Protein AF-A0AA44J9U3-F1 (afdb_monomer)

Solvent-accessible surface area (backbone atoms only — not comparable to full-atom values): 18452 Å² total; per-residue (Å²): 132,52,73,67,55,52,51,51,56,47,57,76,75,46,57,73,68,46,51,52,48,46,53,50,27,54,52,51,27,52,49,43,47,53,50,21,61,77,66,68,45,56,66,68,60,28,49,52,52,28,50,50,41,46,53,50,30,52,51,51,41,51,50,48,61,61,62,44,81,81,44,60,76,63,56,49,51,51,53,52,51,52,49,53,50,51,52,49,40,51,52,35,1,54,78,53,11,39,53,58,71,48,11,52,50,49,21,67,74,69,70,37,40,61,26,33,71,48,32,77,46,79,40,75,71,46,74,41,53,62,92,41,78,42,51,59,86,76,50,60,65,73,36,48,44,78,78,61,66,92,49,70,51,53,32,33,50,54,23,25,48,23,33,32,40,39,31,32,12,37,38,35,45,63,71,64,41,75,49,41,43,26,21,21,30,42,35,23,50,64,7,36,36,34,31,40,26,11,33,38,39,39,38,26,29,30,40,39,16,50,66,9,35,39,28,9,47,98,63,35,78,55,48,30,95,65,51,54,17,54,35,10,27,37,40,36,41,38,33,59,52,48,75,44,60,35,32,38,37,37,20,32,6,15,13,9,8,61,19,52,60,18,48,67,18,51,65,20,50,66,18,54,61,16,51,55,21,43,46,54,98,88,44,58,75,35,60,29,27,54,11,34,54,12,37,53,13,34,54,13,28,58,17,32,46,14,21,37,13,3,28,17,9,36,41,37,39,35,33,33,77,88,64,65,57,74,79,25,47,49,75,43,34,48,38,8,47,31,7,51,39,10,51,40,4,48,32,3,49,32,3,47,31,4,49,32,5,49,51,34,86,71,21,74,65,69,18,50,62,19,50,62,18,52,61,19,51,60,23,48,63,28,49,63,20,51,58,26,51,71,32,47,81,45,83,44,73,46,132

Organism: Agrobacterium tumefaciens (NCBI:txid358)

Mean predicted aligned error: 7.99 Å

Structure (mmCIF, N/CA/C/O backbone):
data_AF-A0AA44J9U3-F1
#
_entry.id   AF-A0AA44J9U3-F1
#
loop_
_atom_site.group_PDB
_atom_site.id
_atom_site.type_symbol
_atom_site.label_atom_id
_atom_site.label_alt_id
_atom_site.label_comp_id
_atom_site.label_asym_id
_atom_site.label_entity_id
_atom_site.label_seq_id
_atom_site.pdbx_PDB_ins_code
_atom_site.Cartn_x
_atom_site.Cartn_y
_atom_site.Cartn_z
_atom_site.occupancy
_atom_site.B_iso_or_equiv
_atom_site.auth_seq_id
_atom_site.auth_comp_id
_atom_site.auth_asym_id
_atom_site.auth_atom_id
_atom_site.pdbx_PDB_model_num
ATOM 1 N N . MET A 1 1 ? -39.711 -25.354 42.442 1.00 54.66 1 MET A N 1
ATOM 2 C CA . MET A 1 1 ? -39.939 -23.942 42.798 1.00 54.66 1 MET A CA 1
ATOM 3 C C . MET A 1 1 ? -39.458 -23.103 41.628 1.00 54.66 1 MET A C 1
ATOM 5 O O . MET A 1 1 ? -38.280 -23.180 41.296 1.00 54.66 1 MET A O 1
ATOM 9 N N . GLY A 1 2 ? -40.366 -22.432 40.921 1.00 75.88 2 GLY A N 1
ATOM 10 C CA . GLY A 1 2 ? -40.002 -21.621 39.749 1.00 75.88 2 GLY A CA 1
ATOM 11 C C . GLY A 1 2 ? -39.239 -20.352 40.150 1.00 75.88 2 GLY A C 1
ATOM 12 O O . GLY A 1 2 ? -39.380 -19.892 41.281 1.00 75.88 2 GLY A O 1
ATOM 13 N N . LEU A 1 3 ? -38.468 -19.752 39.231 1.00 57.06 3 LEU A N 1
ATOM 14 C CA . LEU A 1 3 ? -37.749 -18.483 39.465 1.00 57.06 3 LEU A CA 1
ATOM 15 C C . LEU A 1 3 ? -38.681 -17.406 40.053 1.00 57.06 3 LEU A C 1
ATOM 17 O O . LEU A 1 3 ? -38.303 -16.697 40.979 1.00 57.06 3 LEU A O 1
ATOM 21 N N . LEU A 1 4 ? -39.924 -17.341 39.564 1.00 64.69 4 LEU A N 1
ATOM 22 C CA . LEU A 1 4 ? -40.960 -16.432 40.059 1.00 64.69 4 LEU A CA 1
ATOM 23 C C . LEU A 1 4 ? -41.364 -16.710 41.514 1.00 64.69 4 LEU A C 1
ATOM 25 O O . LEU A 1 4 ? -41.483 -15.767 42.288 1.00 64.69 4 LEU A O 1
ATOM 29 N N . GLU A 1 5 ? -41.524 -17.971 41.923 1.00 73.44 5 GLU A N 1
ATOM 30 C CA . GLU A 1 5 ? -41.829 -18.321 43.320 1.00 73.44 5 GLU A CA 1
ATOM 31 C C . GLU A 1 5 ? -40.649 -18.029 44.248 1.00 73.44 5 GLU A C 1
ATOM 33 O O . GLU A 1 5 ? -40.848 -17.531 45.355 1.00 73.44 5 GLU A O 1
ATOM 38 N N . PHE A 1 6 ? -39.421 -18.291 43.791 1.00 66.75 6 PHE A N 1
ATOM 39 C CA . PHE A 1 6 ? -38.210 -17.969 44.543 1.00 66.75 6 PHE A CA 1
ATOM 40 C C . PHE A 1 6 ? -38.047 -16.454 44.719 1.00 66.75 6 PHE A C 1
ATOM 42 O O . PHE A 1 6 ? -37.776 -15.991 45.826 1.00 66.75 6 PHE A O 1
ATOM 49 N N . LEU A 1 7 ? -38.284 -15.673 43.660 1.00 66.19 7 LEU A N 1
ATOM 50 C CA . LEU A 1 7 ? -38.269 -14.212 43.712 1.00 66.19 7 LEU A CA 1
ATOM 51 C C . LEU A 1 7 ? -39.360 -13.672 44.638 1.00 66.19 7 LEU A C 1
ATOM 53 O O . LEU A 1 7 ? -39.079 -12.777 45.426 1.00 66.19 7 LEU A O 1
ATOM 57 N N . ASN A 1 8 ? -40.571 -14.233 44.602 1.00 73.88 8 ASN A N 1
ATOM 58 C CA . ASN A 1 8 ? -41.678 -13.781 45.446 1.00 73.88 8 ASN A CA 1
ATOM 59 C C . ASN A 1 8 ? -41.427 -14.107 46.934 1.00 73.88 8 ASN A C 1
ATOM 61 O O . ASN A 1 8 ? -41.630 -13.267 47.815 1.00 73.88 8 ASN A O 1
ATOM 65 N N . LEU A 1 9 ? -40.891 -15.301 47.221 1.00 69.06 9 LEU A N 1
ATOM 66 C CA . LEU A 1 9 ? -40.482 -15.698 48.569 1.00 69.06 9 LEU A CA 1
ATOM 67 C C . LEU A 1 9 ? -39.342 -14.811 49.087 1.00 69.06 9 LEU A C 1
ATOM 69 O O . LEU A 1 9 ? -39.418 -14.321 50.215 1.00 69.06 9 LEU A O 1
ATOM 73 N N . ALA A 1 10 ? -38.327 -14.556 48.256 1.00 63.97 10 ALA A N 1
ATOM 74 C CA . ALA A 1 10 ? -37.240 -13.642 48.580 1.00 63.97 10 ALA A CA 1
ATOM 75 C C . ALA A 1 10 ? -37.783 -12.233 48.860 1.00 63.97 10 ALA A C 1
ATOM 77 O O . ALA A 1 10 ? -37.483 -11.660 49.902 1.00 63.97 10 ALA A O 1
ATOM 78 N N . TYR A 1 11 ? -38.667 -11.706 48.011 1.00 72.12 11 TYR A N 1
ATOM 79 C CA . TYR A 1 11 ? -39.210 -10.354 48.156 1.00 72.12 11 TYR A CA 1
ATOM 80 C C . TYR A 1 11 ? -39.986 -10.159 49.468 1.00 72.12 11 TYR A C 1
ATOM 82 O O . TYR A 1 11 ? -39.879 -9.110 50.099 1.00 72.12 11 TYR A O 1
ATOM 90 N N . SER A 1 12 ? -40.713 -11.183 49.929 1.00 77.25 12 SER A N 1
ATOM 91 C CA . SER A 1 12 ? -41.481 -11.113 51.182 1.00 77.25 12 SER A CA 1
ATOM 92 C C . SER A 1 12 ? -40.627 -11.081 52.458 1.00 77.25 12 SER A C 1
ATOM 94 O O . SER A 1 12 ? -41.085 -10.593 53.492 1.00 77.25 12 SER A O 1
ATOM 96 N N . LYS A 1 13 ? -39.393 -11.599 52.412 1.00 77.62 13 LYS A N 1
ATOM 97 C CA . LYS A 1 13 ? -38.513 -11.742 53.590 1.00 77.62 13 LYS A CA 1
ATOM 98 C C . LYS A 1 13 ? -37.361 -10.744 53.620 1.00 77.62 13 LYS A C 1
ATOM 100 O O . LYS A 1 13 ? -36.641 -10.660 54.614 1.00 77.62 13 LYS A O 1
ATOM 105 N N . VAL A 1 14 ? -37.171 -10.010 52.534 1.00 76.56 14 VAL A N 1
ATOM 106 C CA . VAL A 1 14 ? -36.018 -9.149 52.318 1.00 76.56 14 VAL A CA 1
ATOM 107 C C . VAL A 1 14 ? -36.337 -7.713 52.775 1.00 76.56 14 VAL A C 1
ATOM 109 O O . VAL A 1 14 ? -37.422 -7.201 52.491 1.00 76.56 14 VAL A O 1
ATOM 112 N N . PRO A 1 15 ? -35.426 -7.027 53.497 1.00 80.38 15 PRO A N 1
ATOM 113 C CA . PRO A 1 15 ? -35.620 -5.629 53.877 1.00 80.38 15 PRO A CA 1
ATOM 114 C C . PRO A 1 15 ? -35.931 -4.760 52.652 1.00 80.38 15 PRO A C 1
ATOM 116 O O . PRO A 1 15 ? -35.311 -4.935 51.603 1.00 80.38 15 PRO A O 1
ATOM 119 N N . ARG A 1 16 ? -36.837 -3.775 52.781 1.00 80.88 16 ARG A N 1
ATOM 120 C CA . ARG A 1 16 ? -37.235 -2.883 51.665 1.00 80.88 16 ARG A CA 1
ATOM 121 C C . ARG A 1 16 ? -36.038 -2.310 50.888 1.00 80.88 16 ARG A C 1
ATOM 123 O O . ARG A 1 16 ? -36.114 -2.176 49.675 1.00 80.88 16 ARG A O 1
ATOM 130 N N . GLN A 1 17 ? -34.937 -2.010 51.576 1.00 76.75 17 GLN A N 1
ATOM 131 C CA . GLN A 1 17 ? -33.695 -1.493 50.983 1.00 76.75 17 GLN A CA 1
ATOM 132 C C . GLN A 1 17 ? -33.060 -2.481 49.995 1.00 76.75 17 GLN A C 1
ATOM 134 O O . GLN A 1 17 ? -32.714 -2.114 48.877 1.00 76.75 17 GLN A O 1
ATOM 139 N N . THR A 1 18 ? -32.969 -3.749 50.381 1.00 78.69 18 THR A N 1
ATOM 140 C CA . THR A 1 18 ? -32.434 -4.818 49.539 1.00 78.69 18 THR A CA 1
ATOM 141 C C . THR A 1 18 ? -33.360 -5.093 48.344 1.00 78.69 18 THR A C 1
ATOM 143 O O . THR A 1 18 ? -32.880 -5.358 47.247 1.00 78.69 18 THR A O 1
ATOM 146 N N . GLY A 1 19 ? -34.681 -4.937 48.513 1.00 80.75 19 GLY A N 1
ATOM 147 C CA . GLY A 1 19 ? -35.638 -4.975 47.400 1.00 80.75 19 GLY A CA 1
ATOM 148 C C . GLY A 1 19 ? -35.376 -3.890 46.346 1.00 80.75 19 GLY A C 1
ATOM 149 O O . GLY A 1 19 ? -35.364 -4.184 45.153 1.00 80.75 19 GLY A O 1
ATOM 150 N N . VAL A 1 20 ? -35.084 -2.655 46.777 1.00 80.94 20 VAL A N 1
ATOM 151 C CA . VAL A 1 20 ? -34.717 -1.547 45.873 1.00 80.94 20 VAL A CA 1
ATOM 152 C C . VAL A 1 20 ? -33.390 -1.822 45.159 1.00 80.94 20 VAL A C 1
ATOM 154 O O . VAL A 1 20 ? -33.296 -1.602 43.953 1.00 80.94 20 VAL A O 1
ATOM 157 N N . ALA A 1 21 ? -32.380 -2.341 45.863 1.00 79.50 21 ALA A N 1
ATOM 158 C CA . ALA A 1 21 ? -31.084 -2.676 45.265 1.00 79.50 21 ALA A CA 1
ATOM 159 C C . ALA A 1 21 ? -31.200 -3.771 44.186 1.00 79.50 21 ALA A C 1
ATOM 161 O O . ALA A 1 21 ? -30.622 -3.646 43.103 1.00 79.50 21 ALA A O 1
ATOM 162 N N . LEU A 1 22 ? -31.994 -4.815 44.445 1.00 82.56 22 LEU A N 1
ATOM 163 C CA . LEU A 1 22 ? -32.263 -5.881 43.478 1.00 82.56 22 LEU A CA 1
ATOM 164 C C . LEU A 1 22 ? -33.037 -5.364 42.260 1.00 82.56 22 LEU A C 1
ATOM 166 O O . LEU A 1 22 ? -32.645 -5.650 41.130 1.00 82.56 22 LEU A O 1
ATOM 170 N N . ALA A 1 23 ? -34.084 -4.560 42.469 1.00 84.50 23 ALA A N 1
ATOM 171 C CA . ALA A 1 23 ? -34.835 -3.948 41.374 1.00 84.50 23 ALA A CA 1
ATOM 172 C C . ALA A 1 23 ? -33.939 -3.050 40.501 1.00 84.50 23 ALA A C 1
ATOM 174 O O . ALA A 1 23 ? -33.975 -3.149 39.275 1.00 84.50 23 ALA A O 1
ATOM 175 N N . GLY A 1 24 ? -33.081 -2.237 41.127 1.00 84.69 24 GLY A N 1
ATOM 176 C CA . GLY A 1 24 ? -32.087 -1.425 40.424 1.00 84.69 24 GLY A CA 1
ATOM 177 C C . GLY A 1 24 ? -31.119 -2.278 39.604 1.00 84.69 24 GLY A C 1
ATOM 178 O O . GLY A 1 24 ? -30.890 -1.986 38.436 1.00 84.69 24 GLY A O 1
ATOM 179 N N . THR A 1 25 ? -30.615 -3.376 40.173 1.00 87.06 25 THR A N 1
ATOM 180 C CA . THR A 1 25 ? -29.715 -4.311 39.474 1.00 87.06 25 THR A CA 1
ATOM 181 C C . THR A 1 25 ? -30.362 -4.885 38.212 1.00 87.06 25 THR A C 1
ATOM 183 O O . THR A 1 25 ? -29.739 -4.893 37.153 1.00 87.06 25 THR A O 1
ATOM 186 N N . VAL A 1 26 ? -31.617 -5.339 38.300 1.00 88.31 26 VAL A N 1
ATOM 187 C CA . VAL A 1 26 ? -32.352 -5.871 37.139 1.00 88.31 26 VAL A CA 1
ATOM 188 C C . VAL A 1 26 ? -32.551 -4.787 36.081 1.00 88.31 26 VAL A C 1
ATOM 190 O O . VAL A 1 26 ? -32.356 -5.044 34.895 1.00 88.31 26 VAL A O 1
ATOM 193 N N . LEU A 1 27 ? -32.883 -3.563 36.494 1.00 89.81 27 LEU A N 1
ATOM 194 C CA . LEU A 1 27 ? -33.051 -2.440 35.575 1.00 89.81 27 LEU A CA 1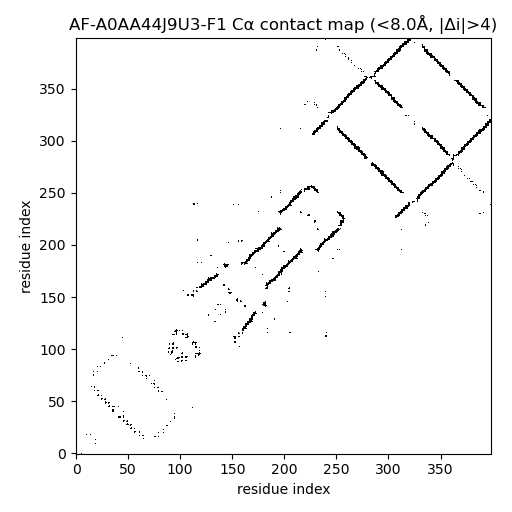
ATOM 195 C C . LEU A 1 27 ? -31.738 -2.083 34.862 1.00 89.81 27 LEU A C 1
ATOM 197 O O . LEU A 1 27 ? -31.741 -1.866 33.653 1.00 89.81 27 LEU A O 1
ATOM 201 N N . PHE A 1 28 ? -30.607 -2.106 35.570 1.00 88.19 28 PHE A N 1
ATOM 202 C CA . PHE A 1 28 ? -29.281 -1.918 34.978 1.00 88.19 28 PHE A CA 1
ATOM 203 C C . PHE A 1 28 ? -28.878 -3.056 34.036 1.00 88.19 28 PHE A C 1
ATOM 205 O O . PHE A 1 28 ? -28.300 -2.794 32.986 1.00 88.19 28 PHE A O 1
ATOM 212 N N . ALA A 1 29 ? -29.209 -4.303 34.371 1.00 90.50 29 ALA A N 1
ATOM 213 C CA . ALA A 1 29 ? -28.995 -5.449 33.494 1.00 90.50 29 ALA A CA 1
ATOM 214 C C . ALA A 1 29 ? -29.793 -5.308 32.184 1.00 90.50 29 ALA A C 1
ATOM 216 O O . ALA A 1 29 ? -29.244 -5.501 31.101 1.00 90.50 29 ALA A O 1
ATOM 217 N N . LEU A 1 30 ? -31.062 -4.895 32.261 1.00 90.94 30 LEU A N 1
ATOM 218 C CA . LEU A 1 30 ? -31.878 -4.609 31.078 1.00 90.94 30 LEU A CA 1
ATOM 219 C C . LEU A 1 30 ? -31.319 -3.430 30.272 1.00 90.94 30 LEU A C 1
ATOM 221 O O . LEU A 1 30 ? -31.232 -3.519 29.051 1.00 90.94 30 LEU A O 1
ATOM 225 N N . ALA A 1 31 ? -30.888 -2.357 30.939 1.00 90.00 31 ALA A N 1
ATOM 226 C CA . ALA A 1 31 ? -30.267 -1.213 30.276 1.00 90.00 31 ALA A CA 1
ATOM 227 C C . ALA A 1 31 ? -28.973 -1.608 29.550 1.00 90.00 31 ALA A C 1
ATOM 229 O O . ALA A 1 31 ? -28.784 -1.220 28.403 1.00 90.00 31 ALA A O 1
ATOM 230 N N . ALA A 1 32 ? -28.114 -2.419 30.171 1.00 89.00 32 ALA A N 1
ATOM 231 C CA . ALA A 1 32 ? -26.898 -2.935 29.546 1.00 89.00 32 ALA A CA 1
ATOM 232 C C . ALA A 1 32 ? -27.206 -3.825 28.331 1.00 89.00 32 ALA A C 1
ATOM 234 O O . ALA A 1 32 ? -26.499 -3.754 27.329 1.00 89.00 32 ALA A O 1
ATOM 235 N N . LEU A 1 33 ? -28.278 -4.620 28.389 1.00 91.69 33 LEU A N 1
ATOM 236 C CA . LEU A 1 33 ? -28.720 -5.442 27.264 1.00 91.69 33 LEU A CA 1
ATOM 237 C C . LEU A 1 33 ? -29.211 -4.583 26.090 1.00 91.69 33 LEU A C 1
ATOM 239 O O . LEU A 1 33 ? -28.798 -4.801 24.954 1.00 91.69 33 LEU A O 1
ATOM 243 N N . VAL A 1 34 ? -30.033 -3.566 26.370 1.00 91.25 34 VAL A N 1
ATOM 244 C CA . VAL A 1 34 ? -30.517 -2.611 25.359 1.00 91.25 34 VAL A CA 1
ATOM 245 C C . VAL A 1 34 ? -29.361 -1.806 24.767 1.00 91.25 34 VAL A C 1
ATOM 247 O O . VAL A 1 34 ? -29.277 -1.668 23.552 1.00 91.25 34 VAL A O 1
ATOM 250 N N . LEU A 1 35 ? -28.442 -1.306 25.596 1.00 88.38 35 LEU A N 1
ATOM 251 C CA . LEU A 1 35 ? -27.273 -0.561 25.130 1.00 88.38 35 LEU A CA 1
ATOM 252 C C . LEU A 1 35 ? -26.326 -1.436 24.309 1.00 88.38 35 LEU A C 1
ATOM 254 O O . LEU A 1 35 ? -25.807 -0.966 23.304 1.00 88.38 35 LEU A O 1
ATOM 258 N N . GLY A 1 36 ? -26.128 -2.696 24.703 1.00 86.75 36 GLY A N 1
ATOM 259 C CA . GLY A 1 36 ? -25.328 -3.649 23.936 1.00 86.75 36 GLY A CA 1
ATOM 260 C C . GLY A 1 36 ? -25.904 -3.888 22.550 1.00 86.75 36 GLY A C 1
ATOM 261 O O . GLY A 1 36 ? -25.154 -3.894 21.583 1.00 86.75 36 GLY A O 1
ATOM 262 N N . TRP A 1 37 ? -27.231 -3.976 22.452 1.00 89.19 37 TRP A N 1
ATOM 263 C CA . TRP A 1 37 ? -27.920 -4.091 21.172 1.00 89.19 37 TRP A CA 1
ATOM 264 C C . TRP A 1 37 ? -27.830 -2.810 20.330 1.00 89.19 37 TRP A C 1
ATOM 266 O O . TRP A 1 37 ? -27.527 -2.883 19.150 1.00 89.19 37 TRP A O 1
ATOM 276 N N . ILE A 1 38 ? -28.020 -1.627 20.929 1.00 87.12 38 ILE A N 1
ATOM 277 C CA . ILE A 1 38 ? -27.928 -0.335 20.217 1.00 87.12 38 ILE A CA 1
ATOM 278 C C . ILE A 1 38 ? -26.508 -0.056 19.704 1.00 87.12 38 ILE A C 1
ATOM 280 O O . ILE A 1 38 ? -26.338 0.621 18.694 1.00 87.12 38 ILE A O 1
ATOM 284 N N . LYS A 1 39 ? -25.486 -0.514 20.430 1.00 82.25 39 LYS A N 1
ATOM 285 C CA . LYS A 1 39 ? -24.071 -0.292 20.104 1.00 82.25 39 LYS A CA 1
ATOM 286 C C . LYS A 1 39 ? -23.454 -1.416 19.269 1.00 82.25 39 LYS A C 1
ATOM 288 O O . LYS A 1 39 ? -22.245 -1.381 19.070 1.00 82.25 39 LYS A O 1
ATOM 293 N N . ASP A 1 40 ? -24.254 -2.394 18.836 1.00 81.88 40 ASP A N 1
ATOM 294 C CA . ASP A 1 40 ? -23.801 -3.598 18.127 1.00 81.88 40 ASP A CA 1
ATOM 295 C C . ASP A 1 40 ? -22.631 -4.312 18.824 1.00 81.88 40 ASP A C 1
ATOM 297 O O . ASP A 1 40 ? -21.745 -4.900 18.201 1.00 81.88 40 ASP A O 1
ATOM 301 N N . TYR A 1 41 ? -22.625 -4.302 20.159 1.00 81.56 41 TYR A N 1
ATOM 302 C CA . TYR A 1 41 ? -21.669 -5.117 20.888 1.00 81.56 41 TYR A CA 1
ATOM 303 C C . TYR A 1 41 ? -22.010 -6.591 20.702 1.00 81.56 41 TYR A C 1
ATOM 305 O O . TYR A 1 41 ? -23.165 -7.009 20.809 1.00 81.56 41 TYR A O 1
ATOM 313 N N . GLY A 1 42 ? -20.977 -7.398 20.447 1.00 81.44 42 GLY A N 1
ATOM 314 C CA . GLY A 1 42 ? -21.133 -8.838 20.314 1.00 81.44 42 GLY A CA 1
ATOM 315 C C . GLY A 1 42 ? -21.877 -9.413 21.520 1.00 81.44 42 GLY A C 1
ATOM 316 O O . GLY A 1 42 ? -21.540 -9.112 22.669 1.00 81.44 42 GLY A O 1
ATOM 317 N N . LEU A 1 43 ? -22.867 -10.274 21.254 1.00 86.00 43 LEU A N 1
ATOM 318 C CA . LEU A 1 43 ? -23.755 -10.860 22.267 1.00 86.00 43 LEU A CA 1
ATOM 319 C C . LEU A 1 43 ? -22.984 -11.425 23.474 1.00 86.00 43 LEU A C 1
ATOM 321 O O . LEU A 1 43 ? -23.441 -11.307 24.608 1.00 86.00 43 LEU A O 1
ATOM 325 N N . GLY A 1 44 ? -21.795 -11.993 23.241 1.00 85.81 44 GLY A N 1
ATOM 326 C CA . GLY A 1 44 ? -20.913 -12.497 24.294 1.00 85.81 44 GLY A CA 1
ATOM 327 C C . GLY A 1 44 ? -20.484 -11.428 25.306 1.00 85.81 44 GLY A C 1
ATOM 328 O O . GLY A 1 44 ? -20.615 -11.653 26.508 1.00 85.81 44 GLY A O 1
ATOM 329 N N . LEU A 1 45 ? -20.038 -10.252 24.845 1.00 84.12 45 LEU A N 1
ATOM 330 C CA . LEU A 1 45 ? -19.638 -9.148 25.725 1.00 84.12 45 LEU A CA 1
ATOM 331 C C . LEU A 1 45 ? -20.851 -8.582 26.468 1.00 84.12 45 LEU A C 1
ATOM 333 O O . LEU A 1 45 ? -20.797 -8.390 27.682 1.00 84.12 45 LEU A O 1
ATOM 337 N N . THR A 1 46 ? -21.964 -8.363 25.762 1.00 87.88 46 THR A N 1
ATOM 338 C CA . THR A 1 46 ? -23.198 -7.854 26.374 1.00 87.88 46 THR A CA 1
ATOM 339 C C . THR A 1 46 ? -23.693 -8.786 27.476 1.00 87.88 46 THR A C 1
ATOM 341 O O . THR A 1 46 ? -23.967 -8.330 28.586 1.00 87.88 46 THR A O 1
ATOM 344 N N . LEU A 1 47 ? -23.750 -10.096 27.217 1.00 89.75 47 LEU A N 1
ATOM 345 C CA . LEU A 1 47 ? -24.149 -11.082 28.220 1.00 89.75 47 LEU A CA 1
ATOM 346 C C . LEU A 1 47 ? -23.162 -11.144 29.388 1.00 89.75 47 LEU A C 1
ATOM 348 O O . LEU A 1 47 ? -23.606 -11.206 30.532 1.00 89.75 47 LEU A O 1
ATOM 352 N N . ALA A 1 48 ? -21.852 -11.077 29.138 1.00 84.88 48 ALA A N 1
ATOM 353 C CA . ALA A 1 48 ? -20.850 -11.054 30.202 1.00 84.88 48 ALA A CA 1
ATOM 354 C C . ALA A 1 48 ? -21.044 -9.851 31.143 1.00 84.88 48 ALA A C 1
ATOM 356 O O . ALA A 1 48 ? -21.027 -10.015 32.363 1.00 84.88 48 ALA A O 1
ATOM 357 N N . VAL A 1 49 ? -21.312 -8.662 30.591 1.00 86.44 49 VAL A N 1
ATOM 358 C CA . VAL A 1 49 ? -21.598 -7.445 31.369 1.00 86.44 49 VAL A CA 1
ATOM 359 C C . VAL A 1 49 ? -22.908 -7.583 32.149 1.00 86.44 49 VAL A C 1
ATOM 361 O O . VAL A 1 49 ? -22.943 -7.286 33.341 1.00 86.44 49 VAL A O 1
ATOM 364 N N . VAL A 1 50 ? -23.972 -8.088 31.519 1.00 89.75 50 VAL A N 1
ATOM 365 C CA . VAL A 1 50 ? -25.268 -8.338 32.175 1.00 89.75 50 VAL A CA 1
ATOM 366 C C . VAL A 1 50 ? -25.120 -9.316 33.345 1.00 89.75 50 VAL A C 1
ATOM 368 O O . VAL A 1 50 ? -25.607 -9.046 34.443 1.00 89.75 50 VAL A O 1
ATOM 371 N N . ILE A 1 51 ? -24.408 -10.426 33.142 1.00 88.62 51 ILE A N 1
ATOM 372 C CA . ILE A 1 51 ? -24.135 -11.423 34.183 1.00 88.62 51 ILE A CA 1
ATOM 373 C C . ILE A 1 51 ? -23.310 -10.800 35.313 1.00 88.62 51 ILE A C 1
ATOM 375 O O . ILE A 1 51 ? -23.648 -10.990 36.482 1.00 88.62 51 ILE A O 1
ATOM 379 N N . ALA A 1 52 ? -22.277 -10.017 34.992 1.00 85.44 52 ALA A N 1
ATOM 380 C CA . ALA A 1 52 ? -21.467 -9.328 35.992 1.00 85.44 52 ALA A CA 1
ATOM 381 C C . ALA A 1 52 ? -22.306 -8.359 36.842 1.00 85.44 52 ALA A C 1
ATOM 383 O O . ALA A 1 52 ? -22.185 -8.371 38.066 1.00 85.44 52 ALA A O 1
ATOM 384 N N . ILE A 1 53 ? -23.205 -7.582 36.223 1.00 87.38 53 ILE A N 1
ATOM 385 C CA . ILE A 1 53 ? -24.141 -6.689 36.927 1.00 87.38 53 ILE A CA 1
ATOM 386 C C . ILE A 1 53 ? -25.029 -7.490 37.885 1.00 87.38 53 ILE A C 1
ATOM 388 O O . ILE A 1 53 ? -25.149 -7.125 39.053 1.00 87.38 53 ILE A O 1
ATOM 392 N N . LEU A 1 54 ? -25.614 -8.600 37.422 1.00 88.62 54 LEU A N 1
ATOM 393 C CA . LEU A 1 54 ? -26.487 -9.445 38.241 1.00 88.62 54 LEU A CA 1
ATOM 394 C C . LEU A 1 54 ? -25.739 -10.070 39.427 1.00 88.62 54 LEU A C 1
ATOM 396 O O . LEU A 1 54 ? -26.229 -10.008 40.554 1.00 88.62 54 LEU A O 1
ATOM 400 N N . ILE A 1 55 ? -24.542 -10.624 39.200 1.00 86.31 55 ILE A N 1
ATOM 401 C CA . ILE A 1 55 ? -23.708 -11.210 40.259 1.00 86.31 55 ILE A CA 1
ATOM 402 C C . ILE A 1 55 ? -23.328 -10.140 41.283 1.00 86.31 55 ILE A C 1
ATOM 404 O O . ILE A 1 55 ? -23.538 -10.339 42.481 1.00 86.31 55 ILE A O 1
ATOM 408 N N . LEU A 1 56 ? -22.817 -8.992 40.827 1.00 83.88 56 LEU A N 1
ATOM 409 C CA . LEU A 1 56 ? -22.454 -7.885 41.708 1.00 83.88 56 LEU A CA 1
ATOM 410 C C . LEU A 1 56 ? -23.663 -7.408 42.513 1.00 83.88 56 LEU A C 1
ATOM 412 O O . LEU A 1 56 ? -23.526 -7.163 43.708 1.00 83.88 56 LEU A O 1
ATOM 416 N N . GLY A 1 57 ? -24.845 -7.317 41.898 1.00 83.50 57 GLY A N 1
ATOM 417 C CA . GLY A 1 57 ? -26.070 -6.895 42.577 1.00 83.50 57 GLY A CA 1
ATOM 418 C C . GLY A 1 57 ? -26.527 -7.855 43.664 1.00 83.50 57 GLY A C 1
ATOM 419 O O . GLY A 1 57 ? -26.906 -7.418 44.753 1.00 83.50 57 GLY A O 1
ATOM 420 N N . VAL A 1 58 ? -26.431 -9.164 43.414 1.00 84.31 58 VAL A N 1
ATOM 421 C CA . VAL A 1 58 ? -26.731 -10.197 44.415 1.00 84.31 58 VAL A CA 1
ATOM 422 C C . VAL A 1 58 ? -25.725 -10.147 45.565 1.00 84.31 58 VAL A C 1
ATOM 424 O O . VAL A 1 58 ? -26.129 -10.135 46.729 1.00 84.31 58 VAL A O 1
ATOM 427 N N . VAL A 1 59 ? -24.426 -10.056 45.264 1.00 83.19 59 VAL A N 1
ATOM 428 C CA . VAL A 1 59 ? -23.365 -9.975 46.282 1.00 83.19 59 VAL A CA 1
ATOM 429 C C . VAL A 1 59 ? -23.497 -8.695 47.107 1.00 83.19 59 VAL A C 1
ATOM 431 O O . VAL A 1 59 ? -23.496 -8.760 48.335 1.00 83.19 59 VAL A O 1
ATOM 434 N N . GLY A 1 60 ? -23.685 -7.541 46.463 1.00 79.75 60 GLY A N 1
ATOM 435 C CA . GLY A 1 60 ? -23.882 -6.254 47.133 1.00 79.75 60 GLY A CA 1
ATOM 436 C C . GLY A 1 60 ? -25.104 -6.265 48.053 1.00 79.75 60 GLY A C 1
ATOM 437 O O . GLY A 1 60 ? -25.025 -5.827 49.201 1.00 79.75 60 GLY A O 1
ATOM 438 N N . SER A 1 61 ? -26.204 -6.866 47.595 1.00 79.56 61 SER A N 1
ATOM 439 C CA . SER A 1 61 ? -27.426 -7.061 48.385 1.00 79.56 61 SER A CA 1
ATOM 440 C C . SER A 1 61 ? -27.203 -7.973 49.599 1.00 79.56 61 SER A C 1
ATOM 442 O O . SER A 1 61 ? -27.686 -7.683 50.699 1.00 79.56 61 SER A O 1
ATOM 444 N N . ALA A 1 62 ? -26.443 -9.059 49.437 1.00 81.06 62 ALA A N 1
ATOM 445 C CA . ALA A 1 62 ? -26.105 -9.970 50.527 1.00 81.06 62 ALA A CA 1
ATOM 446 C C . ALA A 1 62 ? -25.205 -9.295 51.576 1.00 81.06 62 ALA A C 1
ATOM 448 O O . ALA A 1 62 ? -25.506 -9.350 52.769 1.00 81.06 62 ALA A O 1
ATOM 449 N N . VAL A 1 63 ? -24.154 -8.590 51.141 1.00 78.75 63 VAL A N 1
ATOM 450 C CA . VAL A 1 63 ? -23.239 -7.848 52.024 1.00 78.75 63 VAL A CA 1
ATOM 451 C C . VAL A 1 63 ? -23.984 -6.757 52.787 1.00 78.75 63 VAL A C 1
ATOM 453 O O . VAL A 1 63 ? -23.830 -6.657 54.005 1.00 78.75 63 VAL A O 1
ATOM 456 N N . ALA A 1 64 ? -24.853 -5.997 52.113 1.00 75.50 64 ALA A N 1
ATOM 457 C CA . ALA A 1 64 ? -25.704 -5.009 52.768 1.00 75.50 64 ALA A CA 1
ATOM 458 C C . ALA A 1 64 ? -26.609 -5.660 53.823 1.00 75.50 64 ALA A C 1
ATOM 460 O O . ALA A 1 64 ? -26.799 -5.103 54.894 1.00 75.50 64 ALA A O 1
ATOM 461 N N . THR A 1 65 ? -27.120 -6.867 53.584 1.00 75.62 65 THR A N 1
ATOM 462 C CA . THR A 1 65 ? -27.967 -7.562 54.566 1.00 75.62 65 THR A CA 1
ATOM 463 C C . THR A 1 65 ? -27.168 -8.029 55.794 1.00 75.62 65 THR A C 1
ATOM 465 O O . THR A 1 65 ? -27.666 -7.968 56.918 1.00 75.62 65 THR A O 1
ATOM 468 N N . VAL A 1 66 ? -25.914 -8.458 55.609 1.00 79.12 66 VAL A N 1
ATOM 469 C CA . VAL A 1 66 ? -25.041 -8.934 56.699 1.00 79.12 66 VAL A CA 1
ATOM 470 C C . VAL A 1 66 ? -24.470 -7.778 57.528 1.00 79.12 66 VAL A C 1
ATOM 472 O O . VAL A 1 66 ? -24.503 -7.841 58.757 1.00 79.12 66 VAL A O 1
ATOM 475 N N . ALA A 1 67 ? -24.014 -6.699 56.885 1.00 70.75 67 ALA A N 1
ATOM 476 C CA . ALA A 1 67 ? -23.427 -5.530 57.552 1.00 70.75 67 ALA A CA 1
ATOM 477 C C . ALA A 1 67 ? -24.418 -4.789 58.476 1.00 70.75 67 ALA A C 1
ATOM 479 O O . ALA A 1 67 ? -24.026 -4.049 59.378 1.00 70.75 67 ALA A O 1
ATOM 480 N N . VAL A 1 68 ? -25.719 -5.006 58.280 1.00 65.69 68 VAL A N 1
ATOM 481 C CA . VAL A 1 68 ? -26.800 -4.256 58.939 1.00 65.69 68 VAL A CA 1
ATOM 482 C C . VAL A 1 68 ? -27.224 -4.844 60.281 1.00 65.69 68 VAL A C 1
ATOM 484 O O . VAL A 1 68 ? -27.963 -4.204 61.022 1.00 65.69 68 VAL A O 1
ATOM 487 N N . LYS A 1 69 ? -26.686 -6.002 60.684 1.00 71.69 69 LYS A N 1
ATOM 488 C CA . LYS A 1 69 ? -26.958 -6.549 62.024 1.00 71.69 69 LYS A CA 1
ATOM 489 C C . LYS A 1 69 ? -26.408 -5.694 63.181 1.00 71.69 69 LYS A C 1
ATOM 491 O O . LYS A 1 69 ? -26.781 -5.954 64.319 1.00 71.69 69 LYS A O 1
ATOM 496 N N . GLY A 1 70 ? -25.593 -4.665 62.914 1.00 68.38 70 GLY A N 1
ATOM 497 C CA . GLY A 1 70 ? -25.096 -3.734 63.942 1.00 68.38 70 GLY A CA 1
ATOM 498 C C . GLY A 1 70 ? -25.006 -2.258 63.538 1.00 68.38 70 GLY A C 1
ATOM 499 O O . GLY A 1 70 ? -24.796 -1.408 64.398 1.00 68.38 70 GLY A O 1
ATOM 500 N N . ALA A 1 71 ? -25.182 -1.922 62.258 1.00 64.31 71 ALA A N 1
ATOM 501 C CA . ALA A 1 71 ? -25.069 -0.553 61.770 1.00 64.31 71 ALA A CA 1
ATOM 502 C C . ALA A 1 71 ? -26.446 0.060 61.491 1.00 64.31 71 ALA A C 1
ATOM 504 O O . ALA A 1 71 ? -27.292 -0.556 60.846 1.00 64.31 71 ALA A O 1
ATOM 505 N N . GLY A 1 72 ? -26.683 1.282 61.975 1.00 81.88 72 GLY A N 1
ATOM 506 C CA . GLY A 1 72 ? -27.968 1.968 61.819 1.00 81.88 72 GLY A CA 1
ATOM 507 C C . GLY A 1 72 ? -28.418 2.119 60.357 1.00 81.88 72 GLY A C 1
ATOM 508 O O . GLY A 1 72 ? -27.606 2.076 59.434 1.00 81.88 72 GLY A O 1
ATOM 509 N N . LYS A 1 73 ? -29.723 2.371 60.151 1.00 82.12 73 LYS A N 1
ATOM 510 C CA . LYS A 1 73 ? -30.387 2.489 58.828 1.00 82.12 73 LYS A CA 1
ATOM 511 C C . LYS A 1 73 ? -29.644 3.376 57.819 1.00 82.12 73 LYS A C 1
ATOM 513 O O . LYS A 1 73 ? -29.762 3.157 56.616 1.00 82.12 73 LYS A O 1
ATOM 518 N N . PHE A 1 74 ? -28.910 4.377 58.304 1.00 84.12 74 PHE A N 1
ATOM 519 C CA . PHE A 1 74 ? -28.088 5.267 57.490 1.00 84.12 74 PHE A CA 1
ATOM 520 C C . PHE A 1 74 ? -26.970 4.523 56.742 1.00 84.12 74 PHE A C 1
ATOM 522 O O . PHE A 1 74 ? -26.815 4.729 55.540 1.00 84.12 74 PHE A O 1
ATOM 529 N N . LEU A 1 75 ? -26.241 3.614 57.405 1.00 83.44 75 LEU A N 1
ATOM 530 C CA . LEU A 1 75 ? -25.134 2.895 56.766 1.00 83.44 75 LEU A CA 1
ATOM 531 C C . LEU A 1 75 ? -25.637 1.994 55.634 1.00 83.44 75 LEU A C 1
ATOM 533 O O . LEU A 1 75 ? -25.010 1.922 54.582 1.00 83.44 75 LEU A O 1
ATOM 537 N N . THR A 1 76 ? -26.802 1.360 55.801 1.00 78.00 76 THR A N 1
ATOM 538 C CA . THR A 1 76 ? -27.409 0.535 54.745 1.00 78.00 76 THR A CA 1
ATOM 539 C C . THR A 1 76 ? -27.712 1.341 53.488 1.00 78.00 76 THR A C 1
ATOM 541 O O . THR A 1 76 ? -27.433 0.890 52.375 1.00 78.00 76 THR A O 1
ATOM 544 N N . TRP A 1 77 ? -28.279 2.538 53.657 1.00 82.38 77 TRP A N 1
ATOM 545 C CA . TRP A 1 77 ? -28.565 3.440 52.544 1.00 82.38 77 TRP A CA 1
ATOM 546 C C . TRP A 1 77 ? -27.280 3.938 51.885 1.00 82.38 77 TRP A C 1
ATOM 548 O O . TRP A 1 77 ? -27.209 3.944 50.660 1.00 82.38 77 TRP A O 1
ATOM 558 N N . ALA A 1 78 ? -26.252 4.272 52.670 1.00 86.06 78 ALA A N 1
ATOM 559 C CA . ALA A 1 78 ? -24.954 4.689 52.147 1.00 86.06 78 ALA A CA 1
ATOM 560 C C . ALA A 1 78 ? -24.280 3.585 51.312 1.00 86.06 78 ALA A C 1
ATOM 562 O O . ALA A 1 78 ? -23.831 3.852 50.200 1.00 86.06 78 ALA A O 1
ATOM 563 N N . ILE A 1 79 ? -24.276 2.336 51.796 1.00 83.00 79 ILE A N 1
ATOM 564 C CA . ILE A 1 79 ? -23.732 1.183 51.058 1.00 83.00 79 ILE A CA 1
ATOM 565 C C . ILE A 1 79 ? -24.527 0.942 49.769 1.00 83.00 79 ILE A C 1
ATOM 567 O O . ILE A 1 79 ? -23.935 0.740 48.711 1.00 83.00 79 ILE A O 1
ATOM 571 N N . SER A 1 80 ? -25.860 1.003 49.836 1.00 79.69 80 SER A N 1
ATOM 572 C CA . SER A 1 80 ? -26.719 0.802 48.661 1.00 79.69 80 SER A CA 1
ATOM 573 C C . SER A 1 80 ? -26.498 1.892 47.605 1.00 79.69 80 SER A C 1
ATOM 575 O O . SER A 1 80 ? -26.386 1.589 46.420 1.00 79.69 80 SER A O 1
ATOM 577 N N . ALA A 1 81 ? -26.383 3.154 48.028 1.00 84.62 81 ALA A N 1
ATOM 578 C CA . ALA A 1 81 ? -26.106 4.280 47.140 1.00 84.62 81 ALA A CA 1
ATOM 579 C C . ALA A 1 81 ? -24.715 4.174 46.498 1.00 84.62 81 ALA A C 1
ATOM 581 O O . ALA A 1 81 ? -24.587 4.352 45.288 1.00 84.62 81 ALA A O 1
ATOM 582 N N . LEU A 1 82 ? -23.689 3.823 47.282 1.00 87.00 82 LEU A N 1
ATOM 583 C CA . LEU A 1 82 ? -22.336 3.588 46.777 1.00 87.00 82 LEU A CA 1
ATOM 584 C C . LEU A 1 82 ? -22.319 2.460 45.740 1.00 87.00 82 LEU A C 1
ATOM 586 O O . LEU A 1 82 ? -21.684 2.586 44.699 1.00 87.00 82 LEU A O 1
ATOM 590 N N . PHE A 1 83 ? -23.049 1.377 46.000 1.00 84.38 83 PHE A N 1
ATOM 591 C CA . PHE A 1 83 ? -23.140 0.245 45.089 1.00 84.38 83 PHE A CA 1
ATOM 592 C C . PHE A 1 83 ? -23.793 0.623 43.750 1.00 84.38 83 PHE A C 1
ATOM 594 O O . PHE A 1 83 ? -23.249 0.320 42.688 1.00 84.38 83 PHE A O 1
ATOM 601 N N . ILE A 1 84 ? -24.917 1.348 43.789 1.00 83.88 84 ILE A N 1
ATOM 602 C CA . ILE A 1 84 ? -25.582 1.868 42.584 1.00 83.88 84 ILE A CA 1
ATOM 603 C C . ILE A 1 84 ? -24.650 2.806 41.808 1.00 83.88 84 ILE A C 1
ATOM 605 O O . ILE A 1 84 ? -24.586 2.728 40.581 1.00 83.88 84 ILE A O 1
ATOM 609 N N . LEU A 1 85 ? -23.901 3.663 42.505 1.00 89.50 85 LEU A N 1
ATOM 610 C CA . LEU A 1 85 ? -22.932 4.568 41.890 1.00 89.50 85 LEU A CA 1
ATOM 611 C C . LEU A 1 85 ? -21.811 3.796 41.178 1.00 89.50 85 LEU A C 1
ATOM 613 O O . LEU A 1 85 ? -21.501 4.108 40.032 1.00 89.50 85 LEU A O 1
ATOM 617 N N . VAL A 1 86 ? -21.247 2.761 41.810 1.00 88.62 86 VAL A N 1
ATOM 618 C CA . VAL A 1 86 ? -20.218 1.905 41.196 1.00 88.62 86 VAL A CA 1
ATOM 619 C C . VAL A 1 86 ? -20.765 1.174 39.970 1.00 88.62 86 VAL A C 1
ATOM 621 O O . VAL A 1 86 ? -20.122 1.200 38.926 1.00 88.62 86 VAL A O 1
ATOM 624 N N . LEU A 1 87 ? -21.964 0.585 40.049 1.00 86.19 87 LEU A N 1
ATOM 625 C CA . LEU A 1 87 ? -22.609 -0.050 38.892 1.00 86.19 87 LEU A CA 1
ATOM 626 C C . LEU A 1 87 ? -22.830 0.939 37.746 1.00 86.19 87 LEU A C 1
ATOM 628 O O . LEU A 1 87 ? -22.538 0.620 36.595 1.00 86.19 87 LEU A O 1
ATOM 632 N N . THR A 1 88 ? -23.310 2.141 38.069 1.00 88.44 88 THR A N 1
ATOM 633 C CA . THR A 1 88 ? -23.512 3.207 37.084 1.00 88.44 88 THR A CA 1
ATOM 634 C C . THR A 1 88 ? -22.189 3.550 36.413 1.00 88.44 88 THR A C 1
ATOM 636 O O . THR A 1 88 ? -22.137 3.550 35.191 1.00 88.44 88 THR A O 1
ATOM 639 N N . LEU A 1 89 ? -21.114 3.743 37.186 1.00 90.38 89 LEU A N 1
ATOM 640 C CA . LEU A 1 89 ? -19.776 4.018 36.660 1.00 90.38 89 LEU A CA 1
ATOM 641 C C . LEU A 1 89 ? -19.248 2.879 35.781 1.00 90.38 89 LEU A C 1
ATOM 643 O O . LEU A 1 89 ? -18.671 3.147 34.734 1.00 90.38 89 LEU A O 1
ATOM 647 N N . CYS A 1 90 ? -19.464 1.616 36.159 1.00 87.75 90 CYS A N 1
ATOM 648 C CA . CYS A 1 90 ? -19.072 0.470 35.338 1.00 87.75 90 CYS A CA 1
ATOM 649 C C . CYS A 1 90 ? -19.813 0.457 33.997 1.00 87.75 90 CYS A C 1
ATOM 651 O O . CYS A 1 90 ? -19.187 0.296 32.954 1.00 87.75 90 CYS A O 1
ATOM 653 N N . ILE A 1 91 ? -21.131 0.663 34.010 1.00 88.25 91 ILE A N 1
ATOM 654 C CA . ILE A 1 91 ? -21.949 0.699 32.793 1.00 88.25 91 ILE A CA 1
ATOM 655 C C . ILE A 1 91 ? -21.546 1.899 31.937 1.00 88.25 91 ILE A C 1
ATOM 657 O O . ILE A 1 91 ? -21.297 1.746 30.743 1.00 88.25 91 ILE A O 1
ATOM 661 N N . THR A 1 92 ? -21.392 3.085 32.527 1.00 89.44 92 THR A N 1
ATOM 662 C CA . THR A 1 92 ? -20.967 4.258 31.761 1.00 89.44 92 THR A CA 1
ATOM 663 C C . THR A 1 92 ? -19.572 4.069 31.166 1.00 89.44 92 THR A C 1
ATOM 665 O O . THR A 1 92 ? -19.336 4.447 30.020 1.00 89.44 92 THR A O 1
ATOM 668 N N . SER A 1 93 ? -18.664 3.409 31.890 1.00 90.56 93 SER A N 1
ATOM 669 C CA . SER A 1 93 ? -17.322 3.095 31.405 1.00 90.56 93 SER A CA 1
ATOM 670 C C . SER A 1 93 ? -17.333 2.119 30.235 1.00 90.56 93 SER A C 1
ATOM 672 O O . SER A 1 93 ? -16.591 2.332 29.283 1.00 90.56 93 SER A O 1
ATOM 674 N N . VAL A 1 94 ? -18.173 1.083 30.284 1.00 87.50 94 VAL A N 1
ATOM 675 C CA . VAL A 1 94 ? -18.280 0.081 29.213 1.00 87.50 94 VAL A CA 1
ATOM 676 C C . VAL A 1 94 ? -18.889 0.674 27.947 1.00 87.50 94 VAL A C 1
ATOM 678 O O . VAL A 1 94 ? -18.341 0.492 26.868 1.00 87.50 94 VAL A O 1
ATOM 681 N N . PHE A 1 95 ? -20.017 1.377 28.068 1.00 86.56 95 PHE A N 1
ATOM 682 C CA . PHE A 1 95 ? -20.815 1.781 26.903 1.00 86.56 95 PHE A CA 1
ATOM 683 C C . PHE A 1 95 ? -20.474 3.173 26.362 1.00 86.56 95 PHE A C 1
ATOM 685 O O . PHE A 1 95 ? -20.792 3.478 25.213 1.00 86.56 95 PHE A O 1
ATOM 692 N N . PHE A 1 96 ? -19.864 4.030 27.182 1.00 87.94 96 PHE A N 1
ATOM 693 C CA . PHE A 1 96 ? -19.580 5.425 26.831 1.00 87.94 96 PHE A CA 1
ATOM 694 C C . PHE A 1 96 ? -18.116 5.818 27.058 1.00 87.94 96 PHE A C 1
ATOM 696 O O . PHE A 1 96 ? -17.773 6.986 26.902 1.00 87.94 96 PHE A O 1
ATOM 703 N N . GLY A 1 97 ? -17.252 4.888 27.479 1.00 87.81 97 GLY A N 1
ATOM 704 C CA . GLY A 1 97 ? -15.841 5.180 27.744 1.00 87.81 97 GLY A CA 1
ATOM 705 C C . GLY A 1 97 ? -15.599 6.112 28.942 1.00 87.81 97 GLY A C 1
ATOM 706 O O . GLY A 1 97 ? -14.474 6.580 29.133 1.00 87.81 97 GLY A O 1
ATOM 707 N N . TRP A 1 98 ? -16.622 6.404 29.761 1.00 90.19 98 TRP A N 1
ATOM 708 C CA . TRP A 1 98 ? -16.536 7.378 30.854 1.00 90.19 98 TRP A CA 1
ATOM 709 C C . TRP A 1 98 ? -16.924 6.791 32.223 1.00 90.19 98 TRP A C 1
ATOM 711 O O . TRP A 1 98 ? -18.015 6.242 32.356 1.00 90.19 98 TRP A O 1
ATOM 721 N N . PRO A 1 99 ? -16.096 6.950 33.274 1.00 91.50 99 PRO A N 1
ATOM 722 C CA . PRO A 1 99 ? -14.778 7.591 33.276 1.00 91.50 99 PRO A CA 1
ATOM 723 C C . PRO A 1 99 ? -13.713 6.754 32.549 1.00 91.50 99 PRO A C 1
ATOM 725 O O . PRO A 1 99 ? -13.776 5.522 32.552 1.00 91.50 99 PRO A O 1
ATOM 728 N N . LYS A 1 100 ? -12.690 7.426 31.997 1.00 89.38 100 LYS A N 1
ATOM 729 C CA . LYS A 1 100 ? -11.593 6.806 31.226 1.00 89.38 100 LYS A CA 1
ATOM 730 C C . LYS A 1 100 ? -10.922 5.649 31.972 1.00 89.38 100 LYS A C 1
ATOM 732 O O . LYS A 1 100 ? -10.750 4.569 31.420 1.00 89.38 100 LYS A O 1
ATOM 737 N N . ASN A 1 101 ? -10.594 5.849 33.250 1.00 90.75 101 ASN A N 1
ATOM 738 C CA . ASN A 1 101 ? -9.934 4.822 34.062 1.00 90.75 101 ASN A CA 1
ATOM 739 C C . ASN A 1 101 ? -10.817 3.585 34.272 1.00 90.75 101 ASN A C 1
ATOM 741 O O . ASN A 1 101 ? -10.302 2.473 34.327 1.00 90.75 101 ASN A O 1
ATOM 745 N N . GLY A 1 102 ? -12.137 3.770 34.369 1.00 90.94 102 GLY A N 1
ATOM 746 C CA . GLY A 1 102 ? -13.067 2.651 34.459 1.00 90.94 102 GLY A CA 1
ATOM 747 C C . GLY A 1 102 ? -13.162 1.894 33.134 1.00 90.94 102 GLY A C 1
ATOM 748 O O . GLY A 1 102 ? -13.150 0.670 33.146 1.00 90.94 102 GLY A O 1
ATOM 749 N N . ALA A 1 103 ? -13.159 2.594 31.994 1.00 90.50 103 ALA A N 1
ATOM 750 C CA . ALA A 1 103 ? -13.173 1.961 30.673 1.00 90.50 103 ALA A CA 1
ATOM 751 C C . ALA A 1 103 ? -11.914 1.110 30.449 1.00 90.50 103 ALA A C 1
ATOM 753 O O . ALA A 1 103 ? -12.018 -0.056 30.080 1.00 90.50 103 ALA A O 1
ATOM 754 N N . ILE A 1 104 ? -10.739 1.654 30.786 1.00 89.88 104 ILE A N 1
ATOM 755 C CA . ILE A 1 104 ? -9.457 0.933 30.741 1.00 89.88 104 ILE A CA 1
ATOM 756 C C . ILE A 1 104 ? -9.474 -0.287 31.663 1.00 89.88 104 ILE A C 1
ATOM 758 O O . ILE A 1 104 ? -9.079 -1.380 31.258 1.00 89.88 104 ILE A O 1
ATOM 762 N N . PHE A 1 105 ? -9.951 -0.120 32.899 1.00 90.88 105 PHE A N 1
ATOM 763 C CA . PHE A 1 105 ? -10.040 -1.221 33.852 1.00 90.88 105 PHE A CA 1
ATOM 764 C C . PHE A 1 105 ? -10.927 -2.354 33.327 1.00 90.88 105 PHE A C 1
ATOM 766 O O . PHE A 1 105 ? -10.509 -3.510 33.355 1.00 90.88 105 PHE A O 1
ATOM 773 N N . ILE A 1 106 ? -12.120 -2.037 32.810 1.00 88.81 106 ILE A N 1
ATOM 774 C CA . ILE A 1 106 ? -13.027 -3.063 32.290 1.00 88.81 106 ILE A CA 1
ATOM 775 C C . ILE A 1 106 ? -12.483 -3.690 31.004 1.00 88.81 106 ILE A C 1
ATOM 777 O O . ILE A 1 106 ? -12.561 -4.908 30.871 1.00 88.81 106 ILE A O 1
ATOM 781 N N . ALA A 1 107 ? -11.875 -2.917 30.100 1.00 88.75 107 ALA A N 1
ATOM 782 C CA . ALA A 1 107 ? -11.239 -3.451 28.894 1.00 88.75 107 ALA A CA 1
ATOM 783 C C . ALA A 1 107 ? -10.163 -4.488 29.240 1.00 88.75 107 ALA A C 1
ATOM 785 O O . ALA A 1 107 ? -10.178 -5.589 28.702 1.00 88.75 107 ALA A O 1
ATOM 786 N N . ARG A 1 108 ? -9.294 -4.192 30.215 1.00 88.88 108 ARG A N 1
ATOM 787 C CA . ARG A 1 108 ? -8.272 -5.138 30.694 1.00 88.88 108 ARG A CA 1
ATOM 788 C C . ARG A 1 108 ? -8.868 -6.343 31.418 1.00 88.88 108 ARG A C 1
ATOM 790 O O . ARG A 1 108 ? -8.389 -7.455 31.237 1.00 88.88 108 ARG A O 1
ATOM 797 N N . LEU A 1 109 ? -9.906 -6.132 32.230 1.00 88.38 109 LEU A N 1
ATOM 798 C CA . LEU A 1 109 ? -10.579 -7.208 32.961 1.00 88.38 109 LEU A CA 1
ATOM 799 C C . LEU A 1 109 ? -11.280 -8.193 32.015 1.00 88.38 109 LEU A C 1
ATOM 801 O O . LEU A 1 109 ? -11.315 -9.389 32.286 1.00 88.38 109 LEU A O 1
ATOM 805 N N . THR A 1 110 ? -11.857 -7.681 30.930 1.00 85.62 110 THR A N 1
ATOM 806 C CA . THR A 1 110 ? -12.637 -8.465 29.961 1.00 85.62 110 THR A CA 1
ATOM 807 C C . THR A 1 110 ? -11.825 -8.917 28.751 1.00 85.62 110 THR A C 1
ATOM 809 O O . THR A 1 110 ? -12.292 -9.781 28.016 1.00 85.62 110 THR A O 1
ATOM 812 N N . GLY A 1 111 ? -10.634 -8.350 28.536 1.00 86.19 111 GLY A N 1
ATOM 813 C CA . GLY A 1 111 ? -9.866 -8.523 27.302 1.00 86.19 111 GLY A CA 1
ATOM 814 C C . GLY A 1 111 ? -10.567 -7.929 26.076 1.00 86.19 111 GLY A C 1
ATOM 815 O O . GLY A 1 111 ? -10.364 -8.421 24.975 1.00 86.19 111 GLY A O 1
ATOM 816 N N . ALA A 1 112 ? -11.437 -6.928 26.258 1.00 85.81 112 ALA A N 1
ATOM 817 C CA . ALA A 1 112 ? -12.265 -6.363 25.194 1.00 85.81 112 ALA A CA 1
ATOM 818 C C . ALA A 1 112 ? -11.750 -4.972 24.767 1.00 85.81 112 ALA A C 1
ATOM 820 O O . ALA A 1 112 ? -12.172 -3.960 25.344 1.00 85.81 112 ALA A O 1
ATOM 821 N N . PRO A 1 113 ? -10.868 -4.878 23.750 1.00 85.38 113 PRO A N 1
ATOM 822 C CA . PRO A 1 113 ? -10.300 -3.603 23.301 1.00 85.38 113 PRO A CA 1
ATOM 823 C C . PRO A 1 113 ? -11.352 -2.651 22.713 1.00 85.38 113 PRO A C 1
ATOM 825 O O . PRO A 1 113 ? -11.178 -1.437 22.786 1.00 85.38 113 PRO A O 1
ATOM 828 N N . ILE A 1 114 ? -12.483 -3.172 22.223 1.00 84.44 114 ILE A N 1
ATOM 829 C CA . ILE A 1 114 ? -13.618 -2.387 21.701 1.00 84.44 114 ILE A CA 1
ATOM 830 C C . ILE A 1 114 ? -14.164 -1.347 22.693 1.00 84.44 114 ILE A C 1
ATOM 832 O O . ILE A 1 114 ? -14.683 -0.312 22.291 1.00 84.44 114 ILE A O 1
A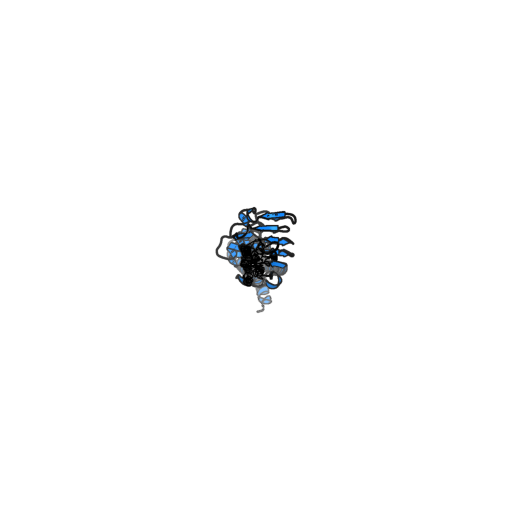TOM 836 N N . ILE A 1 115 ? -14.016 -1.561 24.004 1.00 85.81 115 ILE A N 1
ATOM 837 C CA . ILE A 1 115 ? -14.447 -0.582 25.018 1.00 85.81 115 ILE A CA 1
ATOM 838 C C . ILE A 1 115 ? -13.612 0.708 24.919 1.00 85.81 115 ILE A C 1
ATOM 840 O O . ILE A 1 115 ? -14.093 1.805 25.210 1.00 85.81 115 ILE A O 1
ATOM 844 N N . LEU A 1 116 ? -12.359 0.594 24.472 1.00 87.25 116 LEU A N 1
ATOM 845 C CA . LEU A 1 116 ? -11.405 1.698 24.398 1.00 87.25 116 LEU A CA 1
ATOM 846 C C . LEU A 1 116 ? -11.657 2.618 23.198 1.00 87.25 116 LEU A C 1
ATOM 848 O O . LEU A 1 116 ? -11.239 3.773 23.241 1.00 87.25 116 LEU A O 1
ATOM 852 N N . SER A 1 117 ? -12.375 2.164 22.163 1.00 81.88 117 SER A N 1
ATOM 853 C CA . SER A 1 117 ? -12.723 3.010 21.009 1.00 81.88 117 SER A CA 1
ATOM 854 C C . SER A 1 117 ? -13.748 4.099 21.351 1.00 81.88 117 SER A C 1
ATOM 856 O O . SER A 1 117 ? -13.835 5.107 20.655 1.00 81.88 117 SER A O 1
ATOM 858 N N . GLN A 1 118 ? -14.482 3.955 22.463 1.00 82.06 118 GLN A N 1
ATOM 859 C CA . GLN A 1 118 ? -15.430 4.970 22.942 1.00 82.06 118 GLN A CA 1
ATOM 860 C C . GLN A 1 118 ? -14.751 6.127 23.690 1.00 82.06 118 GLN A C 1
ATOM 862 O O . GLN A 1 118 ? -15.396 7.133 23.988 1.00 82.06 118 GLN A O 1
ATOM 867 N N . ILE A 1 119 ? -13.466 5.999 24.034 1.00 85.12 119 ILE A N 1
ATOM 868 C CA . ILE A 1 119 ? -12.741 7.041 24.761 1.00 85.12 119 ILE A CA 1
ATOM 869 C C . ILE A 1 119 ? -12.447 8.186 23.792 1.00 85.12 119 ILE A C 1
ATOM 871 O O . ILE A 1 119 ? -11.754 8.007 22.793 1.00 85.12 119 ILE A O 1
ATOM 875 N N . THR A 1 120 ? -12.932 9.388 24.111 1.00 82.38 120 THR A N 1
ATOM 876 C CA . THR A 1 120 ? -12.567 10.598 23.368 1.00 82.38 120 THR A CA 1
ATOM 877 C C . THR A 1 120 ? -11.043 10.772 23.392 1.00 82.38 120 THR A C 1
ATOM 879 O O . THR A 1 120 ? -10.466 10.848 24.486 1.00 82.38 120 THR A O 1
ATOM 882 N N . PRO A 1 121 ? -10.384 10.872 22.224 1.00 83.12 121 PRO A N 1
ATOM 883 C CA . PRO A 1 121 ? -8.949 11.104 22.153 1.00 83.12 121 PRO A CA 1
ATOM 884 C C . PRO A 1 121 ? -8.533 12.361 22.914 1.00 83.12 121 PRO A C 1
ATOM 886 O O . PRO A 1 121 ? -9.240 13.369 22.908 1.00 83.12 121 PRO A O 1
ATOM 889 N N . SER A 1 122 ? -7.364 12.314 23.553 1.00 80.56 122 SER A N 1
ATOM 890 C CA . SER A 1 122 ? -6.803 13.476 24.256 1.00 80.56 122 SER A CA 1
ATOM 891 C C . SER A 1 122 ? -6.228 14.533 23.315 1.00 80.56 122 SER A C 1
ATOM 893 O O . SER A 1 122 ? -6.107 15.691 23.708 1.00 80.56 122 SER A O 1
ATOM 895 N N . GLU A 1 123 ? -5.864 14.145 22.092 1.00 88.31 123 GLU A N 1
ATOM 896 C CA . GLU A 1 123 ? -5.308 15.043 21.080 1.00 88.31 123 GLU A CA 1
ATOM 897 C C . GLU A 1 123 ? -6.377 15.443 20.044 1.00 88.31 123 GLU A C 1
ATOM 899 O O . GLU A 1 123 ? -7.228 14.620 19.683 1.00 88.31 123 GLU A O 1
ATOM 904 N N . PRO A 1 124 ? -6.355 16.696 19.544 1.00 91.75 124 PRO A N 1
ATOM 905 C CA . PRO A 1 124 ? -7.298 17.154 18.530 1.00 91.75 124 PRO A CA 1
ATOM 906 C C . PRO A 1 124 ? -7.131 16.381 17.217 1.00 91.75 124 PRO A C 1
ATOM 908 O O . PRO A 1 124 ? -6.042 15.923 16.871 1.00 91.75 124 PRO A O 1
ATOM 911 N N . ALA A 1 125 ? -8.219 16.266 16.455 1.00 95.00 125 ALA A N 1
ATOM 912 C CA . ALA A 1 125 ? -8.185 15.618 15.150 1.00 95.00 125 ALA A CA 1
ATOM 913 C C . ALA A 1 125 ? -7.319 16.408 14.154 1.00 95.00 125 ALA A C 1
ATOM 915 O O . ALA A 1 125 ? -7.448 17.626 14.019 1.00 95.00 125 ALA A O 1
ATOM 916 N N . ILE A 1 126 ? -6.482 15.695 13.407 1.00 96.75 126 ILE A N 1
ATOM 917 C CA . ILE A 1 126 ? -5.672 16.233 12.314 1.00 96.75 126 ILE A CA 1
ATOM 918 C C . ILE A 1 126 ? -6.474 16.061 11.030 1.00 96.75 126 ILE A C 1
ATOM 920 O O . ILE A 1 126 ? -6.979 14.974 10.761 1.00 96.75 126 ILE A O 1
ATOM 924 N N . SER A 1 127 ? -6.611 17.122 10.237 1.00 97.00 127 SER A N 1
ATOM 925 C CA . SER A 1 127 ? -7.380 17.078 8.989 1.00 97.00 127 SER A CA 1
ATOM 926 C C . SER A 1 127 ? -6.545 17.555 7.806 1.00 97.00 127 SER A C 1
ATOM 928 O O . SER A 1 127 ? -5.961 18.638 7.842 1.00 97.00 127 SER A O 1
ATOM 930 N N . ILE A 1 128 ? -6.512 16.752 6.746 1.00 96.62 128 ILE A N 1
ATOM 931 C CA . ILE A 1 128 ? -5.826 17.042 5.487 1.00 96.62 128 ILE A CA 1
ATOM 932 C C . ILE A 1 128 ? -6.889 17.300 4.430 1.00 96.62 128 ILE A C 1
ATOM 934 O O . ILE A 1 128 ? -7.576 16.383 3.979 1.00 96.62 128 ILE A O 1
ATOM 938 N N . ALA A 1 129 ? -7.029 18.571 4.062 1.00 96.44 129 ALA A N 1
ATOM 939 C CA . ALA A 1 129 ? -7.993 19.018 3.065 1.00 96.44 129 ALA A CA 1
ATOM 940 C C . ALA A 1 129 ? -7.700 18.429 1.675 1.00 96.44 129 ALA A C 1
ATOM 942 O O . ALA A 1 129 ? -6.545 18.170 1.340 1.00 96.44 129 ALA A O 1
ATOM 943 N N . SER A 1 130 ? -8.740 18.294 0.849 1.00 94.62 130 SER A N 1
ATOM 944 C CA . SER A 1 130 ? -8.693 17.649 -0.474 1.00 94.62 130 SER A CA 1
ATOM 945 C C . SER A 1 130 ? -7.680 18.227 -1.460 1.00 94.62 130 SER A C 1
ATOM 947 O O . SER A 1 130 ? -7.137 17.501 -2.285 1.00 94.62 130 SER A O 1
ATOM 949 N N . SER A 1 131 ? -7.364 19.516 -1.352 1.00 93.31 131 SER A N 1
ATOM 950 C CA . SER A 1 131 ? -6.395 20.193 -2.218 1.00 93.31 131 SER A CA 1
ATOM 951 C C . SER A 1 131 ? -4.946 20.121 -1.731 1.00 93.31 131 SER A C 1
ATOM 953 O O . SER A 1 131 ? -4.066 20.701 -2.367 1.00 93.31 131 SER A O 1
ATOM 955 N N . ARG A 1 132 ? -4.674 19.467 -0.594 1.00 96.94 132 ARG A N 1
ATOM 956 C CA . ARG A 1 132 ? -3.334 19.427 0.001 1.00 96.94 132 ARG A CA 1
ATOM 957 C C . ARG A 1 132 ? -2.668 18.072 -0.178 1.00 96.94 132 ARG A C 1
ATOM 959 O O . ARG A 1 132 ? -3.270 17.032 0.084 1.00 96.94 132 ARG A O 1
ATOM 966 N N . THR A 1 133 ? -1.386 18.130 -0.521 1.00 97.44 133 THR A N 1
ATOM 967 C CA . THR A 1 133 ? -0.443 17.025 -0.358 1.00 97.44 133 THR A CA 1
ATOM 968 C C . THR A 1 133 ? 0.408 17.311 0.870 1.00 97.44 133 THR A C 1
ATOM 970 O O . THR A 1 133 ? 0.999 18.385 0.974 1.00 97.44 133 THR A O 1
ATOM 973 N N . VAL A 1 134 ? 0.431 16.380 1.818 1.00 97.94 134 VAL A N 1
ATOM 974 C CA . VAL A 1 134 ? 1.223 16.466 3.048 1.00 97.94 134 VAL A CA 1
ATOM 975 C C . VAL A 1 134 ? 2.117 15.243 3.107 1.00 97.94 134 VAL A C 1
ATOM 977 O O . VAL A 1 134 ? 1.654 14.119 2.914 1.00 97.94 134 VAL A O 1
ATOM 980 N N . ALA A 1 135 ? 3.401 15.447 3.370 1.00 97.75 135 ALA A N 1
ATOM 981 C CA . ALA A 1 135 ? 4.303 14.325 3.496 1.00 97.75 135 ALA A CA 1
ATOM 982 C C . ALA A 1 135 ? 4.106 13.650 4.863 1.00 97.75 135 ALA A C 1
ATOM 984 O O . ALA A 1 135 ? 3.907 14.325 5.875 1.00 97.75 135 ALA A O 1
ATOM 985 N N . ILE A 1 136 ? 4.148 12.316 4.923 1.00 97.12 136 ILE A N 1
ATOM 986 C CA . ILE A 1 136 ? 3.897 11.578 6.171 1.00 97.12 136 ILE A CA 1
ATOM 987 C C . ILE A 1 136 ? 4.875 12.007 7.265 1.00 97.12 136 ILE A C 1
ATOM 989 O O . ILE A 1 136 ? 4.480 12.080 8.423 1.00 97.12 136 ILE A O 1
ATOM 993 N N . GLN A 1 137 ? 6.123 12.327 6.920 1.00 96.38 137 GLN A N 1
ATOM 994 C CA . GLN A 1 137 ? 7.140 12.803 7.860 1.00 96.38 137 GLN A CA 1
ATOM 995 C C . GLN A 1 137 ? 6.793 14.132 8.540 1.00 96.38 137 GLN A C 1
ATOM 997 O O . GLN A 1 137 ? 7.281 14.368 9.644 1.00 96.38 137 GLN A O 1
ATOM 1002 N N . ASP A 1 138 ? 5.935 14.948 7.925 1.00 97.00 138 ASP A N 1
ATOM 1003 C CA . ASP A 1 138 ? 5.527 16.255 8.448 1.00 97.00 138 ASP A CA 1
ATOM 1004 C C . ASP A 1 138 ? 4.363 16.138 9.447 1.00 97.00 138 ASP A C 1
ATOM 1006 O O . ASP A 1 138 ? 3.969 17.119 10.079 1.00 97.00 138 ASP A O 1
ATOM 1010 N N . LEU A 1 139 ? 3.802 14.934 9.617 1.00 96.94 139 LEU A N 1
ATOM 1011 C CA . LEU A 1 139 ? 2.816 14.664 10.657 1.00 96.94 139 LEU A CA 1
ATOM 1012 C C . LEU A 1 139 ? 3.455 14.726 12.048 1.00 96.94 139 LEU A C 1
ATOM 1014 O O . LEU A 1 139 ? 4.649 14.477 12.241 1.00 96.94 139 LEU A O 1
ATOM 1018 N N . VAL A 1 140 ? 2.628 15.005 13.054 1.00 96.62 140 VAL A N 1
ATOM 1019 C CA . VAL A 1 140 ? 3.074 15.043 14.450 1.00 96.62 140 VAL A CA 1
ATOM 1020 C C . VAL A 1 140 ? 3.654 13.693 14.888 1.00 96.62 140 VAL A C 1
ATOM 1022 O O . VAL A 1 140 ? 3.210 12.620 14.473 1.00 96.62 140 VAL A O 1
ATOM 1025 N N . ASP A 1 141 ? 4.655 13.743 15.762 1.00 96.25 141 ASP A N 1
ATOM 1026 C CA . ASP A 1 141 ? 5.374 12.567 16.258 1.00 96.25 141 ASP A CA 1
ATOM 1027 C C . ASP A 1 141 ? 4.462 11.485 16.858 1.00 96.25 141 ASP A C 1
ATOM 1029 O O . ASP A 1 141 ? 4.751 10.296 16.708 1.00 96.25 141 ASP A O 1
ATOM 1033 N N . SER A 1 142 ? 3.371 11.879 17.528 1.00 95.12 142 SER A N 1
ATOM 1034 C CA . SER A 1 142 ? 2.408 10.950 18.139 1.00 95.12 142 SER A CA 1
ATOM 1035 C C . SER A 1 142 ? 1.738 10.037 17.110 1.00 95.12 142 SER A C 1
ATOM 1037 O O . SER A 1 142 ? 1.359 8.924 17.457 1.00 95.12 142 SER A O 1
ATOM 1039 N N . VAL A 1 143 ? 1.660 10.447 15.841 1.00 97.00 143 VAL A N 1
ATOM 1040 C CA . VAL A 1 143 ? 1.130 9.631 14.739 1.00 97.00 143 VAL A CA 1
ATOM 1041 C C . VAL A 1 143 ? 2.196 8.714 14.146 1.00 97.00 143 VAL A C 1
ATOM 1043 O O . VAL A 1 143 ? 1.897 7.601 13.726 1.00 97.00 143 VAL A O 1
ATOM 1046 N N . ARG A 1 144 ? 3.453 9.163 14.102 1.00 97.31 144 ARG A N 1
ATOM 1047 C CA . ARG A 1 144 ? 4.524 8.475 13.359 1.00 97.31 144 ARG A CA 1
ATOM 1048 C C . ARG A 1 144 ? 5.238 7.387 14.150 1.00 97.31 144 ARG A C 1
ATOM 1050 O O . ARG A 1 144 ? 5.911 6.535 13.571 1.00 97.31 144 ARG A O 1
ATOM 1057 N N . ARG A 1 145 ? 5.164 7.438 15.480 1.00 96.38 145 ARG A N 1
ATOM 1058 C CA . ARG A 1 145 ? 5.850 6.474 16.348 1.00 96.38 145 ARG A CA 1
ATOM 1059 C C . ARG A 1 145 ? 5.088 5.145 16.394 1.00 96.38 145 ARG A C 1
ATOM 1061 O O . ARG A 1 145 ? 3.866 5.176 16.527 1.00 96.38 145 ARG A O 1
ATOM 1068 N N . PRO A 1 146 ? 5.771 3.990 16.375 1.00 96.75 146 PRO A N 1
ATOM 1069 C CA . PRO A 1 146 ? 5.131 2.699 16.624 1.00 96.75 146 PRO A CA 1
ATOM 1070 C C . PRO A 1 146 ? 4.385 2.668 17.963 1.00 96.75 146 PRO A C 1
ATOM 1072 O O . PRO A 1 146 ? 4.741 3.400 18.891 1.00 96.75 146 PRO A O 1
ATOM 1075 N N . VAL A 1 147 ? 3.346 1.839 18.051 1.00 96.44 147 VAL A N 1
ATOM 1076 C CA . VAL A 1 147 ? 2.583 1.610 19.287 1.00 96.44 147 VAL A CA 1
ATOM 1077 C C . VAL A 1 147 ? 3.437 0.816 20.274 1.00 96.44 147 VAL A C 1
ATOM 1079 O O . VAL A 1 147 ? 4.123 -0.129 19.876 1.00 96.44 147 VAL A O 1
ATOM 1082 N N . LYS A 1 148 ? 3.432 1.196 21.553 1.00 93.81 148 LYS A N 1
ATOM 1083 C CA . LYS A 1 148 ? 4.043 0.417 22.633 1.00 93.81 148 LYS A CA 1
ATOM 1084 C C . LYS A 1 148 ? 3.025 -0.585 23.183 1.00 93.81 148 LYS A C 1
ATOM 1086 O O . LYS A 1 148 ? 1.817 -0.452 23.034 1.00 93.81 148 LYS A O 1
ATOM 1091 N N . GLY A 1 149 ? 3.534 -1.607 23.855 1.00 89.00 149 GLY A N 1
ATOM 1092 C CA . GLY A 1 149 ? 2.714 -2.691 24.386 1.00 89.00 149 GLY A CA 1
ATOM 1093 C C . GLY A 1 149 ? 2.850 -3.965 23.564 1.00 89.00 149 GLY A C 1
ATOM 1094 O O . GLY A 1 149 ? 3.093 -3.952 22.357 1.00 89.00 149 GLY A O 1
ATOM 1095 N N . THR A 1 150 ? 2.763 -5.085 24.269 1.00 88.38 150 THR A N 1
ATOM 1096 C CA . THR A 1 150 ? 2.968 -6.422 23.705 1.00 88.38 150 THR A CA 1
ATOM 1097 C C . THR A 1 150 ? 1.654 -7.119 23.393 1.00 88.38 150 THR A C 1
ATOM 1099 O O . THR A 1 150 ? 1.605 -7.915 22.460 1.00 88.38 150 THR A O 1
ATOM 1102 N N . ASP A 1 151 ? 0.603 -6.819 24.154 1.00 91.31 151 ASP A N 1
ATOM 1103 C CA . ASP A 1 151 ? -0.737 -7.370 23.988 1.00 91.31 151 ASP A CA 1
ATOM 1104 C C . ASP A 1 151 ? -1.681 -6.394 23.270 1.00 91.31 151 ASP A C 1
ATOM 1106 O O . ASP A 1 151 ? -1.432 -5.188 23.192 1.00 91.31 151 ASP A O 1
ATOM 1110 N N . GLU A 1 152 ? -2.772 -6.939 22.737 1.00 89.50 152 GLU A N 1
ATOM 1111 C CA . GLU A 1 152 ? -3.761 -6.209 21.942 1.00 89.50 152 GLU A CA 1
ATOM 1112 C C . GLU A 1 152 ? -4.452 -5.096 22.739 1.00 89.50 152 GLU A C 1
ATOM 1114 O O . GLU A 1 152 ? -4.588 -3.975 22.254 1.00 89.50 152 GLU A O 1
ATOM 1119 N N . THR A 1 153 ? -4.806 -5.359 24.001 1.00 88.56 153 THR A N 1
ATOM 1120 C CA . THR A 1 153 ? -5.519 -4.388 24.842 1.00 88.56 153 THR A CA 1
ATOM 1121 C C . THR A 1 153 ? -4.635 -3.190 25.185 1.00 88.56 153 THR A C 1
ATOM 1123 O O . THR A 1 153 ? -5.081 -2.051 25.059 1.00 88.56 153 THR A O 1
ATOM 1126 N N . SER A 1 154 ? -3.370 -3.415 25.556 1.00 92.50 154 SER A N 1
ATOM 1127 C CA . SER A 1 154 ? -2.413 -2.332 25.823 1.00 92.50 154 SER A CA 1
ATOM 1128 C C . SER A 1 154 ? -2.150 -1.473 24.583 1.00 92.50 154 SER A C 1
ATOM 1130 O O . SER A 1 154 ? -2.028 -0.252 24.689 1.00 92.50 154 SER A O 1
ATOM 1132 N N . ARG A 1 155 ? -2.093 -2.093 23.396 1.00 95.00 155 ARG A N 1
ATOM 1133 C CA . ARG A 1 155 ? -1.917 -1.370 22.128 1.00 95.00 155 ARG A CA 1
ATOM 1134 C C . ARG A 1 155 ? -3.150 -0.539 21.787 1.00 95.00 155 ARG A C 1
ATOM 1136 O O . ARG A 1 155 ? -3.009 0.646 21.494 1.00 95.00 155 ARG A O 1
ATOM 1143 N N . ALA A 1 156 ? -4.347 -1.115 21.898 1.00 92.94 156 ALA A N 1
ATOM 1144 C CA . ALA A 1 156 ? -5.605 -0.401 21.688 1.00 92.94 156 ALA A CA 1
ATOM 1145 C C . ALA A 1 156 ? -5.784 0.768 22.677 1.00 92.94 156 ALA A C 1
ATOM 1147 O O . ALA A 1 156 ? -6.274 1.840 22.306 1.00 92.94 156 ALA A O 1
ATOM 1148 N N . GLU A 1 157 ? -5.329 0.598 23.924 1.00 93.00 157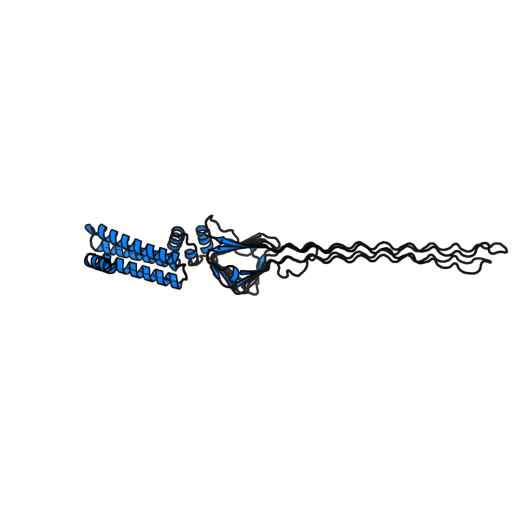 GLU A N 1
ATOM 1149 C CA . GLU A 1 157 ? -5.313 1.650 24.945 1.00 93.00 157 GLU A CA 1
ATOM 1150 C C . GLU A 1 157 ? -4.401 2.804 24.537 1.00 93.00 157 GLU A C 1
ATOM 1152 O O . GLU A 1 157 ? -4.826 3.961 24.571 1.00 93.00 157 GLU A O 1
ATOM 1157 N N . GLU A 1 158 ? -3.175 2.514 24.100 1.00 94.62 158 GLU A N 1
ATOM 1158 C CA . GLU A 1 158 ? -2.270 3.553 23.620 1.00 94.62 158 GLU A CA 1
ATOM 1159 C C . GLU A 1 158 ? -2.847 4.283 22.403 1.00 94.62 158 GLU A C 1
ATOM 1161 O O . GLU A 1 158 ? -2.832 5.514 22.366 1.00 94.62 158 GLU A O 1
ATOM 1166 N N . LEU A 1 159 ? -3.400 3.547 21.437 1.00 95.88 159 LEU A N 1
ATOM 1167 C CA . LEU A 1 159 ? -4.032 4.120 20.249 1.00 95.88 159 LEU A CA 1
ATOM 1168 C C . LEU A 1 159 ? -5.230 5.005 20.604 1.00 95.88 159 LEU A C 1
ATOM 1170 O O . LEU A 1 159 ? -5.390 6.057 19.994 1.00 95.88 159 LEU A O 1
ATOM 1174 N N . SER A 1 160 ? -6.021 4.658 21.625 1.00 93.50 160 SER A N 1
ATOM 1175 C CA . SER A 1 160 ? -7.172 5.469 22.065 1.00 93.50 160 SER A CA 1
ATOM 1176 C C . SER A 1 160 ? -6.779 6.875 22.539 1.00 93.50 160 SER A C 1
ATOM 1178 O O . SER A 1 160 ? -7.576 7.809 22.472 1.00 93.50 160 SER A O 1
ATOM 1180 N N . ALA A 1 161 ? -5.533 7.056 22.988 1.00 93.38 161 ALA A N 1
ATOM 1181 C CA . ALA A 1 161 ? -5.010 8.357 23.391 1.00 93.38 161 ALA A CA 1
ATOM 1182 C C . ALA A 1 161 ? -4.474 9.192 22.211 1.00 93.38 161 ALA A C 1
ATOM 1184 O O . ALA A 1 161 ? -4.272 10.399 22.364 1.00 93.38 161 ALA A O 1
ATOM 1185 N N . ARG A 1 162 ? -4.245 8.570 21.047 1.00 95.69 162 ARG A N 1
ATOM 1186 C CA . ARG A 1 162 ? -3.664 9.206 19.857 1.00 95.69 162 ARG A CA 1
ATOM 1187 C C . ARG A 1 162 ? -4.707 9.987 19.057 1.00 95.69 162 ARG A C 1
ATOM 1189 O O . ARG A 1 162 ? -5.898 9.669 19.118 1.00 95.69 162 ARG A O 1
ATOM 1196 N N . PRO A 1 163 ? -4.293 10.994 18.270 1.00 96.75 163 PRO A N 1
ATOM 1197 C CA . PRO A 1 163 ? -5.227 11.806 17.508 1.00 96.75 163 PRO A CA 1
ATOM 1198 C C . PRO A 1 163 ? -5.908 10.982 16.415 1.00 96.75 163 PRO A C 1
ATOM 1200 O O . PRO A 1 163 ? -5.401 9.953 15.958 1.00 96.75 163 PRO A O 1
ATOM 1203 N N . ARG A 1 164 ? -7.066 11.476 15.978 1.00 97.00 164 ARG A N 1
ATOM 1204 C CA . ARG A 1 164 ? -7.734 11.000 14.762 1.00 97.00 164 ARG A CA 1
ATOM 1205 C C . ARG A 1 164 ? -7.110 11.695 13.559 1.00 97.00 164 ARG A C 1
ATOM 1207 O O . ARG A 1 164 ? -6.781 12.879 13.651 1.00 97.00 164 ARG A O 1
ATOM 1214 N N . LEU A 1 165 ? -6.992 10.996 12.438 1.00 98.06 165 LEU A N 1
ATOM 1215 C CA . LEU A 1 165 ? -6.502 11.564 11.184 1.00 98.06 165 LEU A CA 1
ATOM 1216 C C . LEU A 1 165 ? -7.586 11.470 10.115 1.00 98.06 165 LEU A C 1
ATOM 1218 O O . LEU A 1 165 ? -7.948 10.377 9.693 1.00 98.06 165 LEU A O 1
ATOM 1222 N N . ASN A 1 166 ? -8.079 12.624 9.676 1.00 98.25 166 ASN A N 1
ATOM 1223 C CA . ASN A 1 166 ? -9.019 12.749 8.571 1.00 98.25 166 ASN A CA 1
ATOM 1224 C C . ASN A 1 166 ? -8.256 13.158 7.312 1.00 98.25 166 ASN A C 1
ATOM 1226 O O . ASN A 1 166 ? -7.623 14.215 7.275 1.00 98.25 166 ASN A O 1
ATOM 1230 N N . VAL A 1 167 ? -8.325 12.342 6.273 1.00 98.19 167 VAL A N 1
ATOM 1231 C CA . VAL A 1 167 ? -7.612 12.553 5.019 1.00 98.19 167 VAL A CA 1
ATOM 1232 C C . VAL A 1 167 ? -8.628 12.615 3.893 1.00 98.19 167 VAL A C 1
ATOM 1234 O O . VAL A 1 167 ? -9.236 11.609 3.537 1.00 98.19 167 VAL A O 1
ATOM 1237 N N . SER A 1 168 ? -8.777 13.807 3.325 1.00 98.12 168 SER A N 1
ATOM 1238 C CA . SER A 1 168 ? -9.489 14.022 2.061 1.00 98.12 168 SER A CA 1
ATOM 1239 C C . SER A 1 168 ? -8.545 14.409 0.926 1.00 98.12 168 SER A C 1
ATOM 1241 O O . SER A 1 168 ? -8.937 14.370 -0.232 1.00 98.12 168 SER A O 1
ATOM 1243 N N . GLY A 1 169 ? -7.310 14.815 1.249 1.00 97.56 169 GLY A N 1
ATOM 1244 C CA . GLY A 1 169 ? -6.246 15.114 0.286 1.00 97.56 169 GLY A CA 1
ATOM 1245 C C . GLY A 1 169 ? -5.292 13.945 0.069 1.00 97.56 169 GLY A C 1
ATOM 1246 O O . GLY A 1 169 ? -5.696 12.785 0.056 1.00 97.56 169 GLY A O 1
ATOM 1247 N N . THR A 1 170 ? -4.005 14.256 -0.088 1.00 98.25 170 THR A N 1
ATOM 1248 C CA . THR A 1 170 ? -2.946 13.266 -0.326 1.00 98.25 170 THR A CA 1
ATOM 1249 C C . THR A 1 170 ? -1.952 13.233 0.827 1.00 98.25 170 THR A C 1
ATOM 1251 O O . THR A 1 170 ? -1.387 14.259 1.198 1.00 98.25 170 THR A O 1
ATOM 1254 N N . LEU A 1 171 ? -1.704 12.044 1.362 1.00 97.81 171 LEU A N 1
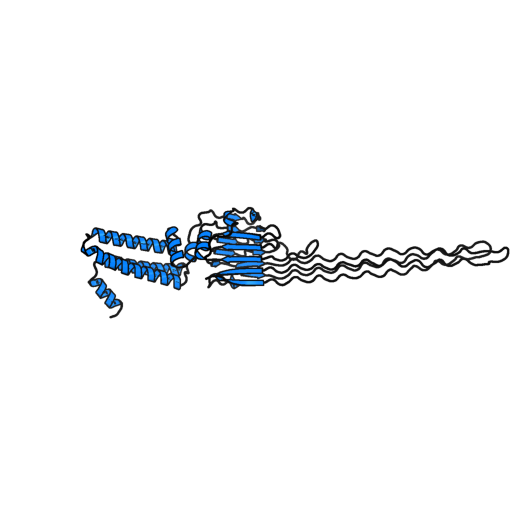ATOM 1255 C CA . LEU A 1 171 ? -0.545 11.743 2.191 1.00 97.81 171 LEU A CA 1
ATOM 1256 C C . LEU A 1 171 ? 0.517 11.066 1.342 1.00 97.81 171 LEU A C 1
ATOM 1258 O O . LEU A 1 171 ? 0.218 10.091 0.662 1.00 97.81 171 LEU A O 1
ATOM 1262 N N . GLU A 1 172 ? 1.749 11.551 1.392 1.00 97.69 172 GLU A N 1
ATOM 1263 C CA . GLU A 1 172 ? 2.825 11.025 0.553 1.00 97.69 172 GLU A CA 1
ATOM 1264 C C . GLU A 1 172 ? 4.045 10.609 1.376 1.00 97.69 172 GLU A C 1
ATOM 1266 O O . GLU A 1 172 ? 4.453 11.289 2.315 1.00 97.69 172 GLU A O 1
ATOM 1271 N N . MET A 1 173 ? 4.635 9.471 1.023 1.00 97.25 173 MET A N 1
ATOM 1272 C CA . MET A 1 173 ? 5.926 9.018 1.541 1.00 97.25 173 MET A CA 1
ATOM 1273 C C . MET A 1 173 ? 7.031 9.349 0.548 1.00 97.25 173 MET A C 1
ATOM 1275 O O . MET A 1 173 ? 6.817 9.282 -0.663 1.00 97.25 173 MET A O 1
ATOM 1279 N N . ALA A 1 174 ? 8.242 9.623 1.029 1.00 95.12 174 ALA A N 1
ATOM 1280 C CA . ALA A 1 174 ? 9.386 9.612 0.128 1.00 95.12 174 ALA A CA 1
ATOM 1281 C C . ALA A 1 174 ? 9.659 8.181 -0.380 1.00 95.12 174 ALA A C 1
ATOM 1283 O O . ALA A 1 174 ? 9.321 7.182 0.258 1.00 95.12 174 ALA A O 1
ATOM 1284 N N . ALA A 1 175 ? 10.230 8.090 -1.582 1.00 90.62 175 ALA A N 1
ATOM 1285 C CA . ALA A 1 175 ? 10.380 6.824 -2.289 1.00 90.62 175 ALA A CA 1
ATOM 1286 C C . ALA A 1 175 ? 11.265 5.826 -1.530 1.00 90.62 175 ALA A C 1
ATOM 1288 O O . ALA A 1 175 ? 12.372 6.164 -1.117 1.00 90.62 175 ALA A O 1
ATOM 1289 N N . GLY A 1 176 ? 10.789 4.582 -1.409 1.00 86.88 176 GLY A N 1
ATOM 1290 C CA . GLY A 1 176 ? 11.520 3.489 -0.758 1.00 86.88 176 GLY A CA 1
ATOM 1291 C C . GLY A 1 176 ? 11.663 3.610 0.764 1.00 86.88 176 GLY A C 1
ATOM 1292 O O . GLY A 1 176 ? 12.408 2.838 1.359 1.00 86.88 176 GLY A O 1
ATOM 1293 N N . GLU A 1 177 ? 10.982 4.560 1.409 1.00 94.81 177 GLU A N 1
ATOM 1294 C CA . GLU A 1 177 ? 11.015 4.681 2.865 1.00 94.81 177 GLU A CA 1
ATOM 1295 C C . GLU A 1 177 ? 10.093 3.678 3.562 1.00 94.81 177 GLU A C 1
ATOM 1297 O O . GLU A 1 177 ? 9.062 3.273 3.028 1.00 94.81 177 GLU A O 1
ATOM 1302 N N . SER A 1 178 ? 10.416 3.351 4.814 1.00 97.31 178 SER A N 1
ATOM 1303 C CA . SER A 1 178 ? 9.503 2.649 5.716 1.00 97.31 178 SER A CA 1
ATOM 1304 C C . SER A 1 178 ? 8.901 3.629 6.720 1.00 97.31 178 SER A C 1
ATOM 1306 O O . SER A 1 178 ? 9.629 4.345 7.414 1.00 97.31 178 SER A O 1
ATOM 1308 N N . ARG A 1 179 ? 7.571 3.676 6.827 1.00 97.69 179 ARG A N 1
ATOM 1309 C CA . ARG A 1 179 ? 6.846 4.579 7.733 1.00 97.69 179 ARG A CA 1
ATOM 1310 C C . ARG A 1 179 ? 5.789 3.835 8.540 1.00 97.69 179 ARG A C 1
ATOM 1312 O O . ARG A 1 179 ? 5.286 2.785 8.151 1.00 97.69 179 ARG A O 1
ATOM 1319 N N . THR A 1 180 ? 5.467 4.391 9.702 1.00 98.12 180 THR A N 1
ATOM 1320 C CA . THR A 1 180 ? 4.376 3.923 10.558 1.00 98.12 180 THR A CA 1
ATOM 1321 C C . THR A 1 180 ? 3.381 5.058 10.761 1.00 98.12 180 THR A C 1
ATOM 1323 O O . THR A 1 180 ? 3.782 6.201 10.967 1.00 98.12 180 THR A O 1
ATOM 1326 N N . LEU A 1 181 ? 2.096 4.734 10.694 1.00 98.31 181 LEU A N 1
ATOM 1327 C CA . LEU A 1 181 ? 0.975 5.568 11.094 1.00 98.31 181 LEU A CA 1
ATOM 1328 C C . LEU A 1 181 ? 0.238 4.824 12.196 1.00 98.31 181 LEU A C 1
ATOM 1330 O O . LEU A 1 181 ? -0.315 3.758 11.949 1.00 98.31 181 LEU A O 1
ATOM 1334 N N . ALA A 1 182 ? 0.230 5.376 13.399 1.00 98.25 182 ALA A N 1
ATOM 1335 C CA . ALA A 1 182 ? -0.490 4.812 14.523 1.00 98.25 182 ALA A CA 1
ATOM 1336 C C . ALA A 1 182 ? -1.410 5.864 15.148 1.00 98.25 182 ALA A C 1
ATOM 1338 O O . ALA A 1 182 ? -0.952 6.920 15.589 1.00 98.25 182 ALA A O 1
ATOM 1339 N N . LEU A 1 183 ? -2.717 5.597 15.113 1.00 97.56 183 LEU A N 1
ATOM 1340 C CA . LEU A 1 183 ? -3.799 6.570 15.321 1.00 97.56 183 LEU A CA 1
ATOM 1341 C C . LEU A 1 183 ? -4.963 5.937 16.092 1.00 97.56 183 LEU A C 1
ATOM 1343 O O . LEU A 1 183 ? -5.158 4.730 16.022 1.00 97.56 183 LEU A O 1
ATOM 1347 N N . SER A 1 184 ? -5.806 6.737 16.747 1.00 96.75 184 SER A N 1
ATOM 1348 C CA . SER A 1 184 ? -7.081 6.205 17.264 1.00 96.75 184 SER A CA 1
ATOM 1349 C C . SER A 1 184 ? -8.000 5.805 16.109 1.00 96.75 184 SER A C 1
ATOM 1351 O O . SER A 1 184 ? -8.433 4.660 16.009 1.00 96.75 184 SER A O 1
ATOM 1353 N N . THR A 1 185 ? -8.243 6.741 15.194 1.00 97.50 185 THR A N 1
ATOM 1354 C CA . THR A 1 185 ? -9.059 6.529 13.996 1.00 97.50 185 THR A CA 1
ATOM 1355 C C . THR A 1 185 ? -8.338 7.083 12.772 1.00 97.50 185 THR A C 1
ATOM 1357 O O . THR A 1 185 ? -7.884 8.232 12.795 1.00 97.50 185 THR A O 1
ATOM 1360 N N . LEU A 1 186 ? -8.288 6.305 11.691 1.00 98.44 186 LEU A N 1
ATOM 1361 C CA . LEU A 1 186 ? -7.946 6.802 10.357 1.00 98.44 186 LEU A CA 1
ATOM 1362 C C . LEU A 1 186 ? -9.223 6.906 9.528 1.00 98.44 186 LEU A C 1
ATOM 1364 O O . LEU A 1 186 ? -9.909 5.908 9.330 1.00 98.44 186 LEU A O 1
ATOM 1368 N N . ASN A 1 187 ? -9.515 8.107 9.040 1.00 98.38 187 ASN A N 1
ATOM 1369 C CA . ASN A 1 187 ? -10.642 8.379 8.165 1.00 98.38 187 ASN A CA 1
ATOM 1370 C C . ASN A 1 187 ? -10.144 8.802 6.776 1.00 98.38 187 ASN A C 1
ATOM 1372 O O . ASN A 1 187 ? -9.520 9.856 6.643 1.00 98.38 187 ASN A O 1
ATOM 1376 N N . LEU A 1 188 ? -10.398 7.985 5.755 1.00 98.06 188 LEU A N 1
ATOM 1377 C CA . LEU A 1 188 ? -10.036 8.239 4.359 1.00 98.06 188 LEU A CA 1
ATOM 1378 C C . LEU A 1 188 ? -11.307 8.456 3.525 1.00 98.06 188 LEU A C 1
ATOM 1380 O O . LEU A 1 188 ? -11.871 7.487 3.014 1.00 98.06 188 LEU A O 1
ATOM 1384 N N . ASN A 1 189 ? -11.720 9.719 3.382 1.00 96.25 189 ASN A N 1
ATOM 1385 C CA . ASN A 1 189 ? -12.908 10.137 2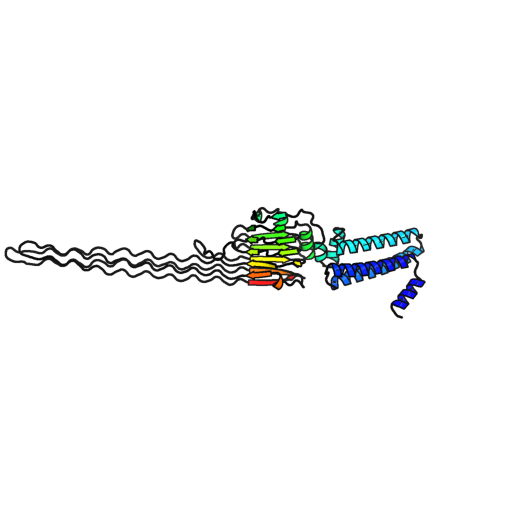.621 1.00 96.25 189 ASN A CA 1
ATOM 1386 C C . ASN A 1 189 ? -12.467 10.781 1.312 1.00 96.25 189 ASN A C 1
ATOM 1388 O O . ASN A 1 189 ? -12.019 11.932 1.330 1.00 96.25 189 ASN A O 1
ATOM 1392 N N . ASP A 1 190 ? -12.495 10.012 0.225 1.00 96.75 190 ASP A N 1
ATOM 1393 C CA . ASP A 1 190 ? -11.912 10.349 -1.084 1.00 96.75 190 ASP A CA 1
ATOM 1394 C C . ASP A 1 190 ? -10.413 10.724 -1.042 1.00 96.75 190 ASP A C 1
ATOM 1396 O O . ASP A 1 190 ? -9.820 11.122 -2.045 1.00 96.75 190 ASP A O 1
ATOM 1400 N N . GLY A 1 191 ? -9.774 10.586 0.124 1.00 97.75 191 GLY A N 1
ATOM 1401 C CA . GLY A 1 191 ? -8.361 10.851 0.326 1.00 97.75 191 GLY A CA 1
ATOM 1402 C C . GLY A 1 191 ? -7.487 9.694 -0.131 1.00 97.75 191 GLY A C 1
ATOM 1403 O O . GLY A 1 191 ? -7.926 8.545 -0.259 1.00 97.75 191 GLY A O 1
ATOM 1404 N N . GLN A 1 192 ? -6.207 9.993 -0.337 1.00 98.19 192 GLN A N 1
ATOM 1405 C CA . GLN A 1 192 ? -5.237 9.004 -0.779 1.00 98.19 192 GLN A CA 1
ATOM 1406 C C . GLN A 1 192 ? -3.946 8.999 0.037 1.00 98.19 192 GLN A C 1
ATOM 1408 O O . GLN A 1 192 ? -3.468 10.039 0.484 1.00 98.19 192 GLN A O 1
ATOM 1413 N N . ILE A 1 193 ? -3.353 7.816 0.181 1.00 98.44 193 ILE A N 1
ATOM 1414 C CA . ILE A 1 193 ? -2.002 7.612 0.704 1.00 98.44 193 ILE A CA 1
ATOM 1415 C C . ILE A 1 193 ? -1.135 7.045 -0.423 1.00 98.44 193 ILE A C 1
ATOM 1417 O O . ILE A 1 193 ? -1.467 6.008 -0.996 1.00 98.44 193 ILE A O 1
ATOM 1421 N N . VAL A 1 194 ? -0.028 7.713 -0.738 1.00 98.12 194 VAL A N 1
ATOM 1422 C CA . VAL A 1 194 ? 0.943 7.317 -1.763 1.00 98.12 194 VAL A CA 1
ATOM 1423 C C . VAL A 1 194 ? 2.228 6.848 -1.083 1.00 98.12 194 VAL A C 1
ATOM 1425 O O . VAL A 1 194 ? 2.906 7.641 -0.431 1.00 98.12 194 VAL A O 1
ATOM 1428 N N . THR A 1 195 ? 2.576 5.565 -1.227 1.00 98.00 195 THR A N 1
ATOM 1429 C CA . THR A 1 195 ? 3.741 4.983 -0.526 1.00 98.00 195 THR A CA 1
ATOM 1430 C C . THR A 1 195 ? 5.055 5.102 -1.297 1.00 98.00 195 THR A C 1
ATOM 1432 O O . THR A 1 195 ? 6.121 4.874 -0.731 1.00 98.00 195 THR A O 1
ATOM 1435 N N . ASN A 1 196 ? 5.003 5.436 -2.589 1.00 96.75 196 ASN A N 1
ATOM 1436 C CA . ASN A 1 196 ? 6.149 5.485 -3.504 1.00 96.75 196 ASN A CA 1
ATOM 1437 C C . ASN A 1 196 ? 7.017 4.208 -3.469 1.00 96.75 196 ASN A C 1
ATOM 1439 O O . ASN A 1 196 ? 8.249 4.268 -3.515 1.00 96.75 196 ASN A O 1
ATOM 1443 N N . GLY A 1 197 ? 6.355 3.047 -3.379 1.00 95.88 197 GLY A N 1
ATOM 1444 C CA . GLY A 1 197 ? 6.985 1.721 -3.293 1.00 95.88 197 GLY A CA 1
ATOM 1445 C C . GLY A 1 197 ? 7.627 1.407 -1.936 1.00 95.88 197 GLY A C 1
ATOM 1446 O O . GLY A 1 197 ? 8.315 0.399 -1.810 1.00 95.88 197 GLY A O 1
ATOM 1447 N N . GLY A 1 198 ? 7.433 2.277 -0.943 1.00 97.38 198 G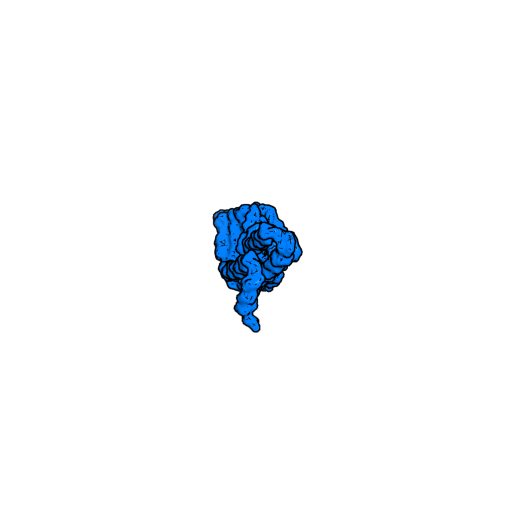LY A N 1
ATOM 1448 C CA . GLY A 1 198 ? 7.894 2.092 0.425 1.00 97.38 198 GLY A CA 1
ATOM 1449 C C . GLY A 1 198 ? 6.988 1.192 1.264 1.00 97.38 198 GLY A C 1
ATOM 1450 O O . GLY A 1 198 ? 5.880 0.823 0.857 1.00 97.38 198 GLY A O 1
ATOM 1451 N N . ASP A 1 199 ? 7.462 0.887 2.469 1.00 98.25 199 ASP A N 1
ATOM 1452 C CA . ASP A 1 199 ? 6.753 0.045 3.427 1.00 98.25 199 ASP A CA 1
ATOM 1453 C C . ASP A 1 199 ? 5.935 0.899 4.398 1.00 98.25 199 ASP A C 1
ATOM 1455 O O . ASP A 1 199 ? 6.468 1.769 5.085 1.00 98.25 199 ASP A O 1
ATOM 1459 N N . LEU A 1 200 ? 4.637 0.639 4.501 1.00 98.56 200 LEU A N 1
ATOM 1460 C CA . LEU A 1 200 ? 3.731 1.386 5.365 1.00 98.56 200 LEU A CA 1
ATOM 1461 C C . LEU A 1 200 ? 3.054 0.458 6.371 1.00 98.56 200 LEU A C 1
ATOM 1463 O O . LEU A 1 200 ? 2.306 -0.441 5.994 1.00 98.56 200 LEU A O 1
ATOM 1467 N N . LEU A 1 201 ? 3.268 0.710 7.660 1.00 98.62 201 LEU A N 1
ATOM 1468 C CA . LEU A 1 201 ? 2.473 0.127 8.738 1.00 98.62 201 LEU A CA 1
ATOM 1469 C C . LEU A 1 201 ? 1.406 1.132 9.171 1.00 98.62 201 LEU A C 1
ATOM 1471 O O . LEU A 1 201 ? 1.741 2.197 9.673 1.00 98.62 201 LEU A O 1
ATOM 1475 N N . ILE A 1 202 ? 0.136 0.786 9.009 1.00 98.69 202 ILE A N 1
ATOM 1476 C CA . ILE A 1 202 ? -1.004 1.508 9.568 1.00 98.69 202 ILE A CA 1
ATOM 1477 C C . ILE A 1 202 ? -1.526 0.685 10.737 1.00 98.69 202 ILE A C 1
ATOM 1479 O O . ILE A 1 202 ? -1.861 -0.481 10.559 1.00 98.69 202 ILE A O 1
ATOM 1483 N N . GLU A 1 203 ? -1.608 1.279 11.917 1.00 98.38 203 GLU A N 1
ATOM 1484 C CA . GLU A 1 203 ? -2.166 0.646 13.101 1.00 98.38 203 GLU A CA 1
ATOM 1485 C C . GLU A 1 203 ? -3.189 1.562 13.770 1.00 98.38 203 GLU A C 1
ATOM 1487 O O . GLU A 1 203 ? -2.865 2.661 14.214 1.00 98.38 203 GLU A O 1
ATOM 1492 N N . VAL A 1 204 ? -4.442 1.121 13.822 1.00 97.94 204 VAL A N 1
ATOM 1493 C CA . VAL A 1 204 ? -5.564 1.942 14.283 1.00 97.94 204 VAL A CA 1
ATOM 1494 C C . VAL A 1 204 ? -6.540 1.146 15.131 1.00 97.94 204 VAL A C 1
ATOM 1496 O O . VAL A 1 204 ? -6.611 -0.076 15.010 1.00 97.94 204 VAL A O 1
ATOM 1499 N N . ASN A 1 205 ? -7.327 1.828 15.964 1.00 96.06 205 ASN A N 1
ATOM 1500 C CA . ASN A 1 205 ? -8.509 1.187 16.538 1.00 96.06 205 ASN A CA 1
ATOM 1501 C C . ASN A 1 205 ? -9.579 1.059 15.456 1.00 96.06 205 ASN A C 1
ATOM 1503 O O . ASN A 1 205 ? -10.005 -0.051 15.155 1.00 96.06 205 ASN A O 1
ATOM 1507 N N . ASP A 1 206 ? -9.914 2.177 14.808 1.00 96.12 206 ASP A N 1
ATOM 1508 C CA . ASP A 1 206 ? -10.959 2.227 13.786 1.00 96.12 206 ASP A CA 1
ATOM 1509 C C . ASP A 1 206 ? -10.396 2.683 12.437 1.00 96.12 206 ASP A C 1
ATOM 1511 O O . ASP A 1 206 ? -9.705 3.708 12.340 1.00 96.12 206 ASP A O 1
ATOM 1515 N N . LEU A 1 207 ? -10.731 1.944 11.382 1.00 97.94 207 LEU A N 1
ATOM 1516 C CA . LEU A 1 207 ? -10.444 2.315 10.002 1.00 97.94 207 LEU A CA 1
ATOM 1517 C C . LEU A 1 207 ? -11.753 2.639 9.288 1.00 97.94 207 LEU A C 1
ATOM 1519 O O . LEU A 1 207 ? -12.549 1.751 9.005 1.00 97.94 207 LEU A O 1
ATOM 1523 N N . ILE A 1 208 ? -11.952 3.910 8.962 1.00 97.81 208 ILE A N 1
ATOM 1524 C CA . ILE A 1 208 ? -13.135 4.383 8.246 1.00 97.81 208 ILE A CA 1
ATOM 1525 C C . ILE A 1 208 ? -12.685 4.823 6.860 1.00 97.81 208 ILE A C 1
ATOM 1527 O O . ILE A 1 208 ? -11.759 5.626 6.727 1.00 97.81 208 ILE A O 1
ATOM 1531 N N . SER A 1 209 ? -13.313 4.294 5.816 1.00 98.25 209 SER A N 1
ATOM 1532 C CA . SER A 1 209 ? -13.001 4.711 4.457 1.00 98.25 209 SER A CA 1
ATOM 1533 C C . SER A 1 209 ? -14.244 4.845 3.598 1.00 98.25 209 SER A C 1
A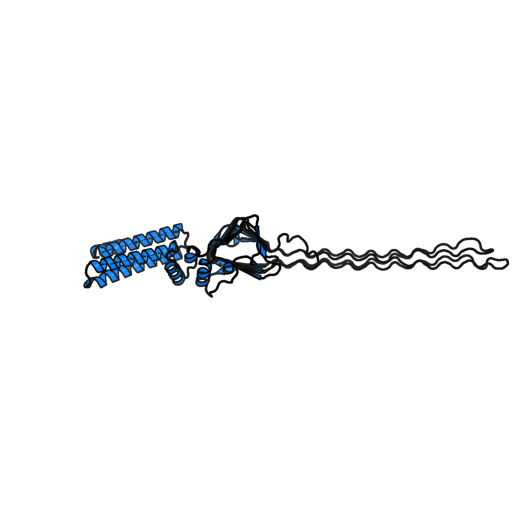TOM 1535 O O . SER A 1 209 ? -14.985 3.886 3.409 1.00 98.25 209 SER A O 1
ATOM 1537 N N . ASP A 1 210 ? -14.425 6.025 3.021 1.00 97.00 210 ASP A N 1
ATOM 1538 C CA . ASP A 1 210 ? -15.407 6.282 1.976 1.00 97.00 210 ASP A CA 1
ATOM 1539 C C . ASP A 1 210 ? -14.647 6.564 0.678 1.00 97.00 210 ASP A C 1
ATOM 1541 O O . ASP A 1 210 ? -14.099 7.648 0.486 1.00 97.00 210 ASP A O 1
ATOM 1545 N N . ASN A 1 211 ? -14.480 5.530 -0.153 1.00 96.25 211 ASN A N 1
ATOM 1546 C CA . ASN A 1 211 ? -13.676 5.552 -1.385 1.00 96.25 211 ASN A CA 1
ATOM 1547 C C . ASN A 1 211 ? -12.208 5.983 -1.215 1.00 96.25 211 ASN A C 1
ATOM 1549 O O . ASN A 1 211 ? -11.533 6.346 -2.184 1.00 96.25 211 ASN A O 1
ATOM 1553 N N . GLY A 1 212 ? -11.665 5.866 -0.005 1.00 98.31 212 GLY A N 1
ATOM 1554 C CA . GLY A 1 212 ? -10.254 6.111 0.256 1.00 98.31 212 GLY A CA 1
ATOM 1555 C C . GLY A 1 212 ? -9.347 5.200 -0.568 1.00 98.31 212 GLY A C 1
ATOM 1556 O O . GLY A 1 212 ? -9.718 4.078 -0.930 1.00 98.31 212 GLY A O 1
ATOM 1557 N N . THR A 1 213 ? -8.137 5.672 -0.873 1.00 98.50 213 THR A N 1
ATOM 1558 C CA . THR A 1 213 ? -7.165 4.897 -1.655 1.00 98.50 213 THR A CA 1
ATOM 1559 C C . THR A 1 213 ? -5.786 4.847 -1.003 1.00 98.50 213 THR A C 1
ATOM 1561 O O . THR A 1 213 ? -5.209 5.873 -0.675 1.00 98.50 213 THR A O 1
ATOM 1564 N N . ILE A 1 214 ? -5.179 3.669 -0.908 1.00 98.50 214 ILE A N 1
ATOM 1565 C CA . ILE A 1 214 ? -3.737 3.516 -0.674 1.00 98.50 214 ILE A CA 1
ATOM 1566 C C . ILE A 1 214 ? -3.123 3.031 -1.980 1.00 98.50 214 ILE A C 1
ATOM 1568 O O . ILE A 1 214 ? -3.576 2.027 -2.520 1.00 98.50 214 ILE A O 1
ATOM 1572 N N . ARG A 1 215 ? -2.110 3.712 -2.513 1.00 97.88 215 ARG A N 1
ATOM 1573 C CA . ARG A 1 215 ? -1.454 3.312 -3.764 1.00 97.88 215 ARG A CA 1
ATOM 1574 C C . ARG A 1 215 ? 0.062 3.395 -3.680 1.00 97.88 215 ARG A C 1
ATOM 1576 O O . ARG A 1 215 ? 0.599 4.282 -3.024 1.00 97.88 215 ARG A O 1
ATOM 1583 N N . SER A 1 216 ? 0.754 2.504 -4.384 1.00 96.94 216 SER A N 1
ATOM 1584 C CA . SER A 1 216 ? 2.222 2.531 -4.411 1.00 96.94 216 SER A CA 1
ATOM 1585 C C . SER A 1 216 ? 2.764 3.708 -5.196 1.00 96.94 216 SER A C 1
ATOM 1587 O O . SER A 1 216 ? 3.720 4.324 -4.759 1.00 96.94 216 SER A O 1
ATOM 1589 N N . PHE A 1 217 ? 2.159 4.048 -6.333 1.00 95.50 217 PHE A N 1
ATOM 1590 C CA . PHE A 1 217 ? 2.634 5.125 -7.200 1.00 95.50 217 PHE A CA 1
ATOM 1591 C C . PHE A 1 217 ? 1.449 5.955 -7.705 1.00 95.50 217 PHE A C 1
ATOM 1593 O O . PHE A 1 217 ? 0.370 5.389 -7.906 1.00 95.50 217 PHE A O 1
ATOM 1600 N N . PRO A 1 218 ? 1.619 7.269 -7.948 1.00 91.38 218 PRO A N 1
ATOM 1601 C CA . PRO A 1 218 ? 0.572 8.094 -8.554 1.00 91.38 218 PRO A CA 1
ATOM 1602 C C . PRO A 1 218 ? 0.156 7.582 -9.939 1.00 91.38 218 PRO A C 1
ATOM 1604 O O . PRO A 1 218 ? -1.036 7.488 -10.227 1.00 91.38 218 PRO A O 1
ATOM 1607 N N . ASP A 1 219 ? 1.148 7.194 -10.747 1.00 88.12 219 ASP A N 1
ATOM 1608 C CA . ASP A 1 219 ? 0.985 6.551 -12.051 1.00 88.12 219 ASP A CA 1
ATOM 1609 C C . ASP A 1 219 ? 1.900 5.314 -12.134 1.00 88.12 219 ASP A C 1
ATOM 1611 O O . ASP A 1 219 ? 3.093 5.437 -12.422 1.00 88.12 219 ASP A O 1
ATOM 1615 N N . PRO A 1 220 ? 1.374 4.116 -11.833 1.00 70.06 220 PRO A N 1
ATOM 1616 C CA . PRO A 1 220 ? 2.143 2.876 -11.891 1.00 70.06 220 PRO A CA 1
ATOM 1617 C C . PRO A 1 220 ? 2.336 2.348 -13.322 1.00 70.06 220 PRO A C 1
ATOM 1619 O O . PRO A 1 220 ? 3.172 1.476 -13.541 1.00 70.06 220 PRO A O 1
ATOM 1622 N N . ILE A 1 221 ? 1.577 2.852 -14.305 1.00 79.81 221 ILE A N 1
ATOM 1623 C CA . ILE A 1 221 ? 1.675 2.411 -15.706 1.00 79.81 221 ILE A CA 1
ATOM 1624 C C . ILE A 1 221 ? 2.850 3.110 -16.400 1.00 79.81 221 ILE A C 1
ATOM 1626 O O . ILE A 1 221 ? 3.431 2.575 -17.350 1.00 79.81 221 ILE A O 1
ATOM 1630 N N . LYS A 1 222 ? 3.247 4.288 -15.913 1.00 86.00 222 LYS A N 1
ATOM 1631 C CA . LYS A 1 222 ? 4.441 4.975 -16.391 1.00 86.00 222 LYS A CA 1
ATOM 1632 C C . LYS A 1 222 ? 5.688 4.121 -16.141 1.00 86.00 222 LYS A C 1
ATOM 1634 O O . LYS A 1 222 ? 6.027 3.807 -15.002 1.00 86.00 222 LYS A O 1
ATOM 1639 N N . ALA A 1 223 ? 6.369 3.762 -17.227 1.00 80.12 223 ALA A N 1
ATOM 1640 C CA . ALA A 1 223 ? 7.642 3.059 -17.163 1.00 80.12 223 ALA A CA 1
ATOM 1641 C C . ALA A 1 223 ? 8.703 3.895 -16.442 1.00 80.12 223 ALA A C 1
ATOM 1643 O 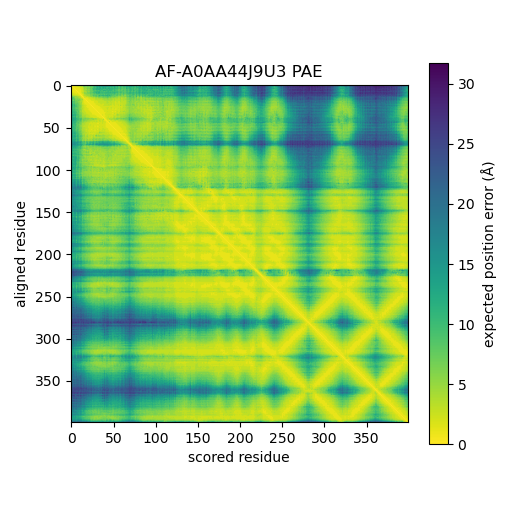O . ALA A 1 223 ? 8.690 5.130 -16.506 1.00 80.12 223 ALA A O 1
ATOM 1644 N N . ALA A 1 224 ? 9.637 3.212 -15.780 1.00 81.25 224 ALA A N 1
ATOM 1645 C CA . ALA A 1 224 ? 10.835 3.851 -15.263 1.00 81.25 224 ALA A CA 1
ATOM 1646 C C . ALA A 1 224 ? 11.545 4.615 -16.396 1.00 81.25 224 ALA A C 1
ATOM 1648 O O . ALA A 1 224 ? 11.647 4.128 -17.521 1.00 81.25 224 ALA A O 1
ATOM 1649 N N . THR A 1 225 ? 12.037 5.826 -16.112 1.00 84.50 225 THR A N 1
ATOM 1650 C CA . THR A 1 225 ? 12.792 6.612 -17.105 1.00 84.50 225 THR A CA 1
ATOM 1651 C C . THR A 1 225 ? 14.051 5.865 -17.544 1.00 84.50 225 THR A C 1
ATOM 1653 O O . THR A 1 225 ? 14.452 5.946 -18.700 1.00 84.50 225 THR A O 1
ATOM 1656 N N . GLN A 1 226 ? 14.669 5.143 -16.607 1.00 87.38 226 GLN A N 1
ATOM 1657 C CA . GLN A 1 226 ? 15.816 4.269 -1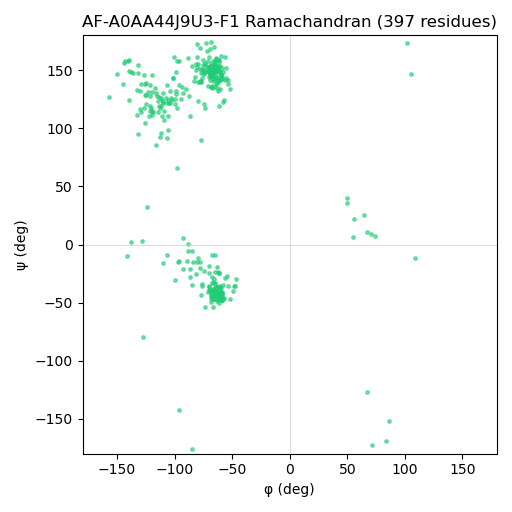6.812 1.00 87.38 226 GLN A CA 1
ATOM 1658 C C . GLN A 1 226 ? 15.749 3.135 -15.789 1.00 87.38 226 GLN A C 1
ATOM 1660 O O . GLN A 1 226 ? 15.324 3.360 -14.654 1.00 87.38 226 GLN A O 1
ATOM 1665 N N . GLY A 1 227 ? 16.217 1.949 -16.171 1.00 94.62 227 GLY A N 1
ATOM 1666 C CA . GLY A 1 227 ? 16.357 0.834 -15.245 1.00 94.62 227 GLY A CA 1
ATOM 1667 C C . GLY A 1 227 ? 15.084 0.021 -15.016 1.00 94.62 227 GLY A C 1
ATOM 1668 O O . GLY A 1 227 ? 14.084 0.131 -15.731 1.00 94.62 227 GLY A O 1
ATOM 1669 N N . GLU A 1 228 ? 15.168 -0.838 -14.006 1.00 97.19 228 GLU A N 1
ATOM 1670 C CA . GLU A 1 228 ? 14.081 -1.710 -13.571 1.00 97.19 228 GLU A CA 1
ATOM 1671 C C . GLU A 1 228 ? 12.917 -0.915 -12.971 1.00 97.19 228 GLU A C 1
ATOM 1673 O O . GLU A 1 228 ? 13.090 0.152 -12.374 1.00 97.19 228 GLU A O 1
ATOM 1678 N N . GLY A 1 229 ? 11.711 -1.459 -13.119 1.00 96.25 229 GLY A N 1
ATOM 1679 C CA . GLY A 1 229 ? 10.526 -0.933 -12.463 1.00 96.25 229 GLY A CA 1
ATOM 1680 C C . GLY A 1 229 ? 10.612 -1.100 -10.945 1.00 96.25 229 GLY A C 1
ATOM 1681 O O . GLY A 1 229 ? 11.094 -2.111 -10.436 1.00 96.25 229 GLY A O 1
ATOM 1682 N N . LYS A 1 230 ? 10.116 -0.113 -10.198 1.00 96.56 230 LYS A N 1
ATOM 1683 C CA . LYS A 1 230 ? 10.045 -0.184 -8.734 1.00 96.56 230 LYS A CA 1
ATOM 1684 C C . LYS A 1 230 ? 8.893 -1.076 -8.275 1.00 96.56 230 LYS A C 1
ATOM 1686 O O . LYS A 1 230 ? 7.795 -1.014 -8.832 1.00 96.56 230 LYS A O 1
ATOM 1691 N N . SER A 1 231 ? 9.134 -1.864 -7.232 1.00 97.12 231 SER A N 1
ATOM 1692 C CA . SER A 1 231 ? 8.120 -2.734 -6.629 1.00 97.12 231 SER A CA 1
ATOM 1693 C C . SER A 1 231 ? 7.081 -1.952 -5.821 1.00 97.12 231 SER A C 1
ATOM 1695 O O . SER A 1 231 ? 7.359 -0.866 -5.316 1.00 97.12 231 SER A O 1
ATOM 1697 N N . GLY A 1 232 ? 5.889 -2.528 -5.652 1.00 96.94 232 GLY A N 1
ATOM 1698 C CA . GLY A 1 232 ? 4.775 -1.902 -4.931 1.00 96.94 232 GLY A CA 1
ATOM 1699 C C . GLY A 1 232 ? 4.978 -1.708 -3.416 1.00 96.94 232 GLY A C 1
ATOM 1700 O O . GLY A 1 232 ? 4.165 -1.033 -2.785 1.00 96.94 232 GLY A O 1
ATOM 1701 N N . GLY A 1 233 ? 6.041 -2.259 -2.825 1.00 97.25 233 GLY A N 1
ATOM 1702 C CA . GLY A 1 233 ? 6.310 -2.189 -1.381 1.00 97.25 233 GLY A CA 1
ATOM 1703 C C . GLY A 1 233 ? 5.359 -3.049 -0.541 1.00 97.25 233 GLY A C 1
ATOM 1704 O O . GLY A 1 233 ? 4.562 -3.832 -1.073 1.00 97.25 233 GLY A O 1
ATOM 1705 N N . LYS A 1 234 ? 5.440 -2.925 0.787 1.00 98.56 234 LYS A N 1
ATOM 1706 C CA . LYS A 1 234 ? 4.560 -3.629 1.730 1.00 98.56 234 LYS A CA 1
ATOM 1707 C C . LYS A 1 234 ? 3.650 -2.664 2.482 1.00 98.56 234 LYS A C 1
ATOM 1709 O O . LYS A 1 234 ? 4.121 -1.782 3.188 1.00 98.56 234 LYS A O 1
ATOM 1714 N N . VAL A 1 235 ? 2.341 -2.902 2.456 1.00 98.75 235 VAL A N 1
ATOM 1715 C CA . VAL A 1 235 ? 1.388 -2.221 3.343 1.00 98.75 235 VAL A CA 1
ATOM 1716 C C . VAL A 1 235 ? 0.850 -3.213 4.363 1.00 98.75 235 VAL A C 1
ATOM 1718 O O . VAL A 1 235 ? 0.289 -4.245 4.006 1.00 98.75 235 VAL A O 1
ATOM 1721 N N . THR A 1 236 ? 1.030 -2.902 5.644 1.00 98.75 236 THR A N 1
ATOM 1722 C CA . THR A 1 236 ? 0.446 -3.648 6.760 1.00 98.75 236 THR A CA 1
ATOM 1723 C C . THR A 1 236 ? -0.623 -2.792 7.413 1.00 98.75 236 THR A C 1
ATOM 1725 O O . THR A 1 236 ? -0.315 -1.699 7.872 1.00 98.75 236 THR A O 1
ATOM 1728 N N . ILE A 1 237 ? -1.856 -3.278 7.475 1.00 98.62 237 ILE A N 1
ATOM 1729 C CA . ILE A 1 237 ? -2.972 -2.611 8.146 1.00 98.62 237 ILE A CA 1
ATOM 1730 C C . ILE A 1 237 ? -3.340 -3.451 9.364 1.00 98.62 237 ILE A C 1
ATOM 1732 O O . ILE A 1 237 ? -3.698 -4.616 9.222 1.00 98.62 237 ILE A O 1
ATOM 1736 N N . VAL A 1 238 ? -3.229 -2.874 10.553 1.00 98.06 238 VAL A N 1
ATOM 1737 C CA . VAL A 1 238 ? -3.626 -3.477 11.825 1.00 98.06 238 VAL A CA 1
ATOM 1738 C C . VAL A 1 238 ? -4.791 -2.671 12.373 1.00 98.06 238 VAL A C 1
ATOM 1740 O O . VAL A 1 238 ? -4.659 -1.473 12.607 1.00 98.06 238 VAL A O 1
ATOM 1743 N N . VAL A 1 239 ? -5.931 -3.324 12.546 1.00 97.25 239 VAL A N 1
ATOM 1744 C CA . VAL A 1 239 ? -7.160 -2.722 13.058 1.00 97.25 239 VAL A CA 1
ATOM 1745 C C . VAL A 1 239 ? -7.557 -3.483 14.310 1.00 97.25 239 VAL A C 1
ATOM 1747 O O . VAL A 1 239 ? -7.623 -4.707 14.263 1.00 97.25 239 VAL A O 1
ATOM 1750 N N . HIS A 1 240 ? -7.784 -2.776 15.415 1.00 95.06 240 HIS A N 1
ATOM 1751 C CA . HIS A 1 240 ? -8.103 -3.387 16.716 1.00 95.06 240 HIS A CA 1
ATOM 1752 C C . HIS A 1 240 ? -9.599 -3.430 17.031 1.00 95.06 240 HIS A C 1
ATOM 1754 O O . HIS A 1 240 ? -10.008 -4.145 17.940 1.00 95.06 240 HIS A O 1
ATOM 1760 N N . ASN A 1 241 ? -10.423 -2.675 16.303 1.00 92.69 241 ASN A N 1
ATOM 1761 C CA . ASN A 1 241 ? -11.861 -2.625 16.536 1.00 92.69 241 ASN A CA 1
ATOM 1762 C C . ASN A 1 241 ? -12.666 -2.907 15.261 1.00 92.69 241 ASN A C 1
ATOM 1764 O O . ASN A 1 241 ? -13.128 -4.029 15.067 1.00 92.69 241 ASN A O 1
ATOM 1768 N N . GLU A 1 242 ? -12.814 -1.924 14.371 1.00 94.19 242 GLU A N 1
ATOM 1769 C CA . GLU A 1 242 ? -13.712 -2.047 13.219 1.00 94.19 242 GLU A CA 1
ATOM 1770 C C . GLU A 1 242 ? -13.122 -1.443 11.939 1.00 94.19 242 GLU A C 1
ATOM 1772 O O . GLU A 1 242 ? -12.358 -0.472 11.965 1.00 94.19 242 GLU A O 1
ATOM 1777 N N . ILE A 1 243 ? -13.508 -2.033 10.804 1.00 96.56 243 ILE A N 1
ATOM 1778 C CA . ILE A 1 243 ? -13.310 -1.474 9.469 1.00 96.56 243 ILE A CA 1
ATOM 1779 C C . ILE A 1 243 ? -14.682 -1.123 8.896 1.00 96.56 243 ILE A C 1
ATOM 1781 O O . ILE A 1 243 ? -15.494 -2.016 8.657 1.00 96.56 243 ILE A O 1
ATOM 1785 N N . THR A 1 244 ? -14.913 0.158 8.627 1.00 96.56 244 THR A N 1
ATOM 1786 C CA . THR A 1 244 ? -16.185 0.657 8.097 1.00 96.56 244 THR A CA 1
ATOM 1787 C C . THR A 1 244 ? -15.986 1.273 6.713 1.00 96.56 244 THR A C 1
ATOM 1789 O O . THR A 1 244 ? -15.073 2.072 6.493 1.00 96.56 244 THR A O 1
ATOM 1792 N N . GLY A 1 245 ? -16.883 0.939 5.783 1.00 96.56 245 GLY A N 1
ATOM 1793 C CA . GLY A 1 245 ? -16.882 1.461 4.416 1.00 96.56 245 GLY A CA 1
ATOM 1794 C C . GLY A 1 245 ? -15.994 0.662 3.457 1.00 96.56 245 GLY A C 1
ATOM 1795 O O . GLY A 1 245 ? -15.837 -0.547 3.621 1.00 96.56 245 GLY A O 1
ATOM 1796 N N . ARG A 1 246 ? -15.463 1.315 2.416 1.00 97.38 246 ARG A N 1
ATOM 1797 C CA . ARG A 1 246 ? -14.674 0.678 1.351 1.00 97.38 246 ARG A CA 1
ATOM 1798 C C . ARG A 1 246 ? -13.349 1.398 1.114 1.00 97.38 246 ARG A C 1
ATOM 1800 O O . ARG A 1 246 ? -13.319 2.508 0.587 1.00 97.38 246 ARG A O 1
ATOM 1807 N N . LEU A 1 247 ? -12.259 0.699 1.413 1.00 98.50 247 LEU A N 1
ATOM 1808 C CA . LEU A 1 247 ? -10.888 1.105 1.127 1.00 98.50 247 LEU A CA 1
ATOM 1809 C C . LEU A 1 247 ? -10.377 0.430 -0.151 1.00 98.50 247 LEU A C 1
ATOM 1811 O O . LEU A 1 247 ? -10.450 -0.790 -0.303 1.00 98.50 247 LEU A O 1
ATOM 1815 N N . ASN A 1 248 ? -9.783 1.216 -1.047 1.00 98.44 248 ASN A N 1
ATOM 1816 C CA . ASN A 1 248 ? -9.116 0.721 -2.247 1.00 98.44 248 ASN A CA 1
ATOM 1817 C C . ASN A 1 248 ? -7.602 0.665 -2.028 1.00 98.44 248 ASN A C 1
ATOM 1819 O O . ASN A 1 248 ? -6.975 1.673 -1.719 1.00 98.44 248 ASN A O 1
ATOM 1823 N N . VAL A 1 249 ? -6.977 -0.490 -2.235 1.00 98.50 249 VAL A N 1
ATOM 1824 C CA . VAL A 1 249 ? -5.530 -0.666 -2.060 1.00 98.50 249 VAL A CA 1
ATOM 1825 C C . VAL A 1 249 ? -4.887 -1.103 -3.375 1.00 98.50 249 VAL A C 1
ATOM 1827 O O . VAL A 1 249 ? -5.111 -2.207 -3.857 1.00 98.50 249 VAL A O 1
ATOM 1830 N N . GLN A 1 250 ? -4.076 -0.242 -3.980 1.00 98.19 250 GLN A N 1
ATOM 1831 C CA . GLN A 1 250 ? -3.453 -0.444 -5.287 1.00 98.19 250 GLN A CA 1
ATOM 1832 C C . GLN A 1 250 ? -1.932 -0.514 -5.152 1.00 98.19 250 GLN A C 1
ATOM 1834 O O . GLN A 1 250 ? -1.233 0.486 -5.332 1.00 98.19 250 GLN A O 1
ATOM 1839 N N . LEU A 1 251 ? -1.408 -1.704 -4.855 1.00 97.94 251 LEU A N 1
ATOM 1840 C CA . LEU A 1 251 ? 0.033 -1.915 -4.723 1.00 97.94 251 LEU A CA 1
ATOM 1841 C C . LEU A 1 251 ? 0.634 -2.484 -6.006 1.00 97.94 251 LEU A C 1
ATOM 1843 O O . LEU A 1 251 ? 1.058 -3.636 -6.065 1.00 97.94 251 LEU A O 1
ATOM 1847 N N . LEU A 1 252 ? 0.590 -1.680 -7.063 1.00 98.06 252 LEU A N 1
ATOM 1848 C CA . LEU A 1 252 ? 1.083 -2.057 -8.385 1.00 98.06 252 LEU A CA 1
ATOM 1849 C C . LEU A 1 252 ? 2.596 -1.850 -8.491 1.00 98.06 252 LEU A C 1
ATOM 1851 O O . LEU A 1 252 ? 3.107 -0.839 -8.011 1.00 98.06 252 LEU A O 1
ATOM 1855 N N . GLY A 1 253 ? 3.291 -2.770 -9.162 1.00 96.94 253 GLY A N 1
ATOM 1856 C CA . GLY A 1 253 ? 4.673 -2.550 -9.597 1.00 96.94 253 GLY A CA 1
ATOM 1857 C C . GLY A 1 253 ? 4.746 -1.602 -10.801 1.00 96.94 253 GLY A C 1
ATOM 1858 O O . GLY A 1 253 ? 3.818 -1.558 -11.610 1.00 96.94 253 GLY A O 1
ATOM 1859 N N . GLN A 1 254 ? 5.834 -0.839 -10.934 1.00 96.50 254 GLN A N 1
ATOM 1860 C CA . GLN A 1 254 ? 6.069 0.013 -12.109 1.00 96.50 254 GLN A CA 1
ATOM 1861 C C . GLN A 1 254 ? 6.560 -0.799 -13.305 1.00 96.50 254 GLN A C 1
ATOM 1863 O O . GLN A 1 254 ? 7.274 -1.786 -13.145 1.00 96.50 254 GLN A O 1
ATOM 1868 N N . ASN A 1 255 ? 6.254 -0.346 -14.518 1.00 97.38 255 ASN A N 1
ATOM 1869 C CA . ASN A 1 255 ? 6.825 -0.948 -15.722 1.00 97.38 255 ASN A CA 1
ATOM 1870 C C . ASN A 1 255 ? 8.345 -0.692 -15.808 1.00 97.38 255 ASN A C 1
ATOM 1872 O O . ASN A 1 255 ? 8.828 0.379 -15.426 1.00 97.38 255 ASN A O 1
ATOM 1876 N N . GLY A 1 256 ? 9.093 -1.663 -16.331 1.00 97.38 256 GLY A N 1
ATOM 1877 C CA . GLY A 1 256 ? 10.517 -1.510 -16.626 1.00 97.38 256 GLY A CA 1
ATOM 1878 C C . GLY A 1 256 ? 10.754 -0.551 -17.793 1.00 97.38 256 GLY A C 1
ATOM 1879 O O . GLY A 1 256 ? 9.903 -0.409 -18.675 1.00 97.38 256 GLY A O 1
ATOM 1880 N N . ALA A 1 257 ? 11.905 0.121 -17.808 1.00 97.31 257 ALA A N 1
ATOM 1881 C CA . ALA A 1 257 ? 12.299 0.962 -18.934 1.00 97.31 257 ALA A CA 1
ATOM 1882 C C . ALA A 1 257 ? 12.524 0.126 -20.207 1.00 97.31 257 ALA A C 1
ATOM 1884 O O . ALA A 1 257 ? 12.900 -1.046 -20.145 1.00 97.31 257 ALA A O 1
ATOM 1885 N N . ASN A 1 258 ? 12.338 0.732 -21.377 1.00 97.12 258 ASN A N 1
ATOM 1886 C CA . ASN A 1 258 ? 12.691 0.085 -22.642 1.00 97.12 258 ASN A CA 1
ATOM 1887 C C . ASN A 1 258 ? 14.214 0.022 -22.816 1.00 97.12 258 ASN A C 1
ATOM 1889 O O . ASN A 1 258 ? 14.941 0.881 -22.313 1.00 97.12 258 ASN A O 1
ATOM 1893 N N . GLY A 1 259 ? 14.685 -0.974 -23.563 1.00 96.94 259 GLY A N 1
ATOM 1894 C CA . GLY A 1 259 ? 16.075 -1.037 -23.994 1.00 96.94 259 GLY A CA 1
ATOM 1895 C C . GLY A 1 259 ? 16.392 0.057 -25.011 1.00 96.94 259 GLY A C 1
ATOM 1896 O O . GLY A 1 259 ? 15.546 0.418 -25.829 1.00 96.94 259 GLY A O 1
ATOM 1897 N N . ALA A 1 260 ? 17.609 0.596 -24.965 1.00 97.31 260 ALA A N 1
ATOM 1898 C CA . ALA A 1 260 ? 18.099 1.525 -25.975 1.00 97.31 260 ALA A CA 1
ATOM 1899 C C . ALA A 1 260 ? 18.334 0.826 -27.325 1.00 97.31 260 ALA A C 1
ATOM 1901 O O . ALA A 1 260 ? 18.838 -0.299 -27.375 1.00 97.31 260 ALA A O 1
ATOM 1902 N N . ASP A 1 261 ? 18.015 1.523 -28.413 1.00 98.06 261 ASP A N 1
ATOM 1903 C CA . ASP A 1 261 ? 18.299 1.062 -29.770 1.00 98.06 261 ASP A CA 1
ATOM 1904 C C . ASP A 1 261 ? 19.814 0.987 -30.026 1.00 98.06 261 ASP A C 1
ATOM 1906 O O . ASP A 1 261 ? 20.609 1.759 -29.481 1.00 98.06 261 ASP A O 1
ATOM 1910 N N . GLY A 1 262 ? 20.216 0.050 -30.881 1.00 97.75 262 GLY A N 1
ATOM 1911 C CA . GLY A 1 262 ? 21.588 -0.062 -31.350 1.00 97.75 262 GLY A CA 1
ATOM 1912 C C . GLY A 1 262 ? 21.965 1.091 -32.283 1.00 97.75 262 GLY A C 1
ATOM 1913 O O . GLY A 1 262 ? 21.160 1.561 -33.086 1.00 97.75 262 GLY A O 1
ATOM 1914 N N . ALA A 1 263 ? 23.214 1.548 -32.209 1.00 98.12 263 ALA A N 1
ATOM 1915 C CA . ALA A 1 263 ? 23.707 2.593 -33.104 1.00 98.12 263 ALA A CA 1
ATOM 1916 C C . ALA A 1 263 ? 23.829 2.085 -34.553 1.00 98.12 263 ALA A C 1
ATOM 1918 O O . ALA A 1 263 ? 24.186 0.930 -34.780 1.00 98.12 263 ALA A O 1
ATOM 1919 N N . LYS A 1 264 ? 23.604 2.950 -35.549 1.00 98.06 264 LYS A N 1
ATOM 1920 C CA . LYS A 1 264 ? 23.898 2.612 -36.950 1.00 98.06 264 LYS A CA 1
ATOM 1921 C C . LYS A 1 264 ? 25.403 2.361 -37.131 1.00 98.06 264 LYS A C 1
ATOM 1923 O O . LYS A 1 264 ? 26.227 3.104 -36.596 1.00 98.06 264 LYS A O 1
ATOM 1928 N N . GLY A 1 265 ? 25.754 1.339 -37.908 1.00 98.00 265 GLY A N 1
ATOM 1929 C CA . GLY A 1 265 ? 27.134 1.052 -38.285 1.00 98.00 265 GLY A CA 1
ATOM 1930 C C . GLY A 1 265 ? 27.739 2.161 -39.152 1.00 98.00 265 GLY A C 1
ATOM 1931 O O . GLY A 1 265 ? 27.053 2.819 -39.934 1.00 98.00 265 GLY A O 1
ATOM 1932 N N . GLY A 1 266 ? 29.047 2.377 -39.029 1.00 97.94 266 GLY A N 1
ATOM 1933 C CA . GLY A 1 266 ? 29.769 3.332 -39.872 1.00 97.94 266 GLY A CA 1
ATOM 1934 C C . GLY A 1 266 ? 29.857 2.887 -41.335 1.00 97.94 266 GLY A C 1
ATOM 1935 O O . GLY A 1 266 ? 29.946 1.694 -41.626 1.00 97.94 266 GLY A O 1
ATOM 1936 N N . THR A 1 267 ? 29.859 3.846 -42.260 1.00 98.19 267 THR A N 1
ATOM 1937 C CA . THR A 1 267 ? 30.036 3.581 -43.694 1.00 98.19 267 THR A CA 1
ATOM 1938 C C . THR A 1 267 ? 31.422 2.998 -43.989 1.00 98.19 267 THR A C 1
ATOM 1940 O O . THR A 1 267 ? 32.411 3.381 -43.362 1.00 98.19 267 THR A O 1
ATOM 1943 N N . GLY A 1 268 ? 31.502 2.086 -44.959 1.00 98.00 268 GLY A N 1
ATOM 1944 C CA . GLY A 1 268 ? 32.767 1.535 -45.438 1.00 98.00 268 GLY A CA 1
ATOM 1945 C C . GLY A 1 268 ? 33.665 2.590 -46.098 1.00 98.00 268 GLY A C 1
ATOM 1946 O O . GLY A 1 268 ? 33.222 3.644 -46.555 1.00 98.00 268 GLY A O 1
ATOM 1947 N N . GLY A 1 269 ? 34.958 2.296 -46.173 1.00 97.81 269 GLY A N 1
ATOM 1948 C CA . GLY A 1 269 ? 35.948 3.127 -46.848 1.00 97.81 269 GLY A CA 1
ATOM 1949 C C . GLY A 1 269 ? 35.871 3.006 -48.370 1.00 97.81 269 GLY A C 1
ATOM 1950 O O . GLY A 1 269 ? 35.543 1.948 -48.915 1.00 97.81 269 GLY A O 1
ATOM 1951 N N . LYS A 1 270 ? 36.211 4.096 -49.066 1.00 98.06 270 LYS A N 1
ATOM 1952 C CA . LYS A 1 270 ? 36.294 4.112 -50.531 1.00 98.06 270 LYS A CA 1
ATOM 1953 C C . LYS A 1 270 ? 37.355 3.124 -51.032 1.00 98.06 270 LYS A C 1
ATOM 1955 O O . LYS A 1 270 ? 38.433 3.022 -50.447 1.00 98.06 270 LYS A O 1
ATOM 1960 N N . GLY A 1 271 ? 37.067 2.433 -52.132 1.00 97.88 271 GLY A N 1
ATOM 1961 C CA . GLY A 1 271 ? 38.038 1.572 -52.806 1.00 97.88 271 GLY A CA 1
ATOM 1962 C C . GLY A 1 271 ? 39.222 2.358 -53.384 1.00 97.88 271 GLY A C 1
ATOM 1963 O O . GLY A 1 271 ? 39.113 3.541 -53.704 1.00 97.88 271 GLY A O 1
ATOM 1964 N N . ALA A 1 272 ? 40.373 1.705 -53.539 1.00 97.69 272 ALA A N 1
ATOM 1965 C CA . ALA A 1 272 ? 41.529 2.319 -54.193 1.00 97.69 272 ALA A CA 1
ATOM 1966 C C . ALA A 1 272 ? 41.264 2.570 -55.687 1.00 97.69 272 ALA A C 1
ATOM 1968 O O . ALA A 1 272 ? 40.612 1.756 -56.348 1.00 97.69 272 ALA A O 1
ATOM 1969 N N . SER A 1 273 ? 41.798 3.665 -56.227 1.00 97.44 273 SER A N 1
ATOM 1970 C CA . SER A 1 273 ? 41.688 3.964 -57.657 1.00 97.44 273 SER A CA 1
ATOM 1971 C C . SER A 1 273 ? 42.380 2.903 -58.518 1.00 97.44 273 SER A C 1
ATOM 1973 O O . SER A 1 273 ? 43.333 2.250 -58.086 1.00 97.44 273 SER A O 1
ATOM 1975 N N . GLY A 1 274 ? 41.878 2.716 -59.736 1.00 96.88 274 GLY A N 1
ATOM 1976 C CA . GLY A 1 274 ? 42.467 1.821 -60.721 1.00 96.88 274 GLY A CA 1
ATOM 1977 C C . GLY A 1 274 ? 43.804 2.349 -61.235 1.00 96.88 274 GLY A C 1
ATOM 1978 O O . GLY A 1 274 ? 44.048 3.555 -61.261 1.00 96.88 274 GLY A O 1
ATOM 1979 N N . ASP A 1 275 ? 44.673 1.439 -61.671 1.00 96.19 275 ASP A N 1
ATOM 1980 C CA . ASP A 1 275 ? 45.938 1.819 -62.295 1.00 96.19 275 ASP A CA 1
ATOM 1981 C C . ASP A 1 275 ? 45.684 2.649 -63.560 1.00 96.19 275 ASP A C 1
ATOM 1983 O O . ASP A 1 275 ? 44.904 2.248 -64.426 1.00 96.19 275 ASP A O 1
ATOM 1987 N N . ASN A 1 276 ? 46.397 3.761 -63.728 1.00 95.81 276 ASN A N 1
ATOM 1988 C CA . ASN A 1 276 ? 46.362 4.499 -64.989 1.00 95.81 276 ASN A CA 1
ATOM 1989 C C . ASN A 1 276 ? 46.894 3.637 -66.143 1.00 95.81 276 ASN A C 1
ATOM 1991 O O . ASN A 1 276 ? 47.733 2.741 -65.957 1.00 95.81 276 ASN A O 1
ATOM 1995 N N . SER A 1 277 ? 46.428 3.933 -67.355 1.00 95.06 277 SER A N 1
ATOM 1996 C CA . SER A 1 277 ? 46.943 3.268 -68.546 1.00 95.06 277 SER A CA 1
ATOM 1997 C C . SER A 1 277 ? 48.430 3.568 -68.739 1.00 95.06 277 SER A C 1
ATOM 1999 O O . SER A 1 277 ? 48.913 4.638 -68.362 1.00 95.06 277 SER A O 1
ATOM 2001 N N . ALA A 1 278 ? 49.144 2.654 -69.387 1.00 94.19 278 ALA A N 1
ATOM 2002 C CA . ALA A 1 278 ? 50.547 2.827 -69.740 1.00 94.19 278 ALA A CA 1
ATOM 2003 C C . ALA A 1 278 ? 50.712 2.734 -71.260 1.00 94.19 278 ALA A C 1
ATOM 2005 O O . ALA A 1 278 ? 50.458 1.685 -71.856 1.00 94.19 278 ALA A O 1
ATOM 2006 N N . SER A 1 279 ? 51.163 3.826 -71.876 1.00 90.00 279 SER A N 1
ATOM 2007 C CA . SER A 1 279 ? 51.480 3.874 -73.306 1.00 90.00 279 SER A CA 1
ATOM 2008 C C . SER A 1 279 ? 52.968 3.640 -73.558 1.00 90.00 279 SER A C 1
ATOM 2010 O O . SER A 1 279 ? 53.820 4.168 -72.844 1.00 90.00 279 SER A O 1
ATOM 2012 N N . GLY A 1 280 ? 53.275 2.836 -74.574 1.00 88.44 280 GLY A N 1
ATOM 2013 C CA . GLY A 1 280 ? 54.591 2.763 -75.196 1.00 88.44 280 GLY A CA 1
ATOM 2014 C C . GLY A 1 280 ? 54.757 3.837 -76.274 1.00 88.44 280 GLY A C 1
ATOM 2015 O O . GLY A 1 280 ? 53.883 4.677 -76.480 1.00 88.44 280 GLY A O 1
ATOM 2016 N N . VAL A 1 281 ? 55.895 3.812 -76.972 1.00 87.31 281 VAL A N 1
ATOM 2017 C CA . VAL A 1 281 ? 56.225 4.812 -78.007 1.00 87.31 281 VAL A CA 1
ATOM 2018 C C . VAL A 1 281 ? 55.305 4.690 -79.232 1.00 87.31 281 VAL A C 1
ATOM 2020 O O . VAL A 1 281 ? 55.049 5.688 -79.898 1.00 87.31 281 VAL A O 1
ATOM 2023 N N . VAL A 1 282 ? 54.785 3.491 -79.518 1.00 92.19 282 VAL A N 1
ATOM 2024 C CA . VAL A 1 282 ? 53.934 3.219 -80.695 1.00 92.19 282 VAL A CA 1
ATOM 2025 C C . VAL A 1 282 ? 52.722 2.323 -80.400 1.00 92.19 282 VAL A C 1
ATOM 2027 O O . VAL A 1 282 ? 51.961 2.008 -81.309 1.00 92.19 282 VAL A O 1
ATOM 2030 N N . ASP A 1 283 ? 52.516 1.912 -79.148 1.00 91.69 283 ASP A N 1
ATOM 2031 C CA . ASP A 1 283 ? 51.479 0.960 -78.748 1.00 91.69 283 ASP A CA 1
ATOM 2032 C C . ASP A 1 283 ? 50.873 1.281 -77.369 1.00 91.69 283 ASP A C 1
ATOM 2034 O O . ASP A 1 283 ? 51.488 1.935 -76.525 1.00 91.69 283 ASP A O 1
ATOM 2038 N N . CYS A 1 284 ? 49.646 0.816 -77.117 1.00 90.94 284 CYS A N 1
ATOM 2039 C CA . CYS A 1 284 ? 49.073 0.821 -75.771 1.00 90.94 284 CYS A CA 1
ATOM 2040 C C . CYS A 1 284 ? 49.504 -0.458 -75.046 1.00 90.94 284 CYS A C 1
ATOM 2042 O O . CYS A 1 284 ? 49.045 -1.545 -75.392 1.00 90.94 284 CYS A O 1
ATOM 2044 N N . ARG A 1 285 ? 50.366 -0.336 -74.030 1.00 91.62 285 ARG A N 1
ATOM 2045 C CA . ARG A 1 285 ? 50.884 -1.501 -73.291 1.00 91.62 285 ARG A CA 1
ATOM 2046 C C . ARG A 1 285 ? 49.858 -2.060 -72.314 1.00 91.62 285 ARG A C 1
ATOM 2048 O O . ARG A 1 285 ? 49.812 -3.264 -72.086 1.00 91.62 285 ARG A O 1
ATOM 2055 N N . ARG A 1 286 ? 49.057 -1.180 -71.708 1.00 92.38 286 ARG A N 1
ATOM 2056 C CA . ARG A 1 286 ? 47.996 -1.546 -70.764 1.00 92.38 286 ARG A CA 1
ATOM 2057 C C . ARG A 1 286 ? 46.946 -0.443 -70.709 1.00 92.38 286 ARG A C 1
ATOM 2059 O O . ARG A 1 286 ? 47.299 0.707 -70.455 1.00 92.38 286 ARG A O 1
ATOM 2066 N N . GLY A 1 287 ? 45.677 -0.793 -70.910 1.00 93.88 287 GLY A N 1
ATOM 2067 C CA . GLY A 1 287 ? 44.554 0.130 -70.720 1.00 93.88 287 GLY A CA 1
ATOM 2068 C C . GLY A 1 287 ? 44.375 0.558 -69.255 1.00 93.88 287 GLY A C 1
ATOM 2069 O O . GLY A 1 287 ? 45.030 0.003 -68.369 1.00 93.88 287 GLY A O 1
ATOM 2070 N N . PRO A 1 288 ? 43.514 1.550 -68.980 1.00 95.06 288 PRO A N 1
ATOM 2071 C CA . PRO A 1 288 ? 43.221 1.957 -67.612 1.00 95.06 288 PRO A CA 1
ATOM 2072 C C . PRO A 1 288 ? 42.555 0.818 -66.828 1.00 95.06 288 PRO A C 1
ATOM 2074 O O . PRO A 1 288 ? 41.652 0.140 -67.320 1.00 95.06 288 PRO A O 1
ATOM 2077 N N . GLY A 1 289 ? 43.015 0.595 -65.602 1.00 96.19 289 GLY A N 1
ATOM 2078 C CA . GLY A 1 289 ? 42.488 -0.422 -64.703 1.00 96.19 289 GLY A CA 1
ATOM 2079 C C . GLY A 1 289 ? 41.155 -0.013 -64.079 1.00 96.19 289 GLY A C 1
ATOM 2080 O O . GLY A 1 289 ? 40.883 1.164 -63.851 1.00 96.19 289 GLY A O 1
ATOM 2081 N N . ARG A 1 290 ? 40.327 -1.004 -63.751 1.00 96.56 290 ARG A N 1
ATOM 2082 C CA . ARG A 1 290 ? 39.116 -0.812 -62.947 1.00 96.56 290 ARG A CA 1
ATOM 2083 C C . ARG A 1 290 ? 39.480 -0.402 -61.512 1.00 96.56 290 ARG A C 1
ATOM 2085 O O . ARG A 1 290 ? 40.420 -0.955 -60.938 1.00 96.56 290 ARG A O 1
ATOM 2092 N N . GLY A 1 291 ? 38.717 0.522 -60.929 1.00 97.62 291 GLY A N 1
ATOM 2093 C CA . GLY A 1 291 ? 38.831 0.867 -59.510 1.00 97.62 291 GLY A CA 1
ATOM 2094 C C . GLY A 1 291 ? 38.519 -0.322 -58.598 1.00 97.62 291 GLY A C 1
ATOM 2095 O O . GLY A 1 291 ? 37.730 -1.202 -58.942 1.00 97.62 291 GLY A O 1
ATOM 2096 N N . ARG A 1 292 ? 39.142 -0.395 -57.422 1.00 98.19 292 ARG A N 1
ATOM 2097 C CA . ARG A 1 292 ? 38.874 -1.477 -56.461 1.00 98.19 292 ARG A CA 1
ATOM 2098 C C . ARG A 1 292 ? 37.487 -1.315 -55.839 1.00 98.19 292 ARG A C 1
ATOM 2100 O O . ARG A 1 292 ? 37.016 -0.196 -55.658 1.00 98.19 292 ARG A O 1
ATOM 2107 N N . THR A 1 293 ? 36.845 -2.424 -55.489 1.00 97.81 293 THR A N 1
ATOM 2108 C CA . THR A 1 293 ? 35.600 -2.421 -54.707 1.00 97.81 293 THR A CA 1
ATOM 2109 C C . THR A 1 293 ? 35.802 -1.672 -53.387 1.00 97.81 293 THR A C 1
ATOM 2111 O O . THR A 1 293 ? 36.872 -1.776 -52.780 1.00 97.81 293 THR A O 1
ATOM 2114 N N . GLY A 1 294 ? 34.802 -0.908 -52.948 1.00 98.12 294 GLY A N 1
ATOM 2115 C CA . GLY A 1 294 ? 34.822 -0.290 -51.621 1.00 98.12 294 GLY A CA 1
ATOM 2116 C C . GLY A 1 294 ? 34.807 -1.327 -50.495 1.00 98.12 294 GLY A C 1
ATOM 2117 O O . GLY A 1 294 ? 34.441 -2.486 -50.708 1.00 98.12 294 GLY A O 1
ATOM 2118 N N . SER A 1 295 ? 35.217 -0.939 -49.285 1.00 98.19 295 SER A N 1
ATOM 2119 C CA . SER A 1 295 ? 35.156 -1.858 -48.143 1.00 98.19 295 SER A CA 1
ATOM 2120 C C . SER A 1 295 ? 33.724 -2.018 -47.633 1.00 98.19 295 SER A C 1
ATOM 2122 O O . SER A 1 295 ? 32.852 -1.183 -47.884 1.00 98.19 295 SER A O 1
ATOM 2124 N N . SER A 1 296 ? 33.459 -3.112 -46.923 1.00 98.12 296 SER A N 1
ATOM 2125 C CA . SER A 1 296 ? 32.165 -3.322 -46.279 1.00 98.12 296 SER A CA 1
ATOM 2126 C C . SER A 1 296 ? 31.869 -2.222 -45.260 1.00 98.12 296 SER A C 1
ATOM 2128 O O . SER A 1 296 ? 32.782 -1.729 -44.591 1.00 98.12 296 SER A O 1
ATOM 2130 N N . GLY A 1 297 ? 30.591 -1.890 -45.091 1.00 98.25 297 GLY A N 1
ATOM 2131 C CA . GLY A 1 297 ? 30.157 -1.108 -43.938 1.00 98.25 297 GLY A CA 1
ATOM 2132 C C . GLY A 1 297 ? 30.446 -1.831 -42.620 1.00 98.25 297 GLY A C 1
ATOM 2133 O O . GLY A 1 297 ? 30.596 -3.056 -42.580 1.00 98.25 297 GLY A O 1
ATOM 2134 N N . LEU A 1 298 ? 30.538 -1.073 -41.530 1.00 98.25 298 LEU A N 1
ATOM 2135 C CA . LEU A 1 298 ? 30.681 -1.635 -40.190 1.00 98.25 298 LEU A CA 1
ATOM 2136 C C . LEU A 1 298 ? 29.355 -2.237 -39.720 1.00 98.25 298 LEU A C 1
ATOM 2138 O O . LEU A 1 298 ? 28.279 -1.822 -40.152 1.00 98.25 298 LEU A O 1
ATOM 2142 N N . ALA A 1 299 ? 29.433 -3.204 -38.811 1.00 98.19 299 ALA A N 1
ATOM 2143 C CA . ALA A 1 299 ? 28.247 -3.771 -38.186 1.00 98.19 299 ALA A CA 1
ATOM 2144 C C . ALA A 1 299 ? 27.446 -2.698 -37.432 1.00 98.19 299 ALA A C 1
ATOM 2146 O O . ALA A 1 299 ? 28.020 -1.769 -36.856 1.00 98.19 299 ALA A O 1
ATOM 2147 N N . GLY A 1 300 ? 26.125 -2.848 -37.426 1.00 98.25 300 GLY A N 1
ATOM 2148 C CA . GLY A 1 300 ? 25.262 -2.096 -36.527 1.00 98.25 300 GLY A CA 1
ATOM 2149 C C . GLY A 1 300 ? 25.518 -2.471 -35.067 1.00 98.25 300 GLY A C 1
ATOM 2150 O O . GLY A 1 300 ? 25.963 -3.576 -34.751 1.00 98.25 300 GLY A O 1
ATOM 2151 N N . GLY A 1 301 ? 25.248 -1.540 -34.160 1.00 98.12 301 GLY A N 1
ATOM 2152 C CA . GLY A 1 301 ? 25.350 -1.764 -32.725 1.00 98.12 301 GLY A CA 1
ATOM 2153 C C . GLY A 1 301 ? 24.270 -2.720 -32.222 1.00 98.12 301 GLY A C 1
ATOM 2154 O O . GLY A 1 301 ? 23.134 -2.707 -32.697 1.00 98.12 301 GLY A O 1
ATOM 2155 N N . THR A 1 302 ? 24.613 -3.533 -31.229 1.00 97.81 302 THR A N 1
ATOM 2156 C CA . THR A 1 302 ? 23.642 -4.359 -30.502 1.00 97.81 302 THR A CA 1
ATOM 2157 C C . THR A 1 302 ? 22.707 -3.475 -29.684 1.00 97.81 302 THR A C 1
ATOM 2159 O O . THR A 1 302 ? 23.158 -2.547 -29.009 1.00 97.81 302 THR A O 1
ATOM 2162 N N . ALA A 1 303 ? 21.411 -3.765 -29.739 1.00 97.88 303 ALA A N 1
ATOM 2163 C CA . ALA A 1 303 ? 20.425 -3.082 -28.918 1.00 97.88 303 ALA A CA 1
ATOM 2164 C C . ALA A 1 303 ? 20.484 -3.563 -27.466 1.00 97.88 303 ALA A C 1
ATOM 2166 O O . ALA A 1 303 ? 20.879 -4.695 -27.181 1.00 97.88 303 ALA A O 1
ATOM 2167 N N . GLN A 1 304 ? 20.050 -2.722 -26.534 1.00 98.00 304 GLN A N 1
ATOM 2168 C CA . GLN A 1 304 ? 19.925 -3.123 -25.138 1.00 98.00 304 GLN A CA 1
ATOM 2169 C C . GLN A 1 304 ? 18.625 -3.898 -24.904 1.00 98.00 304 GLN A C 1
ATOM 2171 O O . GLN A 1 304 ? 17.611 -3.703 -25.580 1.00 98.00 304 GLN A O 1
ATOM 2176 N N . ASN A 1 305 ? 18.652 -4.769 -23.899 1.00 98.06 305 ASN A N 1
ATOM 2177 C CA . ASN A 1 305 ? 17.458 -5.454 -23.420 1.00 98.06 305 ASN A CA 1
ATOM 2178 C C . ASN A 1 305 ? 16.497 -4.464 -22.754 1.00 98.06 305 ASN A C 1
ATOM 2180 O O . ASN A 1 305 ? 16.920 -3.447 -22.203 1.00 98.06 305 ASN A O 1
ATOM 2184 N N . GLY A 1 306 ? 15.208 -4.794 -22.762 1.00 97.81 306 GLY A N 1
ATOM 2185 C CA . GLY A 1 306 ? 14.243 -4.149 -21.885 1.00 97.81 306 GLY A CA 1
ATOM 2186 C C . GLY A 1 306 ? 14.533 -4.480 -20.423 1.00 97.81 306 GLY A C 1
ATOM 2187 O O . GLY A 1 306 ? 15.044 -5.553 -20.096 1.00 97.81 306 GLY A O 1
ATOM 2188 N N . PHE A 1 307 ? 14.207 -3.557 -19.528 1.00 98.31 307 PHE A N 1
ATOM 2189 C CA . PHE A 1 307 ? 14.426 -3.744 -18.100 1.00 98.31 307 PHE A CA 1
ATOM 2190 C C . PHE A 1 307 ? 13.271 -4.508 -17.451 1.00 98.31 307 PHE A C 1
ATOM 2192 O O . PHE A 1 307 ? 12.135 -4.468 -17.924 1.00 98.31 307 PHE A O 1
ATOM 2199 N N . LYS A 1 308 ? 13.551 -5.198 -16.344 1.00 98.31 308 LYS A N 1
ATOM 2200 C CA . LYS A 1 308 ? 12.539 -5.934 -15.581 1.00 98.31 308 LYS A CA 1
ATOM 2201 C C . LYS A 1 308 ? 11.438 -4.992 -15.056 1.00 98.31 308 LYS A C 1
ATOM 2203 O O . LYS A 1 308 ? 11.727 -3.876 -14.625 1.00 98.31 308 LYS A O 1
ATOM 2208 N N . GLY A 1 309 ? 10.186 -5.452 -15.065 1.00 98.06 309 GLY A N 1
ATOM 2209 C CA . GLY A 1 309 ? 9.069 -4.792 -14.383 1.00 98.06 309 GLY A CA 1
ATOM 2210 C C . GLY A 1 309 ? 9.112 -4.975 -12.861 1.00 98.06 309 GLY A C 1
ATOM 2211 O O . GLY A 1 309 ? 9.553 -6.005 -12.357 1.00 98.06 309 GLY A O 1
ATOM 2212 N N . GLY A 1 310 ? 8.644 -3.980 -12.114 1.00 97.69 310 GLY A N 1
ATOM 2213 C CA . GLY A 1 310 ? 8.599 -4.029 -10.655 1.00 97.69 310 GLY A CA 1
ATOM 2214 C C . GLY A 1 310 ? 7.608 -5.069 -10.141 1.00 97.69 310 GLY A C 1
ATOM 2215 O O . GLY A 1 310 ? 6.562 -5.305 -10.748 1.00 97.69 310 GLY A O 1
ATOM 2216 N N . ASP A 1 311 ? 7.910 -5.675 -8.998 1.00 98.31 311 ASP A N 1
ATOM 2217 C CA . ASP A 1 311 ? 7.022 -6.669 -8.398 1.00 98.31 311 ASP A CA 1
ATOM 2218 C C . ASP A 1 311 ? 5.760 -5.990 -7.821 1.00 98.31 311 ASP A C 1
ATOM 2220 O O . ASP A 1 311 ? 5.793 -4.841 -7.365 1.00 98.31 311 ASP A O 1
ATOM 2224 N N . GLY A 1 312 ? 4.630 -6.697 -7.826 1.00 98.06 312 GLY A N 1
ATOM 2225 C CA . GLY A 1 312 ? 3.430 -6.272 -7.107 1.00 98.06 312 GLY A CA 1
ATOM 2226 C C . GLY A 1 312 ? 3.682 -6.227 -5.597 1.00 98.06 312 GLY A C 1
ATOM 2227 O O . GLY A 1 312 ? 4.519 -6.956 -5.066 1.00 98.06 312 GLY A O 1
ATOM 2228 N N . GLY A 1 313 ? 2.972 -5.354 -4.888 1.00 98.06 313 GLY A N 1
ATOM 2229 C CA . GLY A 1 313 ? 3.171 -5.172 -3.453 1.00 98.06 313 GLY A CA 1
ATOM 2230 C C . GLY A 1 313 ? 2.538 -6.258 -2.583 1.00 98.06 313 GLY A C 1
ATOM 2231 O O . GLY A 1 313 ? 1.728 -7.075 -3.029 1.00 98.06 313 GLY A O 1
ATOM 2232 N N . ILE A 1 314 ? 2.894 -6.235 -1.300 1.00 98.69 314 ILE A N 1
ATOM 2233 C CA . ILE A 1 314 ? 2.348 -7.133 -0.279 1.00 98.69 314 ILE A CA 1
ATOM 2234 C C . ILE A 1 314 ? 1.359 -6.352 0.581 1.00 98.69 314 ILE A C 1
ATOM 2236 O O . ILE A 1 314 ? 1.732 -5.371 1.220 1.00 98.69 314 ILE A O 1
ATOM 2240 N N . LEU A 1 315 ? 0.113 -6.812 0.636 1.00 98.75 315 LEU A N 1
ATOM 2241 C CA . LEU A 1 315 ? -0.913 -6.290 1.531 1.00 98.75 315 LEU A CA 1
ATOM 2242 C C . LEU A 1 315 ? -1.145 -7.284 2.668 1.00 98.75 315 LEU A C 1
ATOM 2244 O O . LEU A 1 315 ? -1.690 -8.365 2.449 1.00 98.75 315 LEU A O 1
ATOM 2248 N N . GLU A 1 316 ? -0.749 -6.916 3.882 1.00 98.62 316 GLU A N 1
ATOM 2249 C CA . GLU A 1 316 ? -1.029 -7.677 5.098 1.00 98.62 316 GLU A CA 1
ATOM 2250 C C . GLU A 1 316 ? -2.106 -6.957 5.913 1.00 98.62 316 GLU A C 1
ATOM 2252 O O . GLU A 1 316 ? -1.927 -5.808 6.298 1.00 98.62 316 GLU A O 1
ATOM 2257 N N . ILE A 1 317 ? -3.220 -7.624 6.194 1.00 98.44 317 ILE A N 1
ATOM 2258 C CA . ILE A 1 317 ? -4.318 -7.077 6.993 1.00 98.44 317 ILE A CA 1
ATOM 2259 C C . ILE A 1 317 ? -4.453 -7.916 8.256 1.00 98.44 317 ILE A C 1
ATOM 2261 O O . ILE A 1 317 ? -4.503 -9.145 8.192 1.00 98.44 317 ILE A O 1
ATOM 2265 N N . ARG A 1 318 ? -4.500 -7.248 9.404 1.00 97.75 318 ARG A N 1
ATOM 2266 C CA . ARG A 1 318 ? -4.741 -7.830 10.720 1.00 97.75 318 ARG A CA 1
ATOM 2267 C C . ARG A 1 318 ? -5.975 -7.158 11.306 1.00 97.75 318 ARG A C 1
ATOM 2269 O O . ARG A 1 318 ? -5.936 -5.952 11.519 1.00 97.75 318 ARG A O 1
ATOM 2276 N N . ALA A 1 319 ? -7.051 -7.906 11.505 1.00 96.19 319 ALA A N 1
ATOM 2277 C CA . ALA A 1 319 ? -8.326 -7.378 11.997 1.00 96.19 319 ALA A CA 1
ATOM 2278 C C . ALA A 1 319 ? -8.962 -8.346 13.008 1.00 96.19 319 ALA A C 1
ATOM 2280 O O . ALA A 1 319 ? -8.590 -9.525 12.999 1.00 96.19 319 ALA A O 1
ATOM 2281 N N . PRO A 1 320 ? -9.874 -7.892 13.886 1.00 92.25 320 PRO A N 1
ATOM 2282 C CA . PRO A 1 320 ? -10.495 -8.753 14.882 1.00 92.25 320 PRO A CA 1
ATOM 2283 C C . PRO A 1 320 ? -11.430 -9.770 14.234 1.00 92.25 320 PRO A C 1
ATOM 2285 O O . PRO A 1 320 ? -12.022 -9.532 13.174 1.00 92.25 320 PRO A O 1
ATOM 2288 N N . SER A 1 321 ? -11.611 -10.894 14.924 1.00 87.94 321 SER A N 1
ATOM 2289 C CA . SER A 1 321 ? -12.527 -11.950 14.489 1.00 87.94 321 SER A CA 1
ATOM 2290 C C . SER A 1 321 ? -13.953 -11.407 14.325 1.00 87.94 321 SER A C 1
ATOM 2292 O O . SER A 1 321 ? -14.539 -10.902 15.276 1.00 87.94 321 SER A O 1
ATOM 2294 N N . GLY A 1 322 ? -14.523 -11.545 13.124 1.00 86.19 322 GLY A N 1
ATOM 2295 C CA . GLY A 1 322 ? -15.881 -11.085 12.796 1.00 86.19 322 GLY A CA 1
ATOM 2296 C C . GLY A 1 322 ? -15.942 -9.868 11.869 1.00 86.19 322 GLY A C 1
ATOM 2297 O O . GLY A 1 322 ? -17.001 -9.599 11.310 1.00 86.19 322 GLY A O 1
ATOM 2298 N N . VAL A 1 323 ? -14.820 -9.181 11.629 1.00 88.75 323 VAL A N 1
ATOM 2299 C CA . VAL A 1 323 ? -14.753 -8.091 10.643 1.00 88.75 323 VAL A CA 1
ATOM 2300 C C . VAL A 1 323 ? -14.628 -8.661 9.222 1.00 88.75 323 VAL A C 1
ATOM 2302 O O . VAL A 1 323 ? -13.690 -9.407 8.924 1.00 88.75 323 VAL A O 1
ATOM 2305 N N . SER A 1 324 ? -15.552 -8.291 8.323 1.00 91.75 324 SER A N 1
ATOM 2306 C CA . SER A 1 324 ? -15.501 -8.685 6.904 1.00 91.75 324 SER A CA 1
ATOM 2307 C C . SER A 1 324 ? -14.469 -7.852 6.139 1.00 91.75 324 SER A C 1
ATOM 2309 O O . SER A 1 324 ? -14.753 -6.786 5.594 1.00 91.75 324 SER A O 1
ATOM 2311 N N . VAL A 1 325 ? -13.231 -8.344 6.103 1.00 95.75 325 VAL A N 1
ATOM 2312 C CA . VAL A 1 325 ? -12.122 -7.679 5.400 1.00 95.75 325 VAL A CA 1
ATOM 2313 C C . VAL A 1 325 ? -12.322 -7.671 3.879 1.00 95.75 325 VAL A C 1
ATOM 2315 O O . VAL A 1 325 ? -11.879 -6.741 3.207 1.00 95.75 325 VAL A O 1
ATOM 2318 N N . ASP A 1 326 ? -12.971 -8.697 3.325 1.00 95.50 326 ASP A N 1
ATOM 2319 C CA . ASP A 1 326 ? -13.152 -8.842 1.876 1.00 95.50 326 ASP A CA 1
ATOM 2320 C C . ASP A 1 326 ? -14.126 -7.820 1.292 1.00 95.50 326 ASP A C 1
ATOM 2322 O O . ASP A 1 326 ? -13.871 -7.288 0.211 1.00 95.50 326 ASP A O 1
ATOM 2326 N N . ASP A 1 327 ? -15.182 -7.483 2.029 1.00 93.81 327 ASP A N 1
ATOM 2327 C CA . ASP A 1 327 ? -16.148 -6.472 1.593 1.00 93.81 327 ASP A CA 1
ATOM 2328 C C . ASP A 1 327 ? -15.601 -5.049 1.765 1.00 93.81 327 ASP A C 1
ATOM 2330 O O . ASP A 1 327 ? -15.886 -4.158 0.953 1.00 93.81 327 ASP A O 1
ATOM 2334 N N . ALA A 1 328 ? -14.789 -4.850 2.810 1.00 96.56 328 ALA A N 1
ATOM 2335 C CA . ALA A 1 328 ? -14.279 -3.545 3.203 1.00 96.56 328 ALA A CA 1
ATOM 2336 C C . ALA A 1 328 ? -12.991 -3.130 2.474 1.00 96.56 328 ALA A C 1
ATOM 2338 O O . ALA A 1 328 ? -12.744 -1.936 2.307 1.00 96.56 328 ALA A O 1
ATOM 2339 N N . ILE A 1 329 ? -12.151 -4.076 2.030 1.00 97.81 329 ILE A N 1
ATOM 2340 C CA . ILE A 1 329 ? -10.855 -3.772 1.402 1.00 97.81 329 ILE A CA 1
ATOM 2341 C C . ILE A 1 329 ? -10.737 -4.440 0.033 1.00 97.81 329 ILE A C 1
ATOM 2343 O O . ILE A 1 329 ? -10.410 -5.626 -0.089 1.00 97.81 329 ILE A O 1
ATOM 2347 N N . VAL A 1 330 ? -10.885 -3.625 -1.012 1.00 97.94 330 VAL A N 1
ATOM 2348 C CA . VAL A 1 330 ? -10.651 -4.017 -2.405 1.00 97.94 330 VAL A CA 1
ATOM 2349 C C . VAL A 1 330 ? -9.180 -3.798 -2.729 1.00 97.94 330 VAL A C 1
ATOM 2351 O O . VAL A 1 330 ? -8.653 -2.707 -2.522 1.00 97.94 330 VAL A O 1
ATOM 2354 N N . SER A 1 331 ? -8.498 -4.813 -3.262 1.00 97.88 331 SER A N 1
ATOM 2355 C CA . SER A 1 331 ? -7.059 -4.721 -3.537 1.00 97.88 331 SER A CA 1
ATOM 2356 C C . SER A 1 331 ? -6.681 -5.079 -4.972 1.00 97.88 331 SER A C 1
ATOM 2358 O O . SER A 1 331 ? -7.279 -5.959 -5.589 1.00 97.88 331 SER A O 1
ATOM 2360 N N . LYS A 1 332 ? -5.658 -4.399 -5.495 1.00 97.75 332 LYS A N 1
ATOM 2361 C CA . LYS A 1 332 ? -5.042 -4.646 -6.800 1.00 97.75 332 LYS A CA 1
ATOM 2362 C C . LYS A 1 332 ? -3.523 -4.674 -6.636 1.00 97.75 332 LYS A C 1
ATOM 2364 O O . LYS A 1 332 ? -2.916 -3.647 -6.351 1.00 97.75 332 LYS A O 1
ATOM 2369 N N . LEU A 1 333 ? -2.924 -5.850 -6.814 1.00 97.56 333 LEU A N 1
ATOM 2370 C CA . LEU A 1 333 ? -1.518 -6.134 -6.483 1.00 97.56 333 LEU A CA 1
ATOM 2371 C C . LEU A 1 333 ? -0.730 -6.660 -7.699 1.00 97.56 333 LEU A C 1
ATOM 2373 O O . LEU A 1 333 ? 0.121 -7.538 -7.579 1.00 97.56 333 LEU A O 1
ATOM 2377 N N . SER A 1 334 ? -1.078 -6.205 -8.905 1.00 97.38 334 SER A N 1
ATOM 2378 C CA . SER A 1 334 ? -0.476 -6.694 -10.151 1.00 97.38 334 SER A CA 1
ATOM 2379 C C . SER A 1 334 ? 0.988 -6.247 -10.300 1.00 97.38 334 SER A C 1
ATOM 2381 O O . SER A 1 334 ? 1.333 -5.145 -9.862 1.00 97.38 334 SER A O 1
ATOM 2383 N N . PRO A 1 335 ? 1.838 -7.062 -10.947 1.00 97.88 335 PRO A N 1
ATOM 2384 C CA . PRO A 1 335 ? 3.197 -6.653 -11.270 1.00 97.88 335 PRO A CA 1
ATOM 2385 C C . PRO A 1 335 ? 3.224 -5.578 -12.356 1.00 97.88 335 PRO A C 1
ATOM 2387 O O . PRO A 1 335 ? 2.269 -5.417 -13.124 1.00 97.88 335 PRO A O 1
ATOM 2390 N N . GLY A 1 336 ? 4.354 -4.886 -12.439 1.00 97.38 336 GLY A N 1
ATOM 2391 C CA . GLY A 1 336 ? 4.720 -4.089 -13.597 1.00 97.38 336 GLY A CA 1
ATOM 2392 C C . GLY A 1 336 ? 5.178 -4.976 -14.752 1.00 97.38 336 GLY A C 1
ATOM 2393 O O . GLY A 1 336 ? 5.738 -6.057 -14.551 1.00 97.38 336 GLY A O 1
ATOM 2394 N N . ARG A 1 337 ? 4.952 -4.506 -15.975 1.00 98.00 337 ARG A N 1
ATOM 2395 C CA . ARG A 1 337 ? 5.415 -5.169 -17.194 1.00 98.00 337 ARG A CA 1
ATOM 2396 C C . ARG A 1 337 ? 6.899 -4.920 -17.422 1.00 98.00 337 ARG A C 1
ATOM 2398 O O . ARG A 1 337 ? 7.404 -3.841 -17.105 1.00 98.00 337 ARG A O 1
ATOM 2405 N N . GLY A 1 338 ? 7.581 -5.892 -18.006 1.00 97.69 338 GLY A N 1
ATOM 2406 C CA . GLY A 1 338 ? 8.928 -5.702 -18.517 1.00 97.69 338 GLY A CA 1
ATOM 2407 C C . GLY A 1 338 ? 8.968 -4.684 -19.656 1.00 97.69 338 GLY A C 1
ATOM 2408 O O . GLY A 1 338 ? 7.997 -4.489 -20.393 1.00 97.69 338 GLY A O 1
ATOM 2409 N N . GLY A 1 339 ? 10.102 -4.008 -19.789 1.00 97.62 339 GLY A N 1
ATOM 2410 C CA . GLY A 1 339 ? 10.349 -3.071 -20.871 1.00 97.62 339 GLY A CA 1
ATOM 2411 C C . GLY A 1 339 ? 10.448 -3.765 -22.224 1.00 97.62 339 GLY A C 1
ATOM 2412 O O . GLY A 1 339 ? 10.869 -4.920 -22.333 1.00 97.62 339 GLY A O 1
ATOM 2413 N N . SER A 1 340 ? 10.103 -3.037 -23.282 1.00 97.50 340 SER A N 1
ATOM 2414 C CA . SER A 1 340 ? 10.316 -3.520 -24.648 1.00 97.50 340 SER A CA 1
ATOM 2415 C C . SER A 1 340 ? 11.815 -3.566 -24.976 1.00 97.50 340 SER A C 1
ATOM 2417 O O . SER A 1 340 ? 12.570 -2.728 -24.470 1.00 97.50 340 SER A O 1
ATOM 2419 N N . PRO A 1 341 ? 12.269 -4.513 -25.815 1.00 97.75 341 PRO A N 1
ATOM 2420 C CA . PRO A 1 341 ? 13.653 -4.533 -26.276 1.00 97.75 341 PRO A CA 1
ATOM 2421 C C . PRO A 1 341 ? 13.968 -3.317 -27.149 1.00 97.75 341 PRO A C 1
ATOM 2423 O O . PRO A 1 341 ? 13.089 -2.812 -27.851 1.00 97.75 341 PRO A O 1
ATOM 2426 N N . GLY A 1 342 ? 15.234 -2.896 -27.153 1.00 97.75 342 GLY A N 1
ATOM 2427 C CA . GLY A 1 342 ? 15.734 -1.961 -28.154 1.00 97.75 342 GLY A CA 1
ATOM 2428 C C . GLY A 1 342 ? 15.791 -2.608 -29.540 1.00 97.75 342 GLY A C 1
ATOM 2429 O O . GLY A 1 342 ? 15.965 -3.826 -29.681 1.00 97.75 342 GLY A O 1
ATOM 2430 N N . LYS A 1 343 ? 15.672 -1.789 -30.583 1.00 98.06 343 LYS A N 1
ATOM 2431 C CA . LYS A 1 343 ? 15.831 -2.221 -31.974 1.00 98.06 343 LYS A CA 1
ATOM 2432 C C . LYS A 1 343 ? 17.312 -2.381 -32.322 1.00 98.06 343 LYS A C 1
ATOM 2434 O O . LYS A 1 343 ? 18.116 -1.549 -31.898 1.00 98.06 343 LYS A O 1
ATOM 2439 N N . PRO A 1 344 ? 17.696 -3.415 -33.091 1.00 97.81 344 PRO A N 1
ATOM 2440 C CA . PRO A 1 344 ? 19.075 -3.564 -33.545 1.00 97.81 344 PRO A CA 1
ATOM 2441 C C . PRO A 1 344 ? 19.507 -2.352 -34.370 1.00 97.81 344 PRO A C 1
ATOM 2443 O O . PRO A 1 344 ? 18.713 -1.784 -35.120 1.00 97.81 344 PRO A O 1
ATOM 2446 N N . GLY A 1 345 ? 20.777 -1.971 -34.248 1.00 98.19 345 GLY A N 1
ATOM 2447 C CA . GLY A 1 345 ? 21.352 -0.943 -35.101 1.00 98.19 345 GLY A CA 1
ATOM 2448 C C . GLY A 1 345 ? 21.446 -1.436 -36.537 1.00 98.19 345 GLY A C 1
ATOM 2449 O O . GLY A 1 345 ? 21.867 -2.566 -36.791 1.00 98.19 345 GLY A O 1
ATOM 2450 N N . GLU A 1 346 ? 21.085 -0.590 -37.495 1.00 98.25 346 GLU A N 1
ATOM 2451 C CA . GLU A 1 346 ? 21.275 -0.929 -38.901 1.00 98.25 346 GLU A CA 1
ATOM 2452 C C . GLU A 1 346 ? 22.768 -1.058 -39.225 1.00 98.25 346 GLU A C 1
ATOM 2454 O O . GLU A 1 346 ? 23.590 -0.270 -38.751 1.00 98.25 346 GLU A O 1
ATOM 2459 N N . GLY A 1 347 ? 23.127 -2.020 -40.074 1.00 98.12 347 GLY A N 1
ATOM 2460 C CA . GLY A 1 347 ? 24.478 -2.096 -40.618 1.00 98.12 347 GLY A CA 1
ATOM 2461 C C . GLY A 1 347 ? 24.857 -0.838 -41.401 1.00 98.12 347 GLY A C 1
ATOM 2462 O O . GLY A 1 347 ? 24.010 -0.204 -42.034 1.00 98.12 347 GLY A O 1
ATOM 2463 N N . GLY A 1 348 ? 26.133 -0.466 -41.356 1.00 98.31 348 GLY A N 1
ATOM 2464 C CA . GLY A 1 348 ? 26.646 0.681 -42.092 1.00 98.31 348 GLY A CA 1
ATOM 2465 C C . GLY A 1 348 ? 26.599 0.459 -43.594 1.00 98.31 348 GLY A C 1
ATOM 2466 O O . GLY A 1 348 ? 26.719 -0.667 -44.074 1.00 98.31 348 GLY A O 1
ATOM 2467 N N . ASP A 1 349 ? 26.434 1.533 -44.354 1.00 98.19 349 ASP A N 1
ATOM 2468 C CA . ASP A 1 349 ? 26.433 1.437 -45.810 1.00 98.19 349 ASP A CA 1
ATOM 2469 C C . ASP A 1 349 ? 27.822 1.008 -46.311 1.00 98.19 349 ASP A C 1
ATOM 2471 O O . ASP A 1 349 ? 28.847 1.317 -45.699 1.00 98.19 349 ASP A O 1
ATOM 2475 N N . GLY A 1 350 ? 27.882 0.269 -47.415 1.00 98.06 350 GLY A N 1
ATOM 2476 C CA . GLY A 1 350 ? 29.161 -0.087 -48.019 1.00 98.06 350 GLY A CA 1
ATOM 2477 C C . GLY A 1 350 ? 29.921 1.136 -48.525 1.00 98.06 350 GLY A C 1
ATOM 2478 O O . GLY A 1 350 ? 29.324 2.135 -48.928 1.00 98.06 350 GLY A O 1
ATOM 2479 N N . GLY A 1 351 ? 31.249 1.062 -48.511 1.00 98.19 351 GLY A N 1
ATOM 2480 C CA . GLY A 1 351 ? 32.088 2.130 -49.034 1.00 98.19 351 GLY A CA 1
ATOM 2481 C C . GLY A 1 351 ? 31.949 2.255 -50.550 1.00 98.19 351 GLY A C 1
ATOM 2482 O O . GLY A 1 351 ? 31.763 1.245 -51.230 1.00 98.19 351 GLY A O 1
ATOM 2483 N N . PRO A 1 352 ? 32.044 3.463 -51.121 1.00 98.00 352 PRO A N 1
ATOM 2484 C CA . PRO A 1 352 ? 31.982 3.624 -52.567 1.00 98.00 352 PRO A CA 1
ATOM 2485 C C . PRO A 1 352 ? 33.156 2.911 -53.253 1.00 98.00 352 PRO A C 1
ATOM 2487 O O . PRO A 1 352 ? 34.245 2.783 -52.689 1.00 98.00 352 PRO A O 1
ATOM 2490 N N . GLY A 1 353 ? 32.960 2.469 -54.492 1.00 97.88 353 GLY A N 1
ATOM 2491 C CA . GLY A 1 353 ? 34.057 1.955 -55.307 1.00 97.88 353 GLY A CA 1
ATOM 2492 C C . GLY A 1 353 ? 35.148 2.996 -55.556 1.00 97.88 353 GLY A C 1
ATOM 2493 O O . GLY A 1 353 ? 34.904 4.205 -55.540 1.00 97.88 353 GLY A O 1
ATOM 2494 N N . GLY A 1 354 ? 36.370 2.523 -55.786 1.00 98.00 354 GLY A N 1
ATOM 2495 C CA . GLY A 1 354 ? 37.477 3.364 -56.221 1.00 98.00 354 GLY A CA 1
ATOM 2496 C C . GLY A 1 354 ? 37.255 3.905 -57.625 1.00 98.00 354 GLY A C 1
ATOM 2497 O O . GLY A 1 354 ? 36.557 3.291 -58.434 1.00 98.00 354 GLY A O 1
ATOM 2498 N N . ASP A 1 355 ? 37.857 5.050 -57.923 1.00 97.44 355 ASP A N 1
ATOM 2499 C CA . ASP A 1 355 ? 37.761 5.635 -59.260 1.00 97.44 355 ASP A CA 1
ATOM 2500 C C . ASP A 1 355 ? 38.465 4.727 -60.278 1.00 97.44 355 ASP A C 1
ATOM 2502 O O . ASP A 1 355 ? 39.402 4.000 -59.939 1.00 97.44 355 ASP A O 1
ATOM 2506 N N . GLY A 1 356 ? 38.023 4.738 -61.531 1.00 96.38 356 GLY A N 1
ATOM 2507 C CA . GLY A 1 356 ? 38.764 4.076 -62.600 1.00 96.38 356 GLY A CA 1
ATOM 2508 C C . GLY A 1 356 ? 40.122 4.729 -62.855 1.00 96.38 356 GLY A C 1
ATOM 2509 O O . GLY A 1 356 ? 40.324 5.904 -62.552 1.00 96.38 356 GLY A O 1
ATOM 2510 N N . GLY A 1 357 ? 41.058 3.974 -63.430 1.00 96.69 357 GLY A N 1
ATOM 2511 C CA . GLY A 1 357 ? 42.311 4.538 -63.923 1.00 96.69 357 GLY A CA 1
ATOM 2512 C C . GLY A 1 357 ? 42.074 5.516 -65.077 1.00 96.69 357 GLY A C 1
ATOM 2513 O O . GLY A 1 357 ? 41.168 5.329 -65.892 1.00 96.69 357 GLY A O 1
ATOM 2514 N N . GLY A 1 358 ? 42.908 6.547 -65.174 1.00 94.12 358 GLY A N 1
ATOM 2515 C CA . GLY A 1 358 ? 42.883 7.497 -66.285 1.00 94.12 358 GLY A CA 1
ATOM 2516 C C . GLY A 1 358 ? 43.627 6.982 -67.522 1.00 94.12 358 GLY A C 1
ATOM 2517 O O . GLY A 1 358 ? 44.606 6.234 -67.410 1.00 94.12 358 GLY A O 1
ATOM 2518 N N . SER A 1 359 ? 43.191 7.407 -68.710 1.00 90.88 359 SER A N 1
ATOM 2519 C CA . SER A 1 359 ? 43.938 7.217 -69.961 1.00 90.88 359 SER A CA 1
ATOM 2520 C C . SER A 1 359 ? 45.146 8.148 -70.074 1.00 90.88 359 SER A C 1
ATOM 2522 O O . SER A 1 359 ? 45.100 9.307 -69.669 1.00 90.88 359 SER A O 1
ATOM 2524 N N . SER A 1 360 ? 46.203 7.662 -70.718 1.00 90.00 360 SER A N 1
ATOM 2525 C CA . SER A 1 360 ? 47.426 8.389 -71.043 1.00 90.00 360 SER A CA 1
ATOM 2526 C C . SER A 1 360 ? 47.977 7.921 -72.398 1.00 90.00 360 SER A C 1
ATOM 2528 O O . SER A 1 360 ? 48.010 6.722 -72.683 1.00 90.00 360 SER A O 1
ATOM 2530 N N . GLY A 1 361 ? 48.438 8.857 -73.235 1.00 90.69 361 GLY A N 1
ATOM 2531 C CA . GLY A 1 361 ? 49.090 8.573 -74.521 1.00 90.69 361 GLY A CA 1
ATOM 2532 C C . GLY A 1 361 ? 48.173 7.946 -75.582 1.00 90.69 361 GLY A C 1
ATOM 2533 O O . GLY A 1 361 ? 47.125 8.494 -75.912 1.00 90.69 361 GLY A O 1
ATOM 2534 N N . LEU A 1 362 ? 48.600 6.811 -76.146 1.00 89.19 362 LEU A N 1
ATOM 2535 C CA . LEU A 1 362 ? 47.887 6.057 -77.185 1.00 89.19 362 LEU A CA 1
ATOM 2536 C C . LEU A 1 362 ? 46.770 5.158 -76.622 1.00 89.19 362 LEU A C 1
ATOM 2538 O O . LEU A 1 362 ? 45.917 4.694 -77.380 1.00 89.19 362 LEU A O 1
ATOM 2542 N N . CYS A 1 363 ? 46.747 4.908 -75.310 1.00 89.56 363 CYS A N 1
ATOM 2543 C CA . CYS A 1 363 ? 45.662 4.186 -74.654 1.00 89.56 363 CYS A CA 1
ATOM 2544 C C . CYS A 1 363 ? 44.412 5.072 -74.548 1.00 89.56 363 CYS A C 1
ATOM 2546 O O . CYS A 1 363 ? 44.435 6.102 -73.878 1.00 89.56 363 CYS A O 1
ATOM 2548 N N . ARG A 1 364 ? 43.312 4.662 -75.192 1.00 89.19 364 ARG A N 1
ATOM 2549 C CA . ARG A 1 364 ? 41.999 5.328 -75.110 1.00 89.19 364 ARG A CA 1
ATOM 2550 C C . ARG A 1 364 ? 41.080 4.630 -74.098 1.00 89.19 364 ARG A C 1
ATOM 2552 O O . ARG A 1 364 ? 41.241 3.438 -73.848 1.00 89.19 364 ARG A O 1
ATOM 2559 N N . GLY A 1 365 ? 40.086 5.365 -73.598 1.00 87.69 365 GLY A N 1
ATOM 2560 C CA . GLY A 1 365 ? 39.049 4.874 -72.679 1.00 87.69 365 GLY A CA 1
ATOM 2561 C C . GLY A 1 365 ? 39.290 5.268 -71.220 1.00 87.69 365 GLY A C 1
ATOM 2562 O O . GLY A 1 365 ? 40.338 5.803 -70.887 1.00 87.69 365 GLY A O 1
ATOM 2563 N N . GLU A 1 366 ? 38.328 4.984 -70.348 1.00 90.50 366 GLU A N 1
ATOM 2564 C CA . GLU A 1 366 ? 38.443 5.181 -68.898 1.00 90.50 366 GLU A CA 1
ATOM 2565 C C . GLU A 1 366 ? 38.279 3.840 -68.189 1.00 90.50 366 GLU A C 1
ATOM 2567 O O . GLU A 1 366 ? 37.530 2.968 -68.642 1.00 90.50 366 GLU A O 1
ATOM 2572 N N . GLY A 1 367 ? 38.992 3.657 -67.078 1.00 93.75 367 GLY A N 1
ATOM 2573 C CA . GLY A 1 367 ? 38.734 2.522 -66.206 1.00 93.75 367 GLY A CA 1
ATOM 2574 C C . GLY A 1 367 ? 37.318 2.633 -65.645 1.00 93.75 367 GLY A C 1
ATOM 2575 O O . GLY A 1 367 ? 36.865 3.718 -65.293 1.00 93.75 367 GLY A O 1
ATOM 2576 N N . SER A 1 368 ? 36.598 1.522 -65.522 1.00 95.69 368 SER A N 1
ATOM 2577 C CA . SER A 1 368 ? 35.314 1.542 -64.816 1.00 95.69 368 SER A CA 1
ATOM 2578 C C . SER A 1 368 ? 35.531 1.787 -63.319 1.00 95.69 368 SER A C 1
ATOM 2580 O O . SER A 1 368 ? 36.502 1.279 -62.746 1.00 95.69 368 SER A O 1
ATOM 2582 N N . THR A 1 369 ? 34.600 2.472 -62.656 1.00 96.44 369 THR A N 1
ATOM 2583 C CA . THR A 1 369 ? 34.576 2.582 -61.190 1.00 96.44 369 THR A CA 1
ATOM 2584 C C . THR A 1 369 ? 34.510 1.192 -60.541 1.00 96.44 369 THR A C 1
ATOM 2586 O O . THR A 1 369 ? 33.963 0.229 -61.098 1.00 96.44 369 THR A O 1
ATOM 2589 N N . GLY A 1 370 ? 35.099 1.064 -59.355 1.00 97.00 370 GLY A N 1
ATOM 2590 C CA . GLY A 1 370 ? 34.894 -0.102 -58.505 1.00 97.00 370 GLY A CA 1
ATOM 2591 C C . GLY A 1 370 ? 33.427 -0.258 -58.107 1.00 97.00 370 GLY A C 1
ATOM 2592 O O . GLY A 1 370 ? 32.650 0.694 -58.145 1.00 97.00 370 GLY A O 1
ATOM 2593 N N . GLU A 1 371 ? 33.033 -1.466 -57.719 1.00 98.06 371 GLU A N 1
ATOM 2594 C CA . GLU A 1 371 ? 31.726 -1.680 -57.087 1.00 98.06 371 GLU A CA 1
ATOM 2595 C C . GLU A 1 371 ? 31.681 -1.039 -55.690 1.00 98.06 371 GLU A C 1
ATOM 2597 O O . GLU A 1 371 ? 32.702 -0.930 -55.004 1.00 98.06 371 GLU A O 1
ATOM 2602 N N . THR A 1 372 ? 30.491 -0.634 -55.248 1.00 97.81 372 THR A N 1
ATOM 2603 C CA . THR A 1 372 ? 30.255 -0.292 -53.840 1.00 97.81 372 THR A CA 1
ATOM 2604 C C . THR A 1 372 ? 30.452 -1.545 -52.989 1.00 97.81 372 THR A C 1
ATOM 2606 O O . THR A 1 372 ? 30.025 -2.635 -53.372 1.00 97.81 372 THR A O 1
ATOM 2609 N N . GLY A 1 373 ? 31.103 -1.396 -51.837 1.00 97.81 373 GLY A N 1
ATOM 2610 C CA . GLY A 1 373 ? 31.222 -2.470 -50.861 1.00 97.81 373 GLY A CA 1
ATOM 2611 C C . GLY A 1 373 ? 29.848 -2.949 -50.372 1.00 97.81 373 GLY A C 1
ATOM 2612 O O . GLY A 1 373 ? 28.843 -2.253 -50.528 1.00 97.81 373 GLY A O 1
ATOM 2613 N N . PRO A 1 374 ? 29.760 -4.138 -49.765 1.00 98.12 374 PRO A N 1
ATOM 2614 C CA . PRO A 1 374 ? 28.507 -4.599 -49.180 1.00 98.12 374 PRO A CA 1
ATOM 2615 C C . PRO A 1 374 ? 28.131 -3.769 -47.939 1.00 98.12 374 PRO A C 1
ATOM 2617 O O . PRO A 1 374 ? 29.002 -3.258 -47.228 1.00 98.12 374 PRO A O 1
ATOM 2620 N N . LYS A 1 375 ? 26.826 -3.668 -47.648 1.00 98.00 375 LYS A N 1
ATOM 2621 C CA . LYS A 1 375 ? 26.329 -3.150 -46.361 1.00 98.00 375 LYS A CA 1
ATOM 2622 C C . LYS A 1 375 ? 26.881 -4.020 -45.224 1.00 98.00 375 LYS A C 1
ATOM 2624 O O . LYS A 1 375 ? 26.990 -5.238 -45.372 1.00 98.00 375 LYS A O 1
ATOM 2629 N N . GLY A 1 376 ? 27.227 -3.400 -44.102 1.00 98.06 376 GLY A N 1
ATOM 2630 C CA . GLY A 1 376 ? 27.554 -4.115 -42.875 1.00 98.06 376 GLY A CA 1
ATOM 2631 C C . GLY A 1 376 ? 26.357 -4.929 -42.369 1.00 98.06 376 GLY A C 1
ATOM 2632 O O . GLY A 1 376 ? 25.212 -4.633 -42.723 1.00 98.06 376 GLY A O 1
ATOM 2633 N N . PRO A 1 377 ? 26.585 -5.960 -41.543 1.00 98.12 377 PRO A N 1
ATOM 2634 C CA . PRO A 1 377 ? 25.492 -6.689 -40.914 1.00 98.12 377 PRO A CA 1
ATOM 2635 C C . PRO A 1 377 ? 24.750 -5.794 -39.912 1.00 98.12 377 PRO A C 1
ATOM 2637 O O . PRO A 1 377 ? 25.337 -4.889 -39.314 1.00 98.12 377 PRO A O 1
ATOM 2640 N N . GLU A 1 378 ? 23.461 -6.049 -39.712 1.00 98.00 378 GLU A N 1
ATOM 2641 C CA . GLU A 1 378 ? 22.708 -5.437 -38.614 1.00 98.00 378 GLU A CA 1
ATOM 2642 C C . GLU A 1 378 ? 23.230 -5.924 -37.258 1.00 98.00 378 GLU A C 1
ATOM 2644 O O . GLU A 1 378 ? 23.810 -7.008 -37.140 1.00 98.00 378 GLU A O 1
ATOM 2649 N N . GLY A 1 379 ? 23.032 -5.101 -36.231 1.00 97.69 379 GLY A N 1
ATOM 2650 C CA . GLY A 1 379 ? 23.317 -5.480 -34.856 1.00 97.69 379 GLY A CA 1
ATOM 2651 C C . GLY A 1 379 ? 22.354 -6.550 -34.340 1.00 97.69 379 GLY A C 1
ATOM 2652 O O . GLY A 1 379 ? 21.371 -6.916 -34.983 1.00 97.69 379 GLY A O 1
ATOM 2653 N N . GLN A 1 380 ? 22.616 -7.050 -33.135 1.00 97.94 380 GLN A N 1
ATOM 2654 C CA . GLN A 1 380 ? 21.700 -7.977 -32.472 1.00 97.94 380 GLN A CA 1
ATOM 2655 C C . GLN A 1 380 ? 20.536 -7.218 -31.827 1.00 97.94 380 GLN A C 1
ATOM 2657 O O . GLN A 1 380 ? 20.728 -6.145 -31.248 1.00 97.94 380 GLN A O 1
ATOM 2662 N N . ALA A 1 381 ? 19.329 -7.772 -31.931 1.00 96.62 381 ALA A N 1
ATOM 2663 C CA . ALA A 1 381 ? 18.160 -7.234 -31.246 1.00 96.62 381 ALA A CA 1
ATOM 2664 C C . ALA A 1 381 ? 18.256 -7.481 -29.734 1.00 96.62 381 ALA A C 1
ATOM 2666 O O . ALA A 1 381 ? 18.808 -8.494 -29.297 1.00 96.62 381 ALA A O 1
ATOM 2667 N N . GLY A 1 382 ? 17.684 -6.570 -28.948 1.00 97.19 382 GLY A N 1
ATOM 2668 C CA . GLY A 1 382 ? 17.541 -6.766 -27.511 1.00 97.19 382 GLY A CA 1
ATOM 2669 C C . GLY A 1 382 ? 16.478 -7.819 -27.191 1.00 97.19 382 GLY A C 1
ATOM 2670 O O . GLY A 1 382 ? 15.646 -8.176 -28.027 1.00 97.19 382 GLY A O 1
ATOM 2671 N N . ILE A 1 383 ? 16.466 -8.278 -25.946 1.00 98.25 383 ILE A N 1
ATOM 2672 C CA . ILE A 1 383 ? 15.429 -9.161 -25.399 1.00 98.25 383 ILE A CA 1
ATOM 2673 C C . ILE A 1 383 ? 14.467 -8.326 -24.548 1.00 98.25 383 ILE A C 1
ATOM 2675 O O . ILE A 1 383 ? 14.887 -7.375 -23.887 1.00 98.25 383 ILE A O 1
ATOM 2679 N N . ALA A 1 384 ? 13.171 -8.642 -24.582 1.00 98.06 384 ALA A N 1
ATOM 2680 C CA . ALA A 1 384 ? 12.195 -8.004 -23.702 1.00 98.06 384 ALA A CA 1
ATOM 2681 C C . ALA A 1 384 ? 12.557 -8.241 -22.227 1.00 98.06 384 ALA A C 1
ATOM 2683 O O . ALA A 1 384 ? 13.022 -9.322 -21.859 1.00 98.06 384 ALA A O 1
ATOM 2684 N N . GLY A 1 385 ? 12.326 -7.235 -21.386 1.00 98.06 385 GLY A N 1
ATOM 2685 C CA . GLY A 1 385 ? 12.474 -7.400 -19.946 1.00 98.06 385 GLY A CA 1
ATOM 2686 C C . GLY A 1 385 ? 11.433 -8.388 -19.411 1.00 98.06 385 GLY A C 1
ATOM 2687 O O . GLY A 1 385 ? 10.328 -8.456 -19.954 1.00 98.06 385 GLY A O 1
ATOM 2688 N N . PRO A 1 386 ? 11.741 -9.160 -18.358 1.00 98.44 386 PRO A N 1
ATOM 2689 C CA . PRO A 1 386 ? 10.728 -9.974 -17.703 1.00 98.44 386 PRO A CA 1
ATOM 2690 C C . PRO A 1 386 ? 9.725 -9.085 -16.955 1.00 98.44 386 PRO A C 1
ATOM 2692 O O . PRO A 1 386 ? 10.079 -8.019 -16.440 1.00 98.44 386 PRO A O 1
ATOM 2695 N N . ASP A 1 387 ? 8.480 -9.542 -16.855 1.00 98.31 387 ASP A N 1
ATOM 2696 C CA . ASP A 1 387 ? 7.493 -8.944 -15.954 1.00 98.31 387 ASP A CA 1
ATOM 2697 C C . ASP A 1 387 ? 7.913 -9.130 -14.485 1.00 98.31 387 ASP A C 1
ATOM 2699 O O . ASP A 1 387 ? 8.699 -10.021 -14.139 1.00 98.31 387 ASP A O 1
ATOM 2703 N N . GLY A 1 388 ? 7.387 -8.278 -13.606 1.00 98.06 388 GLY A N 1
ATOM 2704 C CA . GLY A 1 388 ? 7.544 -8.443 -12.165 1.00 98.06 388 GLY A CA 1
ATOM 2705 C C . GLY A 1 388 ? 6.766 -9.642 -11.618 1.00 98.06 388 GLY A C 1
ATOM 2706 O O . GLY A 1 388 ? 5.886 -10.212 -12.267 1.00 98.06 388 GLY A O 1
ATOM 2707 N N . ASN A 1 389 ? 7.048 -10.000 -10.371 1.00 98.44 389 ASN A N 1
ATOM 2708 C CA . ASN A 1 389 ? 6.297 -11.030 -9.660 1.00 98.44 389 ASN A CA 1
ATOM 2709 C C . ASN A 1 389 ? 4.934 -10.500 -9.188 1.00 98.44 389 ASN A C 1
ATOM 2711 O O . ASN A 1 389 ? 4.847 -9.348 -8.753 1.00 98.44 389 ASN A O 1
ATOM 2715 N N . PRO A 1 390 ? 3.865 -11.316 -9.209 1.00 97.62 390 PRO A N 1
ATOM 2716 C CA . PRO A 1 390 ? 2.578 -10.909 -8.660 1.00 97.62 390 PRO A CA 1
ATOM 2717 C C . PRO A 1 390 ? 2.674 -10.624 -7.157 1.00 97.62 390 PRO A C 1
ATOM 2719 O O . PRO A 1 390 ? 3.382 -11.314 -6.422 1.00 97.62 390 PRO A O 1
ATOM 2722 N N . GLY A 1 391 ? 1.932 -9.615 -6.703 1.00 97.88 391 GLY A N 1
ATOM 2723 C CA . GLY A 1 391 ? 1.834 -9.273 -5.291 1.00 97.88 391 GLY A CA 1
ATOM 2724 C C . GLY A 1 391 ? 0.995 -10.270 -4.493 1.00 97.88 391 GLY A C 1
ATOM 2725 O O . GLY A 1 391 ? 0.359 -11.175 -5.039 1.00 97.88 391 GLY A O 1
ATOM 2726 N N . GLN A 1 392 ? 0.983 -10.098 -3.172 1.00 98.50 392 GLN A N 1
ATOM 2727 C CA . GLN A 1 392 ? 0.348 -11.036 -2.243 1.00 98.50 392 GLN A CA 1
ATOM 2728 C C . GLN A 1 392 ? -0.596 -10.328 -1.280 1.00 98.50 392 GLN A C 1
ATOM 2730 O O . GLN A 1 392 ? -0.262 -9.284 -0.722 1.00 98.50 392 GLN A O 1
ATOM 2735 N N . ARG A 1 393 ? -1.758 -10.937 -1.037 1.00 98.12 393 ARG A N 1
ATOM 2736 C CA . ARG A 1 393 ? -2.719 -10.499 -0.022 1.00 98.12 393 ARG A CA 1
ATOM 2737 C C . ARG A 1 393 ? -2.759 -11.514 1.111 1.00 98.12 393 ARG A C 1
ATOM 2739 O O . ARG A 1 393 ? -3.007 -12.692 0.874 1.00 98.12 393 ARG A O 1
ATOM 2746 N N . ILE A 1 394 ? -2.525 -11.049 2.332 1.00 98.25 394 ILE A N 1
ATOM 2747 C CA . ILE A 1 394 ? -2.469 -11.866 3.543 1.00 98.25 394 ILE A CA 1
ATOM 2748 C C . ILE A 1 394 ? -3.462 -11.283 4.542 1.00 98.25 394 ILE A C 1
ATOM 2750 O O . ILE A 1 394 ? -3.321 -10.133 4.944 1.00 98.25 394 ILE A O 1
ATOM 2754 N N . ILE A 1 395 ? -4.440 -12.076 4.974 1.00 97.25 395 ILE A N 1
ATOM 2755 C CA . ILE A 1 395 ? -5.369 -11.696 6.045 1.00 97.25 395 ILE A CA 1
ATOM 2756 C C . ILE A 1 395 ? -5.061 -12.549 7.268 1.00 97.25 395 ILE A C 1
ATOM 2758 O O . ILE A 1 395 ? -4.956 -13.772 7.175 1.00 97.25 395 ILE A O 1
ATOM 2762 N N . LYS A 1 396 ? -4.915 -11.900 8.420 1.00 97.06 396 LYS A N 1
ATOM 2763 C CA . LYS A 1 396 ? -4.757 -12.540 9.723 1.00 97.06 396 LYS A CA 1
ATOM 2764 C C . LYS A 1 396 ? -5.824 -12.007 10.665 1.00 97.06 396 LYS A C 1
ATOM 2766 O O . LYS A 1 396 ? -6.099 -10.813 10.687 1.00 97.06 396 LYS A O 1
ATOM 2771 N N . GLN A 1 397 ? -6.394 -12.902 11.452 1.00 93.25 397 GLN A N 1
ATOM 2772 C CA . GLN A 1 397 ? -7.313 -12.527 12.517 1.00 93.25 397 GLN A CA 1
ATOM 2773 C C . GLN A 1 397 ? -6.508 -12.292 13.798 1.00 93.25 397 GLN A C 1
ATOM 2775 O O . GLN A 1 397 ? -5.621 -13.094 14.114 1.00 93.25 397 GLN A O 1
ATOM 2780 N N . ILE A 1 398 ? -6.787 -11.196 14.498 1.00 90.25 398 ILE A N 1
ATOM 2781 C CA . ILE A 1 398 ? -6.297 -10.947 15.861 1.00 90.25 398 ILE A CA 1
ATOM 2782 C C . ILE A 1 398 ? -7.375 -11.371 16.869 1.00 90.25 398 ILE A C 1
ATOM 2784 O O . ILE A 1 398 ? -8.529 -11.608 16.483 1.00 90.25 398 ILE A O 1
ATOM 2788 N N . LYS A 1 399 ? -6.955 -11.645 18.103 1.00 76.88 399 LYS A N 1
ATOM 2789 C CA . LYS A 1 399 ? -7.714 -12.442 19.069 1.00 76.88 399 LYS A CA 1
ATOM 2790 C C . LYS A 1 399 ? -7.893 -11.708 20.377 1.00 76.88 399 LYS A C 1
ATOM 2792 O O . LYS A 1 399 ? -6.844 -11.344 20.952 1.00 76.88 399 LYS A O 1
#

Nearest PDB structures (foldseek):
  4u5a-assembly4_D  TM=3.785E-01  e=3.718E+00  Plasmodium berghei

pLDDT: mean 91.89, std 7.93, range [54.66, 98.75]

Radius of gyration: 42.25 Å; Cα contacts (8 Å, |Δi|>4): 1208; chains: 1; bounding box: 98×44×145 Å

Sequence (399 aa):
MGLLEFLNLAYSKVPRQTGVALAGTVLFALAALVLGWIKDYGLGLTLAVVIAILILGVVGSAVATVAVKGAGKFLTWAISALFILVLTLCITSVFFGWPKNGAIFIARLTGAPIILSQITPSEPAISIASSRTVAIQDLVDSVRRPVKGTDETSRAEELSARPRLNVSGTLEMAAGESRTLALSTLNLNDGQIVTNGGDLLIEVNDLISDNGTIRSFPDPIKAATQGEGKSGGKVTIVVHNEITGRLNVQLLGQNGANGADGAKGGTGGKGASGDNSASGVVDCRRGPGRGRTGSSGLAGGTAQNGFKGGDGGILEIRAPSGVSVDDAIVSKLSPGRGGSPGKPGEGGDGGPGGDGGGSSGLCRGEGSTGETGPKGPEGQAGIAGPDGNPGQRIIKQIK

Secondary structure (DSSP, 8-state):
--HHHHHHHHHHHS-HHHHHHHHHHHHHHHHHHHHHHHTT--HHHHHHHHHHHHHHHHHHHHHHHHHTTTS-HHHHHHHHHHHHHHHHHHHHHHHH--SHHHHHHHHHHHT-GGGGGGSPPSSPPEEE-TT-EEEGGGS-HHHHSPPP-SSHHHHHHHHHTSPPEEESSEEEPPTT-EEEEEEEEEEEES-EEE-TT-EEEEEEEEEEEEEEEEES-S-SSSPPSSSSPPP--EEEEEEEEEEEEEEEEE-PPPPPPPPPPPPPPPPPPPPPPPPPPEE-SSSEEEPPPPPPPPPPPPPPPPPPPPPPPPPPPEEEEEEETT--HHHHEEEE-PPPPPPPPPPPPPPPPPPPPPPPPPP-TT--S-PPPPPPPPPPPPPPPPPPPPPPPPPEEEEEEE-

Foldseek 3Di:
DDPVVVVVVCVVPAPPLLVVLQVLLVVLLVVLLVLCVVVVPDPVVSVVLSVVSNVLSVVLSVVLVVVPPPDDPVVSVVSSVVSSVVSVQLSCCQRQVPPVVSVLVVCVVVVPLQSLLNQQAPDEAAEADAPDEDEPVPDDPLFWDDADDDDLNSSSNSQSNFHEYHFNHEYEYDAQEATEGRHQEYEFEVGEYEDLLYEYEYAYQEYHYAAYEYFPHPDQADEDPAAEWRFLHEYEYHYSHAQYYAYEYESETHEFAEWAAWAAFAEFAEFAEWAAWDDDPPGGPGAWAEFAETAETAETGAIAEWHEWYFFYEYEYEEAPPYDCPRHYHYHGAIHATHHWHHWHFFHWFHWFHFIHHYDDPHDDTHHTHHGHHTHHTHHIYHTHHIHHTYYYHYHHDD